Protein AF-A0A950CH15-F1 (afdb_monomer)

Nearest PDB structures (foldseek):
  8q56-assembly1_A-2  TM=6.623E-01  e=4.910E-14  Salmonella enterica subsp. enterica serovar Typhimurium str. D23580
  8c45-assembly2_B  TM=6.789E-01  e=4.054E-13  Salmonella enterica subsp. enterica serovar Typhimurium str. D23580
  8c45-assembly1_A  TM=6.332E-01  e=3.992E-14  Salmonella enterica subsp. enterica serovar Typhimurium str. D23580

Mean predicted aligned error: 5.44 Å

Solvent-accessible surface area (backbone atoms only — not comparable to full-atom values): 24277 Å² total; per-residue (Å²): 115,60,73,66,52,48,54,39,47,39,33,42,36,43,49,48,40,38,50,29,41,25,45,64,48,100,84,68,49,81,44,76,11,40,37,49,52,48,39,44,74,71,36,41,53,51,91,50,64,57,61,71,91,82,51,96,61,52,77,64,54,48,51,18,48,56,44,50,55,51,52,38,48,54,34,42,52,41,68,44,55,56,44,58,34,43,53,48,50,36,44,48,20,28,50,51,53,51,50,49,53,52,47,49,43,30,34,32,57,60,68,76,44,78,38,65,52,51,54,35,71,94,50,76,62,26,12,57,49,37,41,50,43,45,70,77,43,48,78,63,29,71,53,95,62,50,22,51,64,58,38,52,50,56,48,29,56,59,42,21,77,51,43,43,85,69,28,51,77,94,43,69,41,64,41,60,72,60,49,66,67,55,54,48,50,46,34,31,37,71,53,29,74,38,57,31,76,97,41,67,44,50,55,63,69,48,37,50,33,90,49,37,66,44,51,41,56,52,40,57,36,42,65,57,23,51,51,52,55,48,44,54,73,74,37,89,86,62,72,84,48,77,87,46,41,62,40,68,65,72,74,85,77,57,70,70,57,43,49,27,52,43,35,56,43,63,44,41,52,49,44,44,42,36,77,86,62,66,67,71,77,75,42,90,58,44,71,81,87,60,92,71,75,88,43,82,73,74,57,70,71,75,46,72,46,76,36,82,69,31,44,50,21,64,61,58,53,56,42,48,57,53,50,52,54,46,40,63,70,69,51,86,54,84,46,55,43,54,44,46,47,44,43,34,67,45,23,48,36,32,27,23,54,47,53,70,31,39,35,42,20,53,50,50,48,49,51,57,40,33,76,69,14,82,85,52,64,67,91,51,72,50,60,42,55,30,56,51,84,60,60,71,57,65,61,62,60,51,52,48,38,71,76,35,61,88,50,52,87,47,44,69,57,50,52,51,48,56,59,62,43,74,53,30,48,79,50,27,91,72,66,74,58,59,65,69,46,51,64,68,76,104

pLDDT: mean 92.49, std 6.35, range [68.62, 98.62]

Sequence (442 aa):
MDATLRSALKALVLDLRHELEGQHDAQGMWQPGDLESRLAAIGVRPDRSVPANELMLTPEDANARRVIDAFIASRIEAGEKREDAFHEFARNSAYSWANRLLALQCMEARGLIDEVIIQKDAYGGRSLQHNRLAHKDPARCSGEDSGLFAALFDEFERRAAELPMVFRTDVAEIGLRPSVASVRKCIELLSGKISPKGQPAAVEEIFIAPDALGWAYQYWNTEEKDRVFDTVRTEQGFKIAGSDIIPATCIYTEDYMVKFLVQNSLGAVWAAMRPTSRLPEKWRYFARDADRGPVARQRVSEITLIDPAVGSGHFLIEAFDLLWDMYKEEGDVSSDAGICTSIFENNLFGIDIDERAVQIAALVLFMKARERAPDFIPRRVNLVATNIRVPKGKEHLRAFLLKHPEETPLQPALETVFASLENVDEIGSLLEVAEPLDRWLA

Secondary structure (DSSP, 8-state):
--HHHHHHHHHHHHHHHHHHTEEE-TTS-EEE-HHHHHHHHTTB-SS-B--GGGS---HHHHHHHHHHHHHHHHHHHTT--HHHHHHHHHHHHHHHHHHHHHHHHHHHHTTSS--SS-EEGGGTTEEHHHHHHHHH-GGGGSSTTTTHHHHHHHHHHHHHTT-HHHH-SSSGGGSSPPPHHHHHHHHHHHTTSSPPTTSPPP-HHHHHSTTHHHHHHHHHTHHHHHHHHHHHHHSTT----GGGHHHHH-----HHHHHHHHIIIIIHHHHHH-TT-SHHHH-TT--SS----------GGG--EEETT-TT-HHHHHHHHHHHHHHHHH-S--SHHHHHHHIIIIIEEEEES-HHHHHHHHHHHHHHHHHH-TT---S---EEE------SSTHHHHHHHHH-GGGGGGHHHHHHHHHHTTTHHHHGGG---HHHHHHHH-

Structure (mmCIF, N/CA/C/O backbone):
data_AF-A0A950CH15-F1
#
_entry.id   AF-A0A950CH15-F1
#
loop_
_atom_site.group_PDB
_atom_site.id
_atom_site.type_symbol
_atom_site.label_atom_id
_atom_site.label_alt_id
_atom_site.label_comp_id
_atom_site.label_asym_id
_atom_site.label_entity_id
_atom_site.label_seq_id
_atom_site.pdbx_PDB_ins_code
_atom_site.Cartn_x
_atom_site.Cartn_y
_atom_site.Cartn_z
_atom_site.occupancy
_atom_site.B_iso_or_equiv
_atom_site.auth_seq_id
_atom_site.auth_comp_id
_atom_site.auth_asym_id
_atom_site.auth_atom_id
_atom_site.pdbx_PDB_model_num
ATOM 1 N N . MET A 1 1 ? 6.901 -2.680 15.682 1.00 83.31 1 MET A N 1
ATOM 2 C CA . MET A 1 1 ? 8.079 -3.590 15.749 1.00 83.31 1 MET A CA 1
ATOM 3 C C . MET A 1 1 ? 9.137 -3.099 16.734 1.00 83.31 1 MET A C 1
ATOM 5 O O . MET A 1 1 ? 9.171 -1.909 17.032 1.00 83.31 1 MET A O 1
ATOM 9 N N . ASP A 1 2 ? 10.028 -3.983 17.208 1.00 87.06 2 ASP A N 1
ATOM 10 C CA . ASP A 1 2 ? 11.242 -3.572 17.935 1.00 87.06 2 ASP A CA 1
ATOM 11 C C . ASP A 1 2 ? 12.329 -2.998 16.994 1.00 87.06 2 ASP A C 1
ATOM 13 O O . ASP A 1 2 ? 12.152 -2.912 15.778 1.00 87.06 2 ASP A O 1
ATOM 17 N N . ALA A 1 3 ? 13.451 -2.533 17.552 1.00 88.81 3 ALA A N 1
ATOM 18 C CA . ALA A 1 3 ? 14.530 -1.923 16.769 1.00 88.81 3 ALA A CA 1
ATOM 19 C C . ALA A 1 3 ? 15.258 -2.911 15.837 1.00 88.81 3 ALA A C 1
ATOM 21 O O . ALA A 1 3 ? 15.679 -2.517 14.749 1.00 88.81 3 ALA A O 1
ATOM 22 N N . THR A 1 4 ? 15.384 -4.177 16.237 1.00 91.56 4 THR A N 1
ATOM 23 C CA . THR A 1 4 ? 16.081 -5.213 15.465 1.00 91.56 4 THR A CA 1
ATOM 24 C C . THR A 1 4 ? 15.284 -5.564 14.215 1.00 91.56 4 THR A C 1
ATOM 26 O O . THR A 1 4 ? 15.819 -5.507 13.108 1.00 91.56 4 THR A O 1
ATOM 29 N N . LEU A 1 5 ? 13.985 -5.831 14.376 1.00 93.88 5 LEU A N 1
ATOM 30 C CA . LEU A 1 5 ? 13.074 -6.108 13.264 1.00 93.88 5 LEU A CA 1
ATOM 31 C C . LEU A 1 5 ? 12.982 -4.913 12.307 1.00 93.88 5 LEU A C 1
ATOM 33 O O . LEU A 1 5 ? 13.025 -5.094 11.093 1.00 93.88 5 LEU A O 1
ATOM 37 N N . ARG A 1 6 ? 12.950 -3.681 12.839 1.00 93.19 6 ARG A N 1
ATOM 38 C CA . ARG A 1 6 ? 12.993 -2.453 12.024 1.00 93.19 6 ARG A CA 1
ATOM 39 C C . ARG A 1 6 ? 14.264 -2.342 11.177 1.00 93.19 6 ARG A C 1
ATOM 41 O O . ARG A 1 6 ? 14.173 -2.010 9.999 1.00 93.19 6 ARG A O 1
ATOM 48 N N . SER A 1 7 ? 15.437 -2.642 11.739 1.00 94.56 7 SER A N 1
ATOM 49 C CA . SER A 1 7 ? 16.701 -2.615 10.986 1.00 94.56 7 SER A CA 1
ATOM 50 C C . SER A 1 7 ? 16.740 -3.674 9.882 1.00 94.56 7 SER A C 1
ATOM 52 O O . SER A 1 7 ? 17.189 -3.383 8.773 1.00 94.56 7 SER A O 1
ATOM 54 N N . ALA A 1 8 ? 16.245 -4.883 10.162 1.00 95.75 8 ALA A N 1
ATOM 55 C CA . ALA A 1 8 ? 16.178 -5.956 9.173 1.00 95.75 8 ALA A CA 1
ATOM 56 C C . ALA A 1 8 ? 15.207 -5.604 8.034 1.00 95.75 8 ALA A C 1
ATOM 58 O O . ALA A 1 8 ? 15.569 -5.713 6.863 1.00 95.75 8 ALA A O 1
ATOM 59 N N . LEU A 1 9 ? 14.017 -5.087 8.368 1.00 97.44 9 LEU A N 1
ATOM 60 C CA . LEU A 1 9 ? 13.045 -4.610 7.384 1.00 97.44 9 LEU A CA 1
ATOM 61 C C . LEU A 1 9 ? 13.604 -3.465 6.533 1.00 97.44 9 LEU A C 1
ATOM 63 O O . LEU A 1 9 ? 1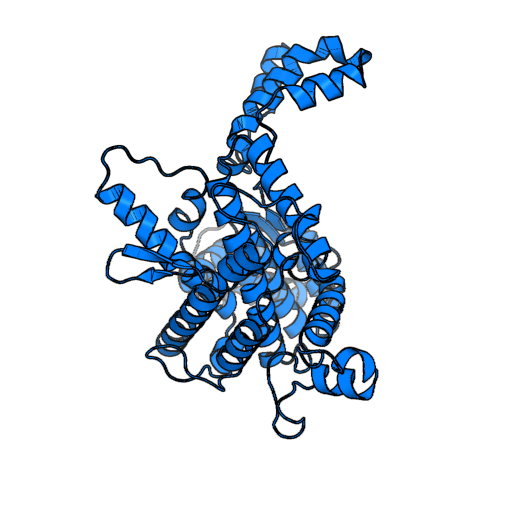3.398 -3.457 5.324 1.00 97.44 9 LEU A O 1
ATOM 67 N N . LYS A 1 10 ? 14.334 -2.515 7.132 1.00 97.25 10 LYS A N 1
ATOM 68 C CA . LYS A 1 10 ? 14.971 -1.427 6.378 1.00 97.25 10 LYS A CA 1
ATOM 69 C C . LYS A 1 10 ? 15.923 -1.966 5.312 1.00 97.25 10 LYS A C 1
ATOM 71 O O . LYS A 1 10 ? 15.821 -1.552 4.164 1.00 97.25 10 LYS A O 1
ATOM 76 N N . ALA A 1 11 ? 16.817 -2.888 5.671 1.00 97.75 11 ALA A N 1
ATOM 77 C CA . ALA A 1 11 ? 17.749 -3.473 4.706 1.00 97.75 11 ALA A CA 1
ATOM 78 C C . ALA A 1 11 ? 17.025 -4.278 3.620 1.00 97.75 11 ALA A C 1
ATOM 80 O O . ALA A 1 11 ? 17.342 -4.134 2.446 1.00 97.75 11 ALA A O 1
ATOM 81 N N . LEU A 1 12 ? 16.016 -5.066 4.002 1.00 98.38 12 LEU A N 1
ATOM 82 C CA . LEU A 1 12 ? 15.172 -5.807 3.066 1.00 98.38 12 LEU A CA 1
ATOM 83 C C . LEU A 1 12 ? 14.520 -4.883 2.030 1.00 98.38 12 LEU A C 1
ATOM 85 O O . LEU A 1 12 ? 14.590 -5.142 0.834 1.00 98.38 12 LEU A O 1
ATOM 89 N N . VAL A 1 13 ? 13.902 -3.797 2.485 1.00 98.25 13 VAL A N 1
ATOM 90 C CA . VAL A 1 13 ? 13.195 -2.847 1.619 1.00 98.25 13 VAL A CA 1
ATOM 91 C C . VAL A 1 13 ? 14.152 -2.101 0.696 1.00 98.25 13 VAL A C 1
ATOM 93 O O . VAL A 1 13 ? 13.830 -1.915 -0.476 1.00 98.25 13 VAL A O 1
ATOM 96 N N . LEU A 1 14 ? 15.323 -1.698 1.194 1.00 98.00 14 LEU A N 1
ATOM 97 C CA . LEU A 1 14 ? 16.340 -1.056 0.363 1.00 98.00 14 LEU A CA 1
ATOM 98 C C . LEU A 1 14 ? 16.883 -2.016 -0.698 1.00 98.00 14 LEU A C 1
ATOM 100 O O . LEU A 1 14 ? 16.970 -1.626 -1.853 1.00 98.00 14 LEU A O 1
ATOM 104 N N . ASP A 1 15 ? 17.133 -3.284 -0.366 1.00 98.25 15 ASP A N 1
ATOM 105 C CA . ASP A 1 15 ? 17.561 -4.276 -1.358 1.00 98.25 15 ASP A CA 1
ATOM 106 C C . ASP A 1 15 ? 16.489 -4.518 -2.437 1.00 98.25 15 ASP A C 1
ATOM 108 O O . ASP A 1 15 ? 16.827 -4.641 -3.614 1.00 98.25 15 ASP A O 1
ATOM 112 N N . LEU A 1 16 ? 15.198 -4.541 -2.070 1.00 98.56 16 LEU A N 1
ATOM 113 C CA . LEU A 1 16 ? 14.096 -4.604 -3.043 1.00 98.56 16 LEU A CA 1
ATOM 114 C C . LEU A 1 16 ? 14.073 -3.368 -3.952 1.00 98.56 16 LEU A C 1
ATOM 116 O O . LEU A 1 16 ? 13.892 -3.496 -5.163 1.00 98.56 16 LEU A O 1
ATOM 120 N N . ARG A 1 17 ? 14.266 -2.177 -3.375 1.00 98.19 17 ARG A N 1
ATOM 121 C CA . ARG A 1 17 ? 14.324 -0.917 -4.122 1.00 98.19 17 ARG A CA 1
ATOM 122 C C . ARG A 1 17 ? 15.498 -0.893 -5.090 1.00 98.19 17 ARG A C 1
ATOM 124 O O . ARG A 1 17 ? 15.311 -0.605 -6.266 1.00 98.19 17 ARG A O 1
ATOM 131 N N . HIS A 1 18 ? 16.686 -1.239 -4.614 1.00 97.94 18 HIS A N 1
ATOM 132 C CA . HIS A 1 18 ? 17.913 -1.260 -5.407 1.00 97.94 18 HIS A CA 1
ATOM 133 C C . HIS A 1 18 ? 17.848 -2.264 -6.552 1.00 97.94 18 HIS A C 1
ATOM 135 O O . HIS A 1 18 ? 18.388 -2.008 -7.622 1.00 97.94 18 HIS A O 1
ATOM 141 N N . GLU A 1 19 ? 17.189 -3.399 -6.327 1.00 98.44 19 GLU A N 1
ATOM 142 C CA . GLU A 1 19 ? 16.974 -4.420 -7.346 1.00 98.44 19 GLU A CA 1
ATOM 143 C C . GLU A 1 19 ? 16.016 -3.947 -8.452 1.00 98.44 19 GLU A C 1
ATOM 145 O O . GLU A 1 19 ? 16.288 -4.159 -9.632 1.00 98.44 19 GLU A O 1
ATOM 150 N N . LEU A 1 20 ? 14.906 -3.298 -8.089 1.00 98.62 20 LEU A N 1
ATOM 151 C CA . LEU A 1 20 ? 13.844 -2.942 -9.036 1.00 98.62 20 LEU A CA 1
ATOM 152 C C . LEU A 1 20 ? 14.022 -1.551 -9.662 1.00 98.62 20 LEU A C 1
AT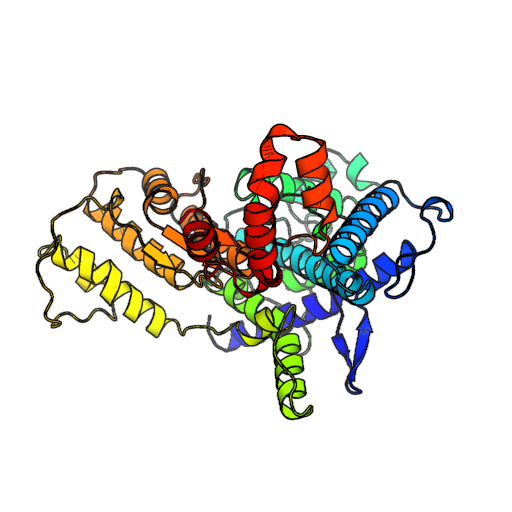OM 154 O O . LEU A 1 20 ? 13.915 -1.418 -10.880 1.00 98.62 20 LEU A O 1
ATOM 158 N N . GLU A 1 21 ? 14.263 -0.526 -8.842 1.00 97.62 21 GLU A N 1
ATOM 159 C CA . GLU A 1 21 ? 14.401 0.880 -9.252 1.00 97.62 21 GLU A CA 1
ATOM 160 C C . GLU A 1 21 ? 15.853 1.202 -9.618 1.00 97.62 21 GLU A C 1
ATOM 162 O O . GLU A 1 21 ? 16.130 1.679 -10.717 1.00 97.62 21 GLU A O 1
ATOM 167 N N . GLY A 1 22 ? 16.780 0.890 -8.713 1.00 96.69 22 GLY A N 1
ATOM 168 C CA . GLY A 1 22 ? 18.182 1.295 -8.801 1.00 96.69 22 GLY A CA 1
ATOM 169 C C . GLY A 1 22 ? 18.648 2.029 -7.547 1.00 96.69 22 GLY A C 1
ATOM 170 O O . GLY A 1 22 ? 17.927 2.105 -6.550 1.00 96.69 22 GLY A O 1
ATOM 171 N N . GLN A 1 23 ? 19.882 2.529 -7.579 1.00 95.12 23 GLN A N 1
ATOM 172 C CA . GLN A 1 23 ? 20.482 3.278 -6.470 1.00 95.12 23 GLN A CA 1
ATOM 173 C C . GLN A 1 23 ? 21.601 4.199 -6.953 1.00 95.12 23 GLN A C 1
ATOM 175 O O . GLN A 1 23 ? 22.200 3.958 -7.998 1.00 95.12 23 GLN A O 1
ATOM 180 N N . HIS A 1 24 ? 21.956 5.206 -6.159 1.00 91.56 24 HIS A N 1
ATOM 181 C CA . HIS A 1 24 ? 23.213 5.927 -6.359 1.00 91.56 24 HIS A CA 1
ATOM 182 C C . HIS A 1 24 ? 24.380 5.152 -5.732 1.00 91.56 24 HIS A C 1
ATOM 184 O O . HIS A 1 24 ? 24.280 4.658 -4.609 1.00 91.56 24 HIS A O 1
ATOM 190 N N . ASP A 1 25 ? 25.498 5.046 -6.448 1.00 90.88 25 ASP A N 1
ATOM 191 C CA . ASP A 1 25 ? 26.723 4.461 -5.903 1.00 90.88 25 ASP A CA 1
ATOM 192 C C . ASP A 1 25 ? 27.483 5.430 -4.976 1.00 90.88 25 ASP A C 1
ATOM 194 O O . ASP A 1 25 ? 27.084 6.570 -4.736 1.00 90.88 25 ASP A O 1
ATOM 198 N N . ALA A 1 26 ? 28.624 4.978 -4.444 1.00 87.31 26 ALA A N 1
ATOM 199 C CA . ALA A 1 26 ? 29.457 5.773 -3.540 1.00 87.31 26 ALA A CA 1
ATOM 200 C C . ALA A 1 26 ? 30.061 7.034 -4.193 1.00 87.31 26 ALA A C 1
ATOM 202 O O . ALA A 1 26 ? 30.587 7.892 -3.484 1.00 87.31 26 ALA A O 1
ATOM 203 N N . GLN A 1 27 ? 30.028 7.141 -5.524 1.00 87.88 27 GLN A N 1
ATOM 204 C CA . GLN A 1 27 ? 30.457 8.310 -6.289 1.00 87.88 27 GLN A CA 1
ATOM 205 C C . GLN A 1 27 ? 29.274 9.227 -6.649 1.00 87.88 27 GLN A C 1
ATOM 207 O O . GLN A 1 27 ? 29.481 10.250 -7.298 1.00 87.88 27 GLN A O 1
ATOM 212 N N . GLY A 1 28 ? 28.053 8.887 -6.222 1.00 84.50 28 GLY A N 1
ATOM 213 C CA . GLY A 1 28 ? 26.828 9.619 -6.535 1.00 84.50 28 GLY A CA 1
ATOM 214 C C . GLY A 1 28 ? 26.274 9.325 -7.931 1.00 84.50 28 GLY A C 1
ATOM 215 O O . GLY A 1 28 ? 25.315 9.972 -8.350 1.00 84.50 28 GLY A O 1
ATOM 216 N N . MET A 1 29 ? 26.836 8.359 -8.662 1.00 90.06 29 MET A N 1
ATOM 217 C CA . MET A 1 29 ? 26.361 7.997 -9.997 1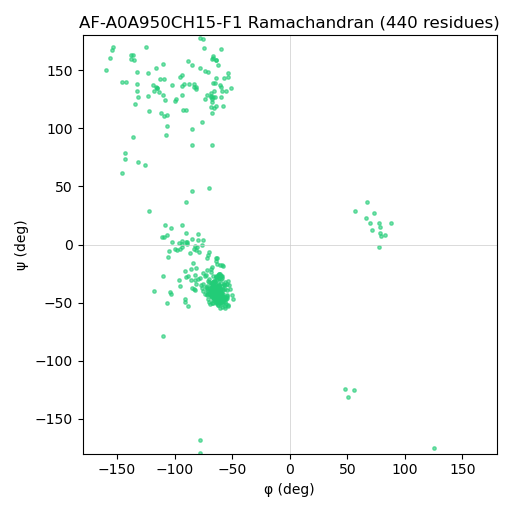.00 90.06 29 MET A CA 1
ATOM 218 C C . MET A 1 29 ? 25.154 7.063 -9.894 1.00 90.06 29 MET A C 1
ATOM 220 O O . MET A 1 29 ? 25.171 6.102 -9.125 1.00 90.06 29 MET A O 1
ATOM 224 N N . TRP A 1 30 ? 24.110 7.341 -10.678 1.00 93.12 30 TRP A N 1
ATOM 225 C CA . TRP A 1 30 ? 22.924 6.487 -10.750 1.00 93.12 30 TRP A CA 1
ATOM 226 C C . TRP A 1 30 ? 23.266 5.133 -11.378 1.00 93.12 30 TRP A C 1
ATOM 228 O O . TRP A 1 30 ? 23.821 5.068 -12.477 1.00 93.12 30 TRP A O 1
ATOM 238 N N . GLN A 1 31 ? 22.910 4.063 -10.676 1.00 95.88 31 GLN A N 1
ATOM 239 C CA . GLN A 1 31 ? 22.999 2.685 -11.132 1.00 95.88 31 GLN A CA 1
ATOM 240 C C . GLN A 1 31 ? 21.572 2.170 -11.371 1.00 95.88 31 GLN A C 1
ATOM 242 O O . GLN A 1 31 ? 20.827 2.002 -10.399 1.00 95.88 31 GLN A O 1
ATOM 247 N N . PRO A 1 32 ? 21.174 1.935 -12.635 1.00 96.06 32 PRO A N 1
ATOM 248 C CA . PRO A 1 32 ? 19.811 1.538 -12.964 1.00 96.06 32 PRO A CA 1
ATOM 249 C C . PRO A 1 32 ? 19.486 0.142 -12.424 1.00 96.06 32 PRO A C 1
ATOM 251 O O . PRO A 1 32 ? 20.304 -0.776 -12.524 1.00 96.06 32 PRO A O 1
ATOM 254 N N . GLY A 1 33 ? 18.274 -0.025 -11.892 1.00 97.69 33 GLY A N 1
ATOM 255 C CA . GLY A 1 33 ? 17.734 -1.325 -11.500 1.00 97.69 33 GLY A CA 1
ATOM 256 C C . GLY A 1 33 ? 17.217 -2.151 -12.682 1.00 97.69 33 GLY A C 1
ATOM 257 O O . GLY A 1 33 ? 17.421 -1.833 -13.865 1.00 97.69 33 GLY A O 1
ATOM 258 N N . ASP A 1 34 ? 16.503 -3.230 -12.361 1.00 98.62 34 ASP A N 1
ATOM 259 C CA . ASP A 1 34 ? 15.913 -4.127 -13.355 1.00 98.62 34 ASP A CA 1
ATOM 260 C C . ASP A 1 34 ? 14.930 -3.398 -14.277 1.00 98.62 34 ASP A C 1
ATOM 262 O O . ASP A 1 34 ? 14.997 -3.569 -15.494 1.00 98.62 34 ASP A O 1
ATOM 266 N N . LEU A 1 35 ? 14.053 -2.543 -13.741 1.00 98.31 35 LEU A N 1
ATOM 267 C CA . LEU A 1 35 ? 12.990 -1.943 -14.548 1.00 98.31 35 LEU A CA 1
ATOM 268 C C . LEU A 1 35 ? 13.518 -0.954 -15.585 1.00 98.31 35 LEU A C 1
ATOM 270 O O . LEU A 1 35 ? 13.039 -0.959 -16.718 1.00 98.31 35 LEU A O 1
ATOM 274 N N . GLU A 1 36 ? 14.546 -0.170 -15.262 1.00 97.88 36 GLU A N 1
ATOM 275 C CA . GLU A 1 36 ? 15.230 0.651 -16.268 1.00 97.88 36 GLU A CA 1
ATOM 276 C C . GLU A 1 36 ? 15.936 -0.215 -17.320 1.00 97.88 36 GLU A C 1
ATOM 278 O O . GLU A 1 36 ? 15.885 0.088 -18.515 1.00 97.88 36 GLU A O 1
ATOM 283 N N . SER A 1 37 ? 16.515 -1.348 -16.914 1.00 97.44 37 SER A N 1
ATOM 284 C CA . SER A 1 37 ? 17.098 -2.323 -17.845 1.00 97.44 37 SER A CA 1
ATOM 285 C C . SER A 1 37 ? 16.036 -2.961 -18.755 1.00 97.44 37 SER A C 1
ATOM 287 O O . SER A 1 37 ? 16.268 -3.151 -19.953 1.00 97.44 37 SER A O 1
ATOM 289 N N . ARG A 1 38 ? 14.835 -3.238 -18.233 1.00 97.56 38 ARG A N 1
ATOM 290 C CA . ARG A 1 38 ? 13.685 -3.742 -19.000 1.00 97.56 38 ARG A CA 1
ATOM 291 C C . ARG A 1 38 ? 13.131 -2.698 -19.957 1.00 97.56 38 ARG A C 1
ATOM 293 O O . ARG A 1 38 ? 12.920 -3.029 -21.123 1.00 97.56 38 ARG A O 1
ATOM 300 N N . LEU A 1 39 ? 12.967 -1.449 -19.516 1.00 97.88 39 LEU A N 1
ATOM 301 C CA . LEU A 1 39 ? 12.637 -0.315 -20.389 1.00 97.88 39 LEU A CA 1
ATOM 302 C C . LEU A 1 39 ? 13.652 -0.219 -21.528 1.00 97.88 39 LEU A C 1
ATOM 304 O O . LEU A 1 39 ? 13.286 -0.080 -22.701 1.00 97.88 39 LEU A O 1
ATOM 308 N N . ALA A 1 40 ? 14.933 -0.390 -21.194 1.00 96.88 40 ALA A N 1
ATOM 309 C CA . ALA A 1 40 ? 15.996 -0.352 -22.168 1.00 96.88 40 ALA A CA 1
ATOM 310 C C . ALA A 1 40 ? 15.891 -1.486 -23.211 1.00 96.88 40 ALA A C 1
ATOM 312 O O . ALA A 1 40 ? 16.081 -1.244 -24.412 1.00 96.88 40 ALA A O 1
ATOM 313 N N . ALA A 1 41 ? 15.549 -2.701 -22.783 1.00 95.75 41 ALA A N 1
ATOM 314 C CA . ALA A 1 41 ? 15.373 -3.861 -23.658 1.00 95.75 41 ALA A CA 1
ATOM 315 C C . ALA A 1 41 ? 14.234 -3.679 -24.678 1.00 95.75 41 ALA A C 1
ATOM 317 O O . ALA A 1 41 ? 14.361 -4.116 -25.819 1.00 95.75 41 ALA A O 1
ATOM 318 N N . ILE A 1 42 ? 13.169 -2.960 -24.312 1.00 96.75 42 ILE A N 1
ATOM 319 C CA . ILE A 1 42 ? 12.027 -2.665 -25.200 1.00 96.75 42 ILE A CA 1
ATOM 320 C C . ILE A 1 42 ? 12.155 -1.316 -25.932 1.00 96.75 42 ILE A C 1
ATOM 322 O O . ILE A 1 42 ? 11.179 -0.776 -26.461 1.00 96.75 42 ILE A O 1
ATOM 326 N N . GLY A 1 43 ? 13.370 -0.760 -25.971 1.00 96.62 43 GLY A N 1
ATOM 327 C CA . GLY A 1 43 ? 13.717 0.425 -26.757 1.00 96.62 43 GLY A CA 1
ATOM 328 C C . GLY A 1 43 ? 13.282 1.766 -26.165 1.00 96.62 43 GLY A C 1
ATOM 329 O O . GLY A 1 43 ? 13.317 2.766 -26.881 1.00 96.62 43 GLY A O 1
ATOM 330 N N . VAL A 1 44 ? 12.909 1.819 -24.886 1.00 97.00 44 VAL A N 1
ATOM 331 C CA . VAL A 1 44 ? 12.604 3.066 -24.170 1.00 97.00 44 VAL A CA 1
ATOM 332 C C . VAL A 1 44 ? 13.871 3.558 -23.459 1.00 97.00 44 VAL A C 1
ATOM 334 O O . VAL A 1 44 ? 14.631 2.761 -22.912 1.00 97.00 44 VAL A O 1
ATOM 337 N N . ARG A 1 45 ? 14.166 4.857 -23.532 1.00 95.56 45 ARG A N 1
ATOM 338 C CA . ARG A 1 45 ? 15.281 5.540 -22.851 1.00 95.56 45 ARG A CA 1
ATOM 339 C C . ARG A 1 45 ? 14.782 6.884 -22.292 1.00 95.56 45 ARG A C 1
ATOM 341 O O . ARG A 1 45 ? 13.736 7.351 -22.758 1.00 95.56 45 ARG A O 1
ATOM 348 N N . PRO A 1 46 ? 15.517 7.513 -21.356 1.00 93.81 46 PRO A N 1
ATOM 349 C CA . PRO A 1 46 ? 15.133 8.811 -20.795 1.00 93.81 46 PRO A CA 1
ATOM 350 C C . PRO A 1 46 ? 14.961 9.900 -21.865 1.00 93.81 46 PRO A C 1
ATOM 352 O O . PRO A 1 46 ? 13.960 10.611 -21.895 1.00 93.81 46 PRO A O 1
ATOM 355 N N . ASP A 1 47 ? 15.903 9.975 -22.803 1.00 92.75 47 ASP A N 1
ATOM 356 C CA . ASP A 1 47 ? 16.003 11.030 -23.816 1.00 92.75 47 ASP A CA 1
ATOM 357 C C . ASP A 1 47 ? 15.232 10.709 -25.106 1.00 92.75 47 ASP A C 1
ATOM 359 O O . ASP A 1 47 ? 14.788 11.603 -25.830 1.00 92.75 47 ASP A O 1
ATOM 363 N N . ARG A 1 48 ? 15.065 9.421 -25.425 1.00 90.75 48 ARG A N 1
ATOM 364 C CA . ARG A 1 48 ? 14.508 8.969 -26.708 1.00 90.75 48 ARG A CA 1
ATOM 365 C C . ARG A 1 48 ? 13.835 7.611 -26.615 1.00 90.75 48 ARG A C 1
ATOM 367 O O . ARG A 1 48 ? 13.955 6.882 -25.637 1.00 90.75 48 ARG A O 1
ATOM 374 N N . SER A 1 49 ? 13.129 7.210 -27.662 1.00 91.12 49 SER A N 1
ATOM 375 C CA . SER A 1 49 ? 12.660 5.828 -27.783 1.00 91.12 49 SER A CA 1
ATOM 376 C C . SER A 1 49 ? 12.733 5.358 -29.223 1.00 91.12 49 SER A C 1
ATOM 378 O O . SER A 1 49 ? 12.437 6.115 -30.142 1.00 91.12 49 SER A O 1
ATOM 380 N N . VAL A 1 50 ? 13.149 4.107 -29.408 1.00 92.19 50 VAL A N 1
ATOM 381 C CA . VAL A 1 50 ? 13.130 3.442 -30.714 1.00 92.19 50 VAL A CA 1
ATOM 382 C C . VAL A 1 50 ? 11.672 3.137 -31.053 1.00 92.19 50 VAL A C 1
ATOM 384 O O . VAL A 1 50 ? 10.994 2.565 -30.194 1.00 92.19 50 VAL A O 1
ATOM 387 N N . PRO A 1 51 ? 11.148 3.510 -32.231 1.00 90.06 51 PRO A N 1
ATOM 388 C CA . PRO A 1 51 ? 9.769 3.211 -32.608 1.00 90.06 51 PRO A CA 1
ATOM 389 C C . PRO A 1 51 ? 9.423 1.727 -32.415 1.00 90.06 51 PRO A C 1
ATOM 391 O O . PRO A 1 51 ? 10.201 0.844 -32.768 1.00 90.06 51 PRO A O 1
ATOM 394 N N . ALA A 1 52 ? 8.265 1.430 -31.817 1.00 89.19 52 ALA A N 1
ATOM 395 C CA . ALA A 1 52 ? 7.908 0.057 -31.441 1.00 89.19 52 ALA A CA 1
ATOM 396 C C . ALA A 1 52 ? 7.824 -0.899 -32.650 1.00 89.19 52 ALA A C 1
ATOM 398 O O . ALA A 1 52 ? 8.102 -2.086 -32.522 1.00 89.19 52 ALA A O 1
ATOM 399 N N . ASN A 1 53 ? 7.485 -0.373 -33.830 1.00 89.69 53 ASN A N 1
ATOM 400 C CA . ASN A 1 53 ? 7.447 -1.101 -35.101 1.00 89.69 53 ASN A CA 1
ATOM 401 C C . ASN A 1 53 ? 8.836 -1.458 -35.665 1.00 89.69 53 ASN A C 1
ATOM 403 O O . ASN A 1 53 ? 8.911 -2.242 -36.607 1.00 89.69 53 ASN A O 1
ATOM 407 N N . GLU A 1 54 ? 9.915 -0.900 -35.114 1.00 92.44 54 GLU A N 1
ATOM 408 C CA . GLU A 1 54 ? 11.302 -1.224 -35.479 1.00 92.44 54 GLU A CA 1
ATOM 409 C C . GLU A 1 54 ? 11.910 -2.314 -34.576 1.00 92.44 54 GLU A C 1
ATOM 411 O O . GLU A 1 54 ? 13.051 -2.728 -34.778 1.00 92.44 54 GLU A O 1
ATOM 416 N N . LEU A 1 55 ? 11.158 -2.796 -33.580 1.00 93.25 55 LEU A N 1
ATOM 417 C CA . LEU A 1 55 ? 11.608 -3.773 -32.593 1.00 93.25 55 LEU A CA 1
ATOM 418 C C . LEU A 1 55 ? 10.872 -5.106 -32.755 1.00 93.25 55 LEU A C 1
ATOM 420 O O . LEU A 1 55 ? 9.664 -5.157 -32.977 1.00 93.25 55 LEU A O 1
ATOM 424 N N . MET A 1 56 ? 11.599 -6.204 -32.559 1.00 93.38 56 MET A N 1
ATOM 425 C CA . MET A 1 56 ? 11.012 -7.539 -32.435 1.00 93.38 56 MET A CA 1
ATOM 426 C C . MET A 1 56 ? 10.593 -7.763 -30.981 1.00 93.38 56 MET A C 1
ATOM 428 O O . MET A 1 56 ? 11.366 -8.282 -30.179 1.00 93.38 56 MET A O 1
ATOM 432 N N . LEU A 1 57 ? 9.384 -7.320 -30.636 1.00 95.00 57 LEU A N 1
ATOM 433 C CA . LEU A 1 57 ? 8.832 -7.440 -29.286 1.00 95.00 57 LEU A CA 1
ATOM 434 C C . LEU A 1 57 ? 7.982 -8.705 -29.143 1.00 95.00 57 LEU A C 1
ATOM 436 O O . LEU A 1 57 ? 7.266 -9.105 -30.065 1.00 95.00 57 LEU A O 1
ATOM 440 N N . THR A 1 58 ? 8.012 -9.307 -27.955 1.00 93.50 58 THR A N 1
ATOM 441 C CA . THR A 1 58 ? 7.004 -10.301 -27.572 1.00 93.50 58 THR A CA 1
ATOM 442 C C . THR A 1 58 ? 5.622 -9.631 -27.495 1.00 93.50 58 THR A C 1
ATOM 444 O O . THR A 1 58 ? 5.545 -8.412 -27.320 1.00 93.50 58 THR A O 1
ATOM 447 N N . PRO A 1 59 ? 4.501 -10.373 -27.589 1.00 93.06 59 PRO A N 1
ATOM 448 C CA . PRO A 1 59 ? 3.170 -9.784 -27.400 1.00 93.06 59 PRO A CA 1
ATOM 449 C C . PRO A 1 59 ? 3.023 -9.045 -26.061 1.00 93.06 59 PRO A C 1
ATOM 451 O O . PRO A 1 59 ? 2.351 -8.018 -25.980 1.00 93.06 59 PRO A O 1
ATOM 454 N N . GLU A 1 60 ? 3.686 -9.550 -25.022 1.00 92.12 60 GLU A N 1
ATOM 455 C CA . GLU A 1 60 ? 3.742 -8.936 -23.700 1.00 92.12 60 GLU A CA 1
ATOM 456 C C . GLU A 1 60 ? 4.519 -7.616 -23.709 1.00 92.12 60 GLU A C 1
ATOM 458 O O . GLU A 1 60 ? 3.988 -6.599 -23.267 1.00 92.12 60 GLU A O 1
ATOM 463 N N . ASP A 1 61 ? 5.731 -7.598 -24.265 1.00 95.81 61 ASP A N 1
ATOM 464 C CA . ASP A 1 61 ? 6.542 -6.380 -24.341 1.00 95.81 61 ASP A CA 1
ATOM 465 C C . ASP A 1 61 ? 5.918 -5.334 -25.276 1.00 95.81 61 ASP A C 1
ATOM 467 O O . ASP A 1 61 ? 6.011 -4.138 -25.016 1.00 95.81 61 ASP A O 1
ATOM 471 N N . ALA A 1 62 ? 5.228 -5.757 -26.339 1.00 96.12 62 ALA A N 1
ATOM 472 C CA . ALA A 1 62 ? 4.467 -4.859 -27.204 1.00 96.12 62 ALA A CA 1
ATOM 473 C C . ALA A 1 62 ? 3.304 -4.198 -26.445 1.00 96.12 62 ALA A C 1
ATOM 475 O O . ALA A 1 62 ? 3.045 -3.001 -26.602 1.00 96.12 62 ALA A O 1
ATOM 476 N N . ASN A 1 63 ? 2.621 -4.960 -25.585 1.00 95.00 63 ASN A N 1
ATOM 477 C CA . ASN A 1 63 ? 1.588 -4.430 -24.704 1.00 95.00 63 ASN A CA 1
ATOM 478 C C . ASN A 1 63 ? 2.170 -3.454 -23.671 1.00 95.00 63 ASN A C 1
ATOM 480 O O . ASN A 1 63 ? 1.638 -2.354 -23.520 1.00 95.00 63 ASN A O 1
ATOM 484 N N . ALA A 1 64 ? 3.270 -3.832 -23.012 1.00 96.00 64 ALA A N 1
ATOM 485 C CA . ALA A 1 64 ? 3.990 -2.973 -22.076 1.00 96.00 64 ALA A CA 1
ATOM 486 C C . ALA A 1 64 ? 4.388 -1.657 -22.751 1.00 96.00 64 ALA A C 1
ATOM 488 O O . ALA A 1 64 ? 4.107 -0.574 -22.240 1.00 96.00 64 ALA A O 1
ATOM 489 N N . ARG A 1 65 ? 4.955 -1.742 -23.959 1.00 96.38 65 ARG A N 1
ATOM 490 C CA . ARG A 1 65 ? 5.407 -0.586 -24.728 1.00 96.38 65 ARG A CA 1
ATOM 491 C C . ARG A 1 65 ? 4.285 0.407 -25.016 1.00 96.38 65 ARG A C 1
ATOM 493 O O . ARG A 1 65 ? 4.471 1.602 -24.820 1.00 96.38 65 ARG A O 1
ATOM 500 N N . ARG A 1 66 ? 3.108 -0.082 -25.411 1.00 95.69 66 ARG A N 1
ATOM 501 C CA . ARG A 1 66 ? 1.919 0.755 -25.635 1.00 95.69 66 ARG A CA 1
ATOM 502 C C . ARG A 1 66 ? 1.494 1.506 -24.369 1.00 95.69 66 ARG A C 1
ATOM 504 O O . ARG A 1 66 ? 1.120 2.671 -24.455 1.00 95.69 66 ARG A O 1
ATOM 511 N N . VAL A 1 67 ? 1.527 0.841 -23.214 1.00 96.25 67 VAL A N 1
ATOM 512 C CA . VAL A 1 67 ? 1.171 1.441 -21.918 1.00 96.25 67 VAL A CA 1
ATOM 513 C C . VAL A 1 67 ? 2.193 2.503 -21.508 1.00 96.25 67 VAL A C 1
ATOM 515 O O . VAL A 1 67 ? 1.805 3.602 -21.126 1.00 96.25 67 VAL A O 1
ATOM 518 N N . ILE A 1 68 ? 3.485 2.207 -21.651 1.00 96.56 68 ILE A N 1
ATOM 519 C CA . ILE A 1 68 ? 4.583 3.120 -21.305 1.00 96.56 68 ILE A CA 1
ATOM 520 C C . ILE A 1 68 ? 4.577 4.361 -22.196 1.00 96.56 68 ILE A C 1
ATOM 522 O O . ILE A 1 68 ? 4.679 5.477 -21.694 1.00 96.56 68 ILE A O 1
ATOM 526 N N . ASP A 1 69 ? 4.435 4.183 -23.511 1.00 95.25 69 ASP A N 1
ATOM 527 C CA . ASP A 1 69 ? 4.399 5.306 -24.448 1.00 95.25 69 ASP A CA 1
ATOM 528 C C . ASP A 1 69 ? 3.207 6.228 -24.138 1.00 95.25 69 ASP A C 1
ATOM 530 O O . ASP A 1 69 ? 3.366 7.448 -24.141 1.00 95.25 69 ASP A O 1
ATOM 534 N N . ALA A 1 70 ? 2.043 5.660 -23.794 1.00 94.31 70 ALA A N 1
ATOM 535 C CA . ALA A 1 70 ? 0.874 6.427 -23.367 1.00 94.31 70 ALA A CA 1
ATOM 536 C C . ALA A 1 70 ? 1.101 7.151 -22.027 1.00 94.31 70 ALA A C 1
ATOM 538 O O . ALA A 1 70 ? 0.748 8.323 -21.905 1.00 94.31 70 ALA A O 1
ATOM 539 N N . PHE A 1 71 ? 1.723 6.490 -21.044 1.00 94.38 71 PHE A N 1
ATOM 540 C CA . PHE A 1 71 ? 2.076 7.106 -19.764 1.00 94.38 71 PHE A CA 1
ATOM 541 C C . PHE A 1 71 ? 3.000 8.310 -19.976 1.00 94.38 71 PHE A C 1
ATOM 543 O O . PHE A 1 71 ? 2.666 9.422 -19.571 1.00 94.38 71 PHE A O 1
ATOM 550 N N . ILE A 1 72 ? 4.119 8.121 -20.682 1.00 94.31 72 ILE A N 1
ATOM 551 C CA . ILE A 1 72 ? 5.094 9.190 -20.925 1.00 94.31 72 ILE A CA 1
ATOM 552 C C . ILE A 1 72 ? 4.463 10.328 -21.738 1.00 94.31 72 ILE A C 1
ATOM 554 O O . ILE A 1 72 ? 4.691 11.494 -21.424 1.00 94.31 72 ILE A O 1
ATOM 558 N N . ALA A 1 73 ? 3.647 10.018 -22.752 1.00 91.94 73 ALA A N 1
ATOM 559 C CA . ALA A 1 73 ? 2.930 11.037 -23.516 1.00 91.94 73 ALA A CA 1
ATOM 560 C C . ALA A 1 73 ? 2.008 11.875 -22.618 1.00 91.94 73 ALA A C 1
ATOM 562 O O . ALA A 1 73 ? 2.063 13.100 -22.681 1.00 91.94 73 ALA A O 1
ATOM 563 N N . SER A 1 74 ? 1.244 11.239 -21.722 1.00 89.12 74 SER A N 1
ATOM 564 C CA . SER A 1 74 ? 0.343 11.950 -20.804 1.00 89.12 74 SER A CA 1
ATOM 565 C C . SER A 1 74 ? 1.080 12.904 -19.854 1.00 89.12 74 SER A C 1
ATOM 567 O O . SER A 1 74 ? 0.595 13.997 -19.570 1.00 89.12 74 SER A O 1
ATOM 569 N N . ARG A 1 75 ? 2.285 12.534 -19.402 1.00 88.81 75 ARG A N 1
ATOM 570 C CA . ARG A 1 75 ? 3.135 13.384 -18.552 1.00 88.81 75 ARG A CA 1
ATOM 571 C C . ARG A 1 75 ? 3.718 14.565 -19.326 1.00 88.81 75 ARG A C 1
ATOM 573 O O . ARG A 1 75 ? 3.711 15.693 -18.842 1.00 88.81 75 ARG A O 1
ATOM 580 N N . ILE A 1 76 ? 4.132 14.339 -20.572 1.00 89.44 76 ILE A N 1
ATOM 581 C CA . ILE A 1 76 ? 4.572 15.419 -21.469 1.00 89.44 76 ILE A CA 1
ATOM 582 C C . ILE A 1 76 ? 3.419 16.394 -21.760 1.00 89.44 76 ILE A C 1
ATOM 584 O O . ILE A 1 76 ? 3.633 17.604 -21.776 1.00 89.44 76 ILE A O 1
ATOM 588 N N . GLU A 1 77 ? 2.190 15.902 -21.940 1.00 85.06 77 GLU A N 1
ATOM 589 C CA . GLU A 1 77 ? 0.986 16.738 -22.096 1.00 85.06 77 GLU A CA 1
ATOM 590 C C . GLU A 1 77 ? 0.646 17.530 -20.817 1.00 85.06 77 GLU A C 1
ATOM 592 O O . GLU A 1 77 ? 0.176 18.669 -20.890 1.00 85.06 77 GLU A O 1
ATOM 597 N N . ALA A 1 78 ? 0.965 16.980 -19.641 1.00 81.19 78 ALA A N 1
ATOM 598 C CA . ALA A 1 78 ? 0.967 17.695 -18.361 1.00 81.19 78 ALA A CA 1
ATOM 599 C C . ALA A 1 78 ? 2.173 18.648 -18.190 1.00 81.19 78 ALA A C 1
ATOM 601 O O . ALA A 1 78 ? 2.322 19.303 -17.161 1.00 81.19 78 ALA A O 1
ATOM 602 N N . GLY A 1 79 ? 3.019 18.787 -19.214 1.00 82.75 79 GLY A N 1
ATOM 603 C CA . GLY A 1 79 ? 4.158 19.701 -19.253 1.00 82.75 79 GLY A CA 1
ATOM 604 C C . GLY A 1 79 ? 5.336 19.280 -18.380 1.00 82.75 79 GLY A C 1
ATOM 605 O O . GLY A 1 79 ? 6.093 20.142 -17.928 1.00 82.75 79 GLY A O 1
ATOM 606 N N . GLU A 1 80 ? 5.486 17.983 -18.128 1.00 85.88 80 GLU A N 1
ATOM 607 C CA . GLU A 1 80 ? 6.690 17.394 -17.543 1.00 85.88 80 GLU A CA 1
ATOM 608 C C . GLU A 1 80 ? 7.733 17.105 -18.626 1.00 85.88 80 GLU A C 1
ATOM 610 O O . GLU A 1 80 ? 7.411 16.895 -19.803 1.00 85.88 80 GLU A O 1
ATOM 615 N N . LYS A 1 81 ? 9.015 17.074 -18.246 1.00 91.19 81 LYS A N 1
ATOM 616 C CA . LYS A 1 81 ? 10.056 16.630 -19.175 1.00 91.19 81 LYS A CA 1
ATOM 617 C C . LYS A 1 81 ? 9.929 15.126 -19.380 1.00 91.19 81 LYS A C 1
ATOM 619 O O . LYS A 1 81 ? 9.585 14.379 -18.469 1.00 91.19 81 LYS A O 1
ATOM 624 N N . ARG A 1 82 ? 10.287 14.667 -20.579 1.00 93.94 82 ARG A N 1
ATOM 625 C CA . ARG A 1 82 ? 10.304 13.236 -20.903 1.00 93.94 82 ARG A CA 1
ATOM 626 C C . ARG A 1 82 ? 11.152 12.425 -19.920 1.00 93.94 82 ARG A C 1
ATOM 628 O O . ARG A 1 82 ? 10.728 11.348 -19.518 1.00 93.94 82 ARG A O 1
ATOM 635 N N . GLU A 1 83 ? 12.335 12.930 -19.583 1.00 94.62 83 GLU A N 1
ATOM 636 C CA . GLU A 1 83 ? 13.267 12.265 -18.668 1.00 94.62 83 GLU A CA 1
ATOM 637 C C . GLU A 1 83 ? 12.627 12.077 -17.286 1.00 94.62 83 GLU A C 1
ATOM 639 O O . GLU A 1 83 ? 12.620 10.965 -16.764 1.00 94.62 83 GLU A O 1
ATOM 644 N N . ASP A 1 84 ? 11.983 13.120 -16.754 1.00 91.19 84 ASP A N 1
ATOM 645 C CA . ASP A 1 84 ? 11.264 13.063 -15.476 1.00 91.19 84 ASP A CA 1
ATOM 646 C C . ASP A 1 84 ? 10.123 12.031 -15.532 1.00 91.19 84 ASP A C 1
ATOM 648 O O . ASP A 1 84 ? 10.012 11.178 -14.654 1.00 91.19 84 ASP A O 1
ATOM 652 N N . ALA A 1 85 ? 9.341 12.023 -16.618 1.00 93.19 85 ALA A N 1
ATOM 653 C CA . ALA A 1 85 ? 8.271 11.048 -16.834 1.00 93.19 85 ALA A CA 1
ATOM 654 C C . ALA A 1 85 ? 8.785 9.600 -16.951 1.00 93.19 85 ALA A C 1
ATOM 656 O O . ALA A 1 85 ? 8.128 8.662 -16.495 1.00 93.19 85 ALA A O 1
ATOM 657 N N . PHE A 1 86 ? 9.954 9.400 -17.565 1.00 96.19 86 PHE A N 1
ATOM 658 C CA . PHE A 1 86 ? 10.613 8.096 -17.648 1.00 96.19 86 PHE A CA 1
ATOM 659 C C . PHE A 1 86 ? 11.010 7.593 -16.255 1.00 96.19 86 PHE A C 1
ATOM 661 O O . PHE A 1 86 ? 10.678 6.460 -15.896 1.00 96.19 86 PHE A O 1
ATOM 668 N N . HIS A 1 87 ? 11.683 8.433 -15.464 1.00 93.56 87 HIS A N 1
ATOM 669 C CA . HIS A 1 87 ? 12.112 8.069 -14.114 1.00 93.56 87 HIS A CA 1
ATOM 670 C C . HIS A 1 87 ? 10.918 7.884 -13.171 1.00 93.56 87 HIS A C 1
ATOM 672 O O . HIS A 1 87 ? 10.915 6.951 -12.368 1.00 93.56 87 HIS A O 1
ATOM 678 N N . GLU A 1 88 ? 9.862 8.692 -13.314 1.00 92.44 88 GLU A N 1
ATOM 679 C CA . GLU A 1 88 ? 8.603 8.498 -12.593 1.00 92.44 88 GLU A CA 1
ATOM 680 C C . GLU A 1 88 ? 7.987 7.131 -12.912 1.00 92.44 88 GLU A C 1
ATOM 682 O O . GLU A 1 88 ? 7.636 6.392 -11.992 1.00 92.44 88 GLU A O 1
ATOM 687 N N . PHE A 1 89 ? 7.892 6.753 -14.193 1.00 96.00 89 PHE A N 1
ATOM 688 C CA . PHE A 1 89 ? 7.350 5.448 -14.575 1.00 96.00 89 PHE A CA 1
ATOM 689 C C . PHE A 1 89 ? 8.152 4.300 -13.950 1.00 96.00 89 PHE A C 1
ATOM 691 O O . PHE A 1 89 ? 7.563 3.375 -13.385 1.00 96.00 89 PHE A O 1
ATOM 698 N N . ALA A 1 90 ? 9.485 4.353 -14.041 1.00 96.88 90 ALA A N 1
ATOM 699 C CA . ALA A 1 90 ? 10.365 3.324 -13.493 1.00 96.88 90 ALA A CA 1
ATOM 700 C C . ALA A 1 90 ? 10.201 3.198 -11.969 1.00 96.88 90 ALA A C 1
ATOM 702 O O . ALA A 1 90 ? 9.987 2.095 -11.462 1.00 96.88 90 ALA A O 1
ATOM 703 N N . ARG A 1 91 ? 10.204 4.326 -11.250 1.00 94.94 91 ARG A N 1
ATOM 704 C CA . ARG A 1 91 ? 10.013 4.393 -9.795 1.00 94.94 91 ARG A CA 1
ATOM 705 C C . ARG A 1 91 ? 8.643 3.889 -9.358 1.00 94.94 91 ARG A C 1
ATOM 707 O O . ARG A 1 91 ? 8.553 3.076 -8.435 1.00 94.94 91 ARG A O 1
ATOM 714 N N . ASN A 1 92 ? 7.579 4.348 -10.013 1.00 94.81 92 ASN A N 1
ATOM 715 C CA . ASN A 1 92 ? 6.218 3.932 -9.689 1.00 94.81 92 ASN A CA 1
ATOM 716 C C . ASN A 1 92 ? 6.043 2.438 -9.955 1.00 94.81 92 ASN A C 1
ATOM 718 O O . ASN A 1 92 ? 5.472 1.737 -9.124 1.00 94.81 92 ASN A O 1
ATOM 722 N N . SER A 1 93 ? 6.612 1.931 -11.051 1.00 97.75 93 SER A N 1
ATOM 723 C CA . SER A 1 93 ? 6.600 0.502 -11.361 1.00 97.75 93 SER A CA 1
ATOM 724 C C . SER A 1 93 ? 7.365 -0.316 -10.319 1.00 97.75 93 SER A C 1
ATOM 726 O O . SER A 1 93 ? 6.847 -1.316 -9.821 1.00 97.75 93 SER A O 1
ATOM 728 N N . ALA A 1 94 ? 8.556 0.135 -9.917 1.00 98.25 94 ALA A N 1
ATOM 729 C CA . ALA A 1 94 ? 9.368 -0.536 -8.905 1.00 98.25 94 ALA A CA 1
ATOM 730 C C . ALA A 1 94 ? 8.624 -0.644 -7.574 1.00 98.25 94 ALA A C 1
ATOM 732 O O . ALA A 1 94 ? 8.501 -1.734 -7.011 1.00 98.25 94 ALA A O 1
ATOM 733 N N . TYR A 1 95 ? 8.059 0.474 -7.112 1.00 97.25 95 TYR A N 1
ATOM 734 C CA . TYR A 1 95 ? 7.267 0.503 -5.892 1.00 97.25 95 TYR A CA 1
ATOM 735 C C . TYR A 1 95 ? 6.016 -0.373 -6.007 1.00 97.25 95 TYR A C 1
ATOM 737 O O . TYR A 1 95 ? 5.715 -1.138 -5.100 1.00 97.25 95 TYR A O 1
ATOM 745 N N . SER A 1 96 ? 5.300 -0.305 -7.128 1.00 97.44 96 SER A N 1
ATOM 746 C CA . SER A 1 96 ? 4.062 -1.052 -7.376 1.00 97.44 96 SER A CA 1
ATOM 747 C C . SER A 1 96 ? 4.273 -2.571 -7.312 1.00 97.44 96 SER A C 1
ATOM 749 O O . SER A 1 96 ? 3.465 -3.287 -6.708 1.00 97.44 96 SER A O 1
ATOM 751 N N . TRP A 1 97 ? 5.392 -3.061 -7.860 1.00 98.50 97 TRP A N 1
ATOM 752 C CA . TRP A 1 97 ? 5.819 -4.457 -7.743 1.00 98.50 97 TRP A CA 1
ATOM 753 C C . TRP A 1 97 ? 6.247 -4.817 -6.319 1.00 98.50 97 TRP A C 1
ATOM 755 O O . TRP A 1 97 ? 5.736 -5.789 -5.758 1.00 98.50 97 TRP A O 1
ATOM 765 N N . ALA A 1 98 ? 7.133 -4.028 -5.704 1.00 98.44 98 ALA A N 1
ATOM 766 C CA . ALA A 1 98 ? 7.605 -4.287 -4.346 1.00 98.44 98 ALA A CA 1
ATOM 767 C C . ALA A 1 98 ? 6.461 -4.282 -3.321 1.00 98.44 98 ALA A C 1
ATOM 769 O O . ALA A 1 98 ? 6.374 -5.187 -2.494 1.00 98.44 98 ALA A O 1
ATOM 770 N N . ASN A 1 99 ? 5.555 -3.305 -3.410 1.00 98.12 99 ASN A N 1
ATOM 771 C CA . ASN A 1 99 ? 4.409 -3.149 -2.523 1.00 98.12 99 ASN A CA 1
ATOM 772 C C . ASN A 1 99 ? 3.465 -4.353 -2.616 1.00 98.12 99 ASN A C 1
ATOM 774 O O . ASN A 1 99 ? 3.084 -4.901 -1.589 1.00 98.12 99 ASN A O 1
ATOM 778 N N . ARG A 1 100 ? 3.147 -4.835 -3.827 1.00 98.50 100 ARG A N 1
ATOM 779 C CA . ARG A 1 100 ? 2.313 -6.038 -4.002 1.00 98.50 100 ARG A CA 1
ATOM 780 C C . ARG A 1 100 ? 2.974 -7.290 -3.429 1.00 98.50 100 ARG A C 1
ATOM 782 O O . ARG A 1 100 ? 2.301 -8.069 -2.764 1.00 98.50 100 ARG A O 1
ATOM 789 N N . LEU A 1 101 ? 4.274 -7.489 -3.650 1.00 98.62 101 LEU A N 1
ATOM 790 C CA . LEU A 1 101 ? 4.984 -8.653 -3.106 1.00 98.62 101 LEU A CA 1
ATOM 791 C C . LEU A 1 101 ? 5.081 -8.595 -1.570 1.00 98.62 101 LEU A C 1
ATOM 793 O O . LEU A 1 101 ? 4.815 -9.593 -0.902 1.00 98.62 101 LEU A O 1
ATOM 797 N N . LEU A 1 102 ? 5.389 -7.423 -1.003 1.00 98.31 102 LEU A N 1
ATOM 798 C CA . LEU A 1 102 ? 5.375 -7.184 0.446 1.00 98.31 102 LEU A CA 1
ATOM 799 C C . LEU A 1 102 ? 3.979 -7.380 1.043 1.00 98.31 102 LEU A C 1
ATOM 801 O O . LEU A 1 102 ? 3.859 -7.966 2.117 1.00 98.31 102 LEU A O 1
ATOM 805 N N . ALA A 1 103 ? 2.936 -6.917 0.351 1.00 98.38 103 ALA A N 1
ATOM 806 C CA . ALA A 1 103 ? 1.544 -7.089 0.743 1.00 98.38 103 ALA A CA 1
ATOM 807 C C . ALA A 1 103 ? 1.170 -8.569 0.824 1.00 98.38 103 ALA A C 1
ATOM 809 O O . ALA A 1 103 ? 0.672 -9.006 1.857 1.00 98.38 103 ALA A O 1
ATOM 810 N N . LEU A 1 104 ? 1.467 -9.347 -0.221 1.00 98.62 104 LEU A N 1
ATOM 811 C CA . LEU A 1 104 ? 1.214 -10.788 -0.230 1.00 98.62 104 LEU A CA 1
ATOM 812 C C . LEU A 1 104 ? 1.966 -11.492 0.902 1.00 98.62 104 LEU A C 1
ATOM 814 O O . LEU A 1 104 ? 1.348 -12.219 1.669 1.00 98.62 104 LEU A O 1
ATOM 818 N N . GLN A 1 105 ? 3.252 -11.189 1.094 1.00 98.38 105 GLN A N 1
ATOM 819 C CA . GLN A 1 105 ? 4.040 -11.770 2.184 1.00 98.38 105 GLN A CA 1
ATOM 820 C C . GLN A 1 105 ? 3.464 -11.430 3.571 1.00 98.38 105 GLN A C 1
ATOM 822 O O . GLN A 1 105 ? 3.386 -12.279 4.457 1.00 98.38 105 GLN A O 1
ATOM 827 N N . CYS A 1 106 ? 3.022 -10.187 3.758 1.00 98.38 106 CYS A N 1
ATOM 828 C CA . CYS A 1 106 ? 2.330 -9.719 4.956 1.00 98.38 106 CYS A CA 1
ATOM 829 C C . CYS A 1 106 ? 0.992 -10.432 5.194 1.00 98.38 106 CYS A C 1
ATOM 831 O O . CYS A 1 106 ? 0.639 -10.719 6.337 1.00 98.38 106 CYS A O 1
ATOM 833 N N . MET A 1 107 ? 0.227 -10.691 4.136 1.00 98.25 107 MET A N 1
ATOM 834 C CA . MET A 1 107 ? -1.047 -11.405 4.217 1.00 98.25 107 MET A CA 1
ATOM 835 C C . MET A 1 107 ? -0.830 -12.897 4.505 1.00 98.25 107 MET A C 1
ATOM 837 O O . MET A 1 107 ? -1.563 -13.467 5.311 1.00 98.25 107 MET A O 1
ATOM 841 N N . GLU A 1 108 ? 0.192 -13.510 3.906 1.00 97.56 108 GLU A N 1
ATOM 842 C CA . GLU A 1 108 ? 0.602 -14.901 4.149 1.00 97.56 108 GLU A CA 1
ATOM 843 C C . GLU A 1 108 ? 1.040 -15.125 5.593 1.00 97.56 108 GLU A C 1
ATOM 845 O O . GLU A 1 108 ? 0.499 -15.999 6.263 1.00 97.56 108 GLU A O 1
ATOM 850 N N . ALA A 1 109 ? 1.962 -14.300 6.101 1.00 97.69 109 ALA A N 1
ATOM 851 C CA . ALA A 1 109 ? 2.479 -14.419 7.467 1.00 97.69 109 ALA A CA 1
ATOM 852 C C . ALA A 1 109 ? 1.387 -14.237 8.537 1.00 97.69 109 ALA A C 1
ATOM 854 O O . ALA A 1 109 ? 1.486 -14.754 9.645 1.00 97.69 109 ALA A O 1
ATOM 855 N N . ARG A 1 110 ? 0.312 -13.512 8.207 1.00 97.38 110 ARG A N 1
ATOM 856 C CA . ARG A 1 110 ? -0.865 -13.333 9.074 1.00 97.38 110 ARG A CA 1
ATOM 857 C C . ARG A 1 110 ? -1.940 -14.406 8.871 1.00 97.38 110 ARG A C 1
ATOM 859 O O . ARG A 1 110 ? -3.002 -14.323 9.483 1.00 97.38 110 ARG A O 1
ATOM 866 N N . GLY A 1 111 ? -1.701 -15.391 8.004 1.00 96.69 111 GLY A N 1
ATOM 867 C CA . GLY A 1 111 ? -2.648 -16.465 7.699 1.00 96.69 111 GLY A CA 1
ATOM 868 C C . GLY A 1 111 ? -3.921 -15.992 6.991 1.00 96.69 111 GLY A C 1
ATOM 869 O O . GLY A 1 111 ? -4.953 -16.656 7.074 1.00 96.69 111 GLY A O 1
ATOM 870 N N . LEU A 1 112 ? -3.881 -14.835 6.323 1.00 96.88 112 LEU A N 1
ATOM 871 C CA . LEU A 1 112 ? -5.036 -14.269 5.620 1.00 96.88 112 LEU A CA 1
ATOM 872 C C . LEU A 1 112 ? -5.226 -14.883 4.230 1.00 96.88 112 LEU A C 1
ATOM 874 O O . LEU A 1 112 ? -6.351 -14.907 3.723 1.00 96.88 112 LEU A O 1
ATOM 878 N N . ILE A 1 113 ? -4.139 -15.369 3.629 1.00 97.19 113 ILE A N 1
ATOM 879 C CA . ILE A 1 113 ? -4.115 -16.063 2.340 1.00 97.19 113 ILE A CA 1
ATOM 880 C C . ILE A 1 113 ? -3.181 -17.274 2.398 1.00 97.19 113 ILE A C 1
ATOM 882 O O . ILE A 1 113 ? -2.294 -17.357 3.243 1.00 97.19 113 ILE A O 1
ATOM 886 N N . ASP A 1 114 ? -3.391 -18.199 1.466 1.00 97.12 114 ASP A N 1
ATOM 887 C CA . ASP A 1 114 ? -2.475 -19.308 1.190 1.00 97.12 114 ASP A CA 1
ATOM 888 C C . ASP A 1 114 ? -1.151 -18.803 0.586 1.00 97.12 114 ASP A C 1
ATOM 890 O O . ASP A 1 114 ? -1.116 -17.741 -0.030 1.00 97.12 114 ASP A O 1
ATOM 894 N N . GLU A 1 115 ? -0.086 -19.606 0.656 1.00 97.50 115 GLU A N 1
ATOM 895 C CA . GLU A 1 115 ? 1.258 -19.157 0.274 1.00 97.50 115 GLU A CA 1
ATOM 896 C C . GLU A 1 115 ? 1.424 -18.880 -1.233 1.00 97.50 115 GLU A C 1
ATOM 898 O O . GLU A 1 115 ? 1.224 -19.763 -2.084 1.00 97.50 115 GLU A O 1
ATOM 903 N N . VAL A 1 116 ? 1.877 -17.667 -1.556 1.00 97.56 116 VAL A N 1
ATOM 904 C CA . VAL A 1 116 ? 2.195 -17.141 -2.891 1.00 97.56 116 VAL A CA 1
ATOM 905 C C . VAL A 1 116 ? 3.680 -16.770 -2.978 1.00 97.56 116 VAL A C 1
ATOM 907 O O . VAL A 1 116 ? 4.311 -17.083 -3.990 1.00 97.56 116 VAL A O 1
ATOM 910 N N . ILE A 1 117 ? 4.244 -16.176 -1.924 1.00 97.81 117 ILE A N 1
ATOM 911 C CA . ILE A 1 117 ? 5.642 -15.762 -1.779 1.00 97.81 117 ILE A CA 1
ATOM 912 C C . ILE A 1 117 ? 6.466 -16.882 -1.147 1.00 97.81 117 ILE A C 1
ATOM 914 O O . ILE A 1 117 ? 7.525 -17.233 -1.672 1.00 97.81 117 ILE A O 1
ATOM 918 N N . ILE A 1 118 ? 5.985 -17.503 -0.063 1.00 96.19 118 ILE A N 1
ATOM 919 C CA . ILE A 1 118 ? 6.738 -18.564 0.616 1.00 96.19 118 ILE A CA 1
ATOM 920 C C . ILE A 1 118 ? 6.840 -19.808 -0.276 1.00 96.19 118 ILE A C 1
ATOM 922 O O . ILE A 1 118 ? 5.865 -20.506 -0.567 1.00 96.19 118 ILE A O 1
ATOM 926 N N . GLN A 1 119 ? 8.066 -20.106 -0.701 1.00 93.00 119 GLN A N 1
ATOM 927 C CA . GLN A 1 119 ? 8.400 -21.245 -1.551 1.00 93.00 119 GLN A CA 1
ATOM 928 C C . GLN A 1 119 ? 8.783 -22.473 -0.719 1.00 93.00 119 GLN A C 1
ATOM 930 O O . GLN A 1 119 ? 9.567 -22.366 0.222 1.00 93.00 119 GLN A O 1
ATOM 935 N N . LYS A 1 120 ? 8.306 -23.661 -1.112 1.00 92.19 120 LYS A N 1
ATOM 936 C CA . LYS A 1 120 ? 8.559 -24.921 -0.391 1.00 92.19 120 LYS A CA 1
ATOM 937 C C . LYS A 1 120 ? 9.308 -25.928 -1.264 1.00 92.19 120 LYS A C 1
ATOM 939 O O . LYS A 1 120 ? 8.943 -26.157 -2.418 1.00 92.19 120 LYS A O 1
ATOM 944 N N . ASP A 1 121 ? 10.303 -26.604 -0.692 1.00 91.81 121 ASP A N 1
ATOM 945 C CA . ASP A 1 121 ? 11.073 -27.647 -1.394 1.00 91.81 121 ASP A CA 1
ATOM 946 C C . ASP A 1 121 ? 10.188 -28.815 -1.839 1.00 91.81 121 ASP A C 1
ATOM 948 O O . ASP A 1 121 ? 10.352 -29.341 -2.938 1.00 91.81 121 ASP A O 1
ATOM 952 N N . ALA A 1 122 ? 9.166 -29.146 -1.041 1.00 92.88 122 ALA A N 1
ATOM 953 C CA . ALA A 1 122 ? 8.154 -30.147 -1.380 1.00 92.88 122 ALA A CA 1
ATOM 954 C C . ALA A 1 122 ? 7.389 -29.837 -2.684 1.00 92.88 122 ALA A C 1
ATOM 956 O O . ALA A 1 122 ? 6.783 -30.734 -3.266 1.00 92.88 122 ALA A O 1
ATOM 957 N N . TYR A 1 123 ? 7.418 -28.586 -3.155 1.00 92.50 123 TYR A N 1
ATOM 958 C CA . TYR A 1 123 ? 6.793 -28.139 -4.402 1.00 92.50 123 TYR A CA 1
ATOM 959 C C . TYR A 1 123 ? 7.821 -27.816 -5.498 1.00 92.50 123 TYR A C 1
ATOM 961 O O . TYR A 1 123 ? 7.505 -27.121 -6.466 1.00 92.50 123 TYR A O 1
ATOM 969 N N . GLY A 1 124 ? 9.064 -28.289 -5.350 1.00 88.81 124 GLY A N 1
ATOM 970 C CA . GLY A 1 124 ? 10.151 -28.001 -6.286 1.00 88.81 124 GLY A CA 1
ATOM 971 C C . GLY A 1 124 ? 10.562 -26.529 -6.273 1.00 88.81 124 GLY A C 1
ATOM 972 O O . GLY A 1 124 ? 10.825 -25.959 -7.327 1.00 88.81 124 GLY A O 1
ATOM 973 N N . GLY A 1 125 ? 10.543 -25.894 -5.096 1.00 89.12 125 GLY A N 1
ATOM 974 C CA . GLY A 1 125 ? 10.875 -24.477 -4.938 1.00 89.12 125 GLY A CA 1
ATOM 975 C C . GLY A 1 125 ? 9.755 -23.517 -5.350 1.00 89.12 125 GLY A C 1
ATOM 976 O O . GLY A 1 125 ? 9.991 -22.316 -5.414 1.00 89.12 125 GLY A O 1
ATOM 977 N N . ARG A 1 126 ? 8.540 -24.016 -5.610 1.00 94.69 126 ARG A N 1
ATOM 978 C CA . ARG A 1 126 ? 7.345 -23.195 -5.865 1.00 94.69 126 ARG A CA 1
ATOM 979 C C . ARG A 1 126 ? 6.616 -22.849 -4.566 1.00 94.69 126 ARG A C 1
ATOM 981 O O . ARG A 1 126 ? 6.731 -23.565 -3.570 1.00 94.69 126 ARG A O 1
ATOM 988 N N . SER A 1 127 ? 5.825 -21.781 -4.588 1.00 97.06 127 SER A N 1
ATOM 989 C CA . SER A 1 127 ? 4.813 -21.532 -3.555 1.00 97.06 127 SER A CA 1
ATOM 990 C C . SER A 1 127 ? 3.611 -22.462 -3.720 1.00 97.06 127 SER A C 1
ATOM 992 O O . SER A 1 127 ? 3.485 -23.162 -4.733 1.00 97.06 127 SER A O 1
ATOM 994 N N . LEU A 1 128 ? 2.715 -22.499 -2.730 1.00 97.62 128 LEU A N 1
ATOM 995 C CA . LEU A 1 128 ? 1.523 -23.347 -2.790 1.00 97.62 128 LEU A CA 1
ATOM 996 C C . LEU A 1 128 ? 0.636 -22.974 -3.987 1.00 97.62 128 LEU A C 1
ATOM 998 O O . LEU A 1 128 ? 0.216 -23.857 -4.740 1.00 97.62 128 LEU A O 1
ATOM 1002 N N . GLN A 1 129 ? 0.387 -21.680 -4.201 1.00 97.50 129 GLN A N 1
ATOM 1003 C CA . GLN A 1 129 ? -0.428 -21.204 -5.323 1.00 97.50 129 GLN A CA 1
ATOM 1004 C C . GLN A 1 129 ? 0.222 -21.484 -6.679 1.00 97.50 129 GLN A C 1
ATOM 1006 O O . GLN A 1 129 ? -0.447 -21.968 -7.595 1.00 97.50 129 GLN A O 1
ATOM 1011 N N . HIS A 1 130 ? 1.537 -21.280 -6.802 1.00 97.50 130 HIS A N 1
ATOM 1012 C CA . HIS A 1 130 ? 2.263 -21.607 -8.031 1.00 97.50 130 HIS A CA 1
ATOM 1013 C C . HIS A 1 130 ? 2.253 -23.116 -8.313 1.00 97.50 130 HIS A C 1
ATOM 1015 O O . HIS A 1 130 ? 2.035 -23.540 -9.448 1.00 97.50 130 HIS A O 1
ATOM 1021 N N . ASN A 1 131 ? 2.397 -23.951 -7.283 1.00 97.62 131 ASN A N 1
ATOM 1022 C CA . ASN A 1 131 ? 2.292 -25.399 -7.425 1.00 97.62 131 ASN A CA 1
ATOM 1023 C C . ASN A 1 131 ? 0.891 -25.842 -7.874 1.00 97.62 131 ASN A C 1
ATOM 1025 O O . ASN A 1 131 ? 0.764 -26.696 -8.750 1.00 97.62 131 ASN A O 1
ATOM 1029 N N . ARG A 1 132 ? -0.168 -25.250 -7.309 1.00 97.38 132 ARG A N 1
ATOM 1030 C CA . ARG A 1 132 ? -1.554 -25.522 -7.721 1.00 97.38 132 ARG A CA 1
ATOM 1031 C C . ARG A 1 132 ? -1.794 -25.143 -9.179 1.00 97.38 132 ARG A C 1
ATOM 1033 O O . ARG A 1 132 ? -2.403 -25.932 -9.901 1.00 97.38 132 ARG A O 1
ATOM 1040 N N . LEU A 1 133 ? -1.284 -23.991 -9.622 1.00 97.62 133 LEU A N 1
ATOM 1041 C CA . LEU A 1 133 ? -1.348 -23.588 -11.027 1.00 97.62 133 LEU A CA 1
ATOM 1042 C C . LEU A 1 133 ? -0.668 -24.627 -11.925 1.00 97.62 133 LEU A C 1
ATOM 1044 O O . LEU A 1 133 ? -1.290 -25.095 -12.871 1.00 97.62 133 LEU A O 1
ATOM 1048 N N . ALA A 1 134 ? 0.549 -25.051 -11.583 1.00 96.81 134 ALA A N 1
ATOM 1049 C CA . ALA A 1 134 ? 1.302 -26.019 -12.379 1.00 96.81 134 ALA A CA 1
ATOM 1050 C C . ALA A 1 134 ? 0.590 -27.376 -12.540 1.00 96.81 134 ALA A C 1
ATOM 1052 O O . ALA A 1 134 ? 0.775 -28.038 -13.557 1.00 96.81 134 ALA A O 1
ATOM 1053 N N . HIS A 1 135 ? -0.232 -27.788 -11.567 1.00 96.44 135 HIS A N 1
ATOM 1054 C CA . HIS A 1 135 ? -1.050 -29.004 -11.668 1.00 96.44 135 HIS A CA 1
ATOM 1055 C C . HIS A 1 135 ? -2.352 -28.781 -12.446 1.00 96.44 135 HIS A C 1
ATOM 1057 O O . HIS A 1 135 ? -2.785 -29.662 -13.185 1.00 96.44 135 HIS A O 1
ATOM 1063 N N . LYS A 1 136 ? -2.998 -27.626 -12.252 1.00 97.31 136 LYS A N 1
ATOM 1064 C CA . LYS A 1 136 ? -4.294 -27.304 -12.862 1.00 97.31 136 LYS A CA 1
ATOM 1065 C C . LYS A 1 136 ? -4.163 -26.945 -14.342 1.00 97.31 136 LYS A C 1
ATOM 1067 O O . LYS A 1 136 ? -5.018 -27.331 -15.132 1.00 97.31 136 LYS A O 1
ATOM 1072 N N . ASP A 1 137 ? -3.123 -26.197 -14.695 1.00 96.88 137 ASP A N 1
ATOM 1073 C CA . ASP A 1 137 ? -2.862 -25.709 -16.046 1.00 96.88 137 ASP A CA 1
ATOM 1074 C C . ASP A 1 137 ? -1.349 -25.714 -16.351 1.00 96.88 137 ASP A C 1
ATOM 1076 O O . ASP A 1 137 ? -0.684 -24.673 -16.304 1.00 96.88 137 ASP A O 1
ATOM 1080 N N . PRO A 1 138 ? -0.775 -26.892 -16.667 1.00 95.81 138 PRO A N 1
ATOM 1081 C CA . PRO A 1 138 ? 0.655 -27.024 -16.944 1.00 95.81 138 PRO A CA 1
ATOM 1082 C C . PRO A 1 138 ? 1.134 -26.191 -18.143 1.00 95.81 138 PRO A C 1
ATOM 1084 O O . PRO A 1 138 ? 2.310 -25.834 -18.206 1.00 95.81 138 PRO A O 1
ATOM 1087 N N . ALA A 1 139 ? 0.244 -25.868 -19.090 1.00 96.38 139 ALA A N 1
ATOM 1088 C CA . ALA A 1 139 ? 0.590 -25.101 -20.287 1.00 96.38 139 ALA A CA 1
ATOM 1089 C C . ALA A 1 139 ? 1.001 -23.662 -19.941 1.00 96.38 139 ALA A C 1
ATOM 1091 O O . ALA A 1 139 ? 1.908 -23.111 -20.559 1.00 96.38 139 ALA A O 1
ATOM 1092 N N . ARG A 1 140 ? 0.414 -23.073 -18.892 1.00 95.31 140 ARG A N 1
ATOM 1093 C CA . ARG A 1 140 ? 0.819 -21.751 -18.377 1.00 95.31 140 ARG A CA 1
ATOM 1094 C C . ARG A 1 140 ? 2.175 -21.760 -17.667 1.00 95.31 140 ARG A C 1
ATOM 1096 O O . ARG A 1 140 ? 2.704 -20.696 -17.364 1.00 95.31 140 ARG A O 1
ATOM 1103 N N . CYS A 1 141 ? 2.749 -22.937 -17.419 1.00 95.06 141 CYS A N 1
ATOM 1104 C CA . CYS A 1 141 ? 4.040 -23.115 -16.758 1.00 95.06 141 CYS A CA 1
ATOM 1105 C C . CYS A 1 141 ? 5.156 -23.596 -17.699 1.00 95.06 141 CYS A C 1
ATOM 1107 O O . CYS A 1 141 ? 6.245 -23.902 -17.218 1.00 95.06 141 CYS A O 1
ATOM 1109 N N . SER A 1 142 ? 4.918 -23.676 -19.014 1.00 91.62 142 SER A N 1
ATOM 1110 C CA . SER A 1 142 ? 5.918 -24.156 -19.982 1.00 91.62 142 SER A CA 1
ATOM 1111 C C . SER A 1 142 ? 6.875 -23.073 -20.497 1.00 91.62 142 SER A C 1
ATOM 1113 O O . SER A 1 142 ? 7.797 -23.392 -21.244 1.00 91.62 142 SER A O 1
ATOM 1115 N N . GLY A 1 143 ? 6.629 -21.803 -20.160 1.00 88.69 143 GLY A N 1
ATOM 1116 C CA . GLY A 1 143 ? 7.468 -20.668 -20.550 1.00 88.69 143 GLY A CA 1
ATOM 1117 C C . GLY A 1 143 ? 8.741 -20.524 -19.710 1.00 88.69 143 GLY A C 1
ATOM 1118 O O . GLY A 1 143 ? 8.963 -21.256 -18.744 1.00 88.69 143 GLY A O 1
ATOM 1119 N N . GLU A 1 144 ? 9.569 -19.538 -20.060 1.00 88.12 144 GLU A N 1
ATOM 1120 C CA . GLU A 1 144 ? 10.861 -19.268 -19.404 1.00 88.12 144 GLU A CA 1
ATOM 1121 C C . GLU A 1 144 ? 10.728 -18.958 -17.904 1.00 88.12 144 GLU A C 1
ATOM 1123 O O . GLU A 1 144 ? 11.572 -19.347 -17.093 1.00 88.12 144 GLU A O 1
ATOM 1128 N N . ASP A 1 145 ? 9.633 -18.312 -17.505 1.00 93.31 145 ASP A N 1
ATOM 1129 C CA . ASP A 1 145 ? 9.341 -17.986 -16.110 1.00 93.31 145 ASP A CA 1
ATOM 1130 C C . ASP A 1 145 ? 8.783 -19.179 -15.312 1.00 93.31 145 ASP A C 1
ATOM 1132 O O . ASP A 1 145 ? 8.633 -19.097 -14.091 1.00 93.31 145 ASP A O 1
ATOM 1136 N N . SER A 1 146 ? 8.502 -20.303 -15.984 1.00 94.44 146 SER A N 1
ATOM 1137 C CA . SER A 1 146 ? 7.849 -21.489 -15.422 1.00 94.44 146 SER A CA 1
ATOM 1138 C C . SER A 1 146 ? 6.476 -21.198 -14.795 1.00 94.44 146 SER A C 1
ATOM 1140 O O . SER A 1 146 ? 6.061 -21.881 -13.853 1.00 94.44 146 SER A O 1
ATOM 1142 N N . GLY A 1 147 ? 5.763 -20.182 -15.296 1.00 96.19 147 GLY A N 1
ATOM 1143 C CA . GLY A 1 147 ? 4.444 -19.758 -14.816 1.00 96.19 147 GLY A CA 1
ATOM 1144 C C . GLY A 1 147 ? 4.465 -18.936 -13.526 1.00 96.19 147 GLY A C 1
ATOM 1145 O O . GLY A 1 147 ? 3.440 -18.843 -12.853 1.00 96.19 147 GLY A O 1
ATOM 1146 N N . LEU A 1 148 ? 5.616 -18.362 -13.165 1.00 96.88 148 LEU A N 1
ATOM 1147 C CA . LEU A 1 148 ? 5.747 -17.457 -12.024 1.00 96.88 148 LEU A CA 1
ATOM 1148 C C . LEU A 1 148 ? 4.826 -16.238 -12.167 1.00 96.88 148 LEU A C 1
ATOM 1150 O O . LEU A 1 148 ? 4.043 -15.951 -11.264 1.00 96.88 148 LEU A O 1
ATOM 1154 N N . PHE A 1 149 ? 4.873 -15.548 -13.309 1.00 97.31 149 PHE A N 1
ATOM 1155 C CA . PHE A 1 149 ? 4.013 -14.392 -13.551 1.00 97.31 149 PHE A CA 1
ATOM 1156 C C . PHE A 1 149 ? 2.552 -14.800 -13.649 1.00 97.31 149 PHE A C 1
ATOM 1158 O O . PHE A 1 149 ? 1.694 -14.107 -13.119 1.00 97.31 149 PHE A O 1
ATOM 1165 N N . ALA A 1 150 ? 2.259 -15.949 -14.256 1.00 97.38 150 ALA A N 1
ATOM 1166 C CA . ALA A 1 150 ? 0.902 -16.478 -14.294 1.00 97.38 150 ALA A CA 1
ATOM 1167 C C . ALA A 1 150 ? 0.329 -16.688 -12.878 1.00 97.38 150 ALA A C 1
ATOM 1169 O O . ALA A 1 150 ? -0.809 -16.302 -12.626 1.00 97.38 150 ALA A O 1
ATOM 1170 N N . ALA A 1 151 ? 1.122 -17.227 -11.946 1.00 98.00 151 ALA A N 1
ATOM 1171 C CA . ALA A 1 151 ? 0.708 -17.403 -10.555 1.00 98.00 151 ALA A CA 1
ATOM 1172 C C . ALA A 1 151 ? 0.526 -16.066 -9.815 1.00 98.00 151 ALA A C 1
ATOM 1174 O O . ALA A 1 151 ? -0.460 -15.905 -9.098 1.00 98.00 151 ALA A O 1
ATOM 1175 N N . LEU A 1 152 ? 1.443 -15.109 -10.007 1.00 98.25 152 LEU A N 1
ATOM 1176 C CA . LEU A 1 152 ? 1.357 -13.782 -9.388 1.00 98.25 152 LEU A CA 1
ATOM 1177 C C . LEU A 1 152 ? 0.160 -12.981 -9.908 1.00 98.25 152 LEU A C 1
ATOM 1179 O O . LEU A 1 152 ? -0.583 -12.427 -9.110 1.00 98.25 152 LEU A O 1
ATOM 1183 N N . PHE A 1 153 ? -0.070 -12.951 -11.222 1.00 97.75 153 PHE A N 1
ATOM 1184 C CA . PHE A 1 153 ? -1.206 -12.231 -11.799 1.00 97.75 153 PHE A CA 1
ATOM 1185 C C . PHE A 1 153 ? -2.543 -12.893 -11.452 1.00 97.75 153 PHE A C 1
ATOM 1187 O O . PHE A 1 153 ? -3.484 -12.174 -11.140 1.00 97.75 153 PHE A O 1
ATOM 1194 N N . ASP A 1 154 ? -2.633 -14.229 -11.405 1.00 98.00 154 ASP A N 1
ATOM 1195 C CA . ASP A 1 154 ? -3.839 -14.902 -10.891 1.00 98.00 154 ASP A CA 1
ATOM 1196 C C . ASP A 1 154 ? -4.143 -14.481 -9.448 1.00 98.00 154 ASP A C 1
ATOM 1198 O O . ASP A 1 154 ? -5.304 -14.326 -9.070 1.00 98.00 154 ASP A O 1
ATOM 1202 N N . GLU A 1 155 ? -3.105 -14.309 -8.629 1.00 98.31 155 GLU A N 1
ATOM 1203 C CA . GLU A 1 155 ? -3.261 -13.831 -7.264 1.00 98.31 155 GLU A CA 1
ATOM 1204 C C . GLU A 1 155 ? -3.641 -12.348 -7.206 1.00 98.31 155 GLU A C 1
ATOM 1206 O O . GLU A 1 155 ? -4.560 -11.995 -6.471 1.00 98.31 155 GLU A O 1
ATOM 1211 N N . PHE A 1 156 ? -3.006 -11.490 -8.006 1.00 98.31 156 PHE A N 1
ATOM 1212 C CA . PHE A 1 156 ? -3.365 -10.074 -8.095 1.00 98.31 156 PHE A CA 1
ATOM 1213 C C . PHE A 1 156 ? -4.830 -9.899 -8.500 1.00 98.31 156 PHE A C 1
ATOM 1215 O O . PHE A 1 156 ? -5.546 -9.164 -7.833 1.00 98.31 156 PHE A O 1
ATOM 1222 N N . GLU A 1 157 ? -5.319 -10.639 -9.496 1.00 97.81 157 GLU A N 1
ATOM 1223 C CA . GLU A 1 157 ? -6.733 -10.611 -9.898 1.00 97.81 157 GLU A CA 1
ATOM 1224 C C . GLU A 1 157 ? -7.673 -11.048 -8.765 1.00 97.81 157 GLU A C 1
ATOM 1226 O O . GLU A 1 157 ? -8.697 -10.410 -8.512 1.00 97.81 157 GLU A O 1
ATOM 1231 N N . ARG A 1 158 ? -7.319 -12.110 -8.026 1.00 97.06 158 ARG A N 1
ATOM 1232 C CA . ARG A 1 158 ? -8.106 -12.550 -6.860 1.00 97.06 158 ARG A CA 1
ATOM 1233 C C . ARG A 1 158 ? -8.179 -11.469 -5.789 1.00 97.06 158 ARG A C 1
ATOM 1235 O O . ARG A 1 158 ? -9.257 -11.202 -5.265 1.00 97.06 158 ARG A O 1
ATOM 1242 N N . ARG A 1 159 ? -7.045 -10.850 -5.468 1.00 97.38 159 ARG A N 1
ATOM 1243 C CA . ARG A 1 159 ? -6.957 -9.806 -4.443 1.00 97.38 159 ARG A CA 1
ATOM 1244 C C . ARG A 1 159 ? -7.559 -8.483 -4.916 1.00 97.38 159 ARG A C 1
ATOM 1246 O O . ARG A 1 159 ? -8.085 -7.740 -4.095 1.00 97.38 159 ARG A O 1
ATOM 1253 N N . ALA A 1 160 ? -7.579 -8.208 -6.219 1.00 96.75 160 ALA A N 1
ATOM 1254 C CA . ALA A 1 160 ? -8.227 -7.031 -6.794 1.00 96.75 160 ALA A CA 1
ATOM 1255 C C . ALA A 1 160 ? -9.747 -7.029 -6.574 1.00 96.75 160 ALA A C 1
ATOM 1257 O O . ALA A 1 160 ? -10.337 -5.960 -6.453 1.00 96.75 160 ALA A O 1
ATOM 1258 N N . ALA A 1 161 ? -10.378 -8.204 -6.457 1.00 95.00 161 ALA A N 1
ATOM 1259 C CA . ALA A 1 161 ? -11.792 -8.311 -6.094 1.00 95.00 161 ALA A CA 1
ATOM 1260 C C . ALA A 1 161 ? -12.083 -7.886 -4.639 1.00 95.00 161 ALA A C 1
ATOM 1262 O O . ALA A 1 161 ? -13.223 -7.562 -4.314 1.00 95.00 161 ALA A O 1
ATOM 1263 N N . GLU A 1 162 ? -11.068 -7.889 -3.769 1.00 94.94 162 GLU A N 1
ATOM 1264 C CA . GLU A 1 162 ? -11.187 -7.554 -2.345 1.00 94.94 162 GLU A CA 1
ATOM 1265 C C . GLU A 1 162 ? -10.647 -6.151 -2.038 1.00 94.94 162 GLU A C 1
ATOM 1267 O O . GLU A 1 162 ? -11.241 -5.407 -1.262 1.00 94.94 162 GLU A O 1
ATOM 1272 N N . LEU A 1 163 ? -9.522 -5.782 -2.656 1.00 95.69 163 LEU A N 1
ATOM 1273 C CA . LEU A 1 163 ? -8.829 -4.516 -2.448 1.00 95.69 163 LEU A CA 1
ATOM 1274 C C . LEU A 1 163 ? -8.243 -3.994 -3.779 1.00 95.69 163 LEU A C 1
ATOM 1276 O O . LEU A 1 163 ? -7.023 -4.026 -3.993 1.00 95.69 163 LEU A O 1
ATOM 1280 N N . PRO A 1 164 ? -9.094 -3.491 -4.694 1.00 93.94 164 PRO A N 1
ATOM 1281 C CA . PRO A 1 164 ? -8.679 -3.084 -6.040 1.00 93.94 164 PRO A CA 1
ATOM 1282 C C . PRO A 1 164 ? -7.655 -1.948 -6.034 1.00 93.94 164 PRO A C 1
ATOM 1284 O O . PRO A 1 164 ? -6.809 -1.892 -6.918 1.00 93.94 164 PRO A O 1
ATOM 1287 N N . MET A 1 165 ? -7.690 -1.080 -5.020 1.00 91.75 165 MET A N 1
ATOM 1288 C CA . MET A 1 165 ? -6.756 0.038 -4.856 1.00 91.75 165 MET A CA 1
ATOM 1289 C C . MET A 1 165 ? -5.283 -0.401 -4.891 1.00 91.75 165 MET A C 1
ATOM 1291 O O . MET A 1 165 ? -4.441 0.352 -5.362 1.00 91.75 165 MET A O 1
ATOM 1295 N N . VAL A 1 166 ? -4.977 -1.617 -4.427 1.00 94.81 166 VAL A N 1
ATOM 1296 C CA . VAL A 1 166 ? -3.607 -2.151 -4.386 1.00 94.81 166 VAL A CA 1
ATOM 1297 C C . VAL A 1 166 ? -3.360 -3.156 -5.502 1.00 94.81 166 VAL A C 1
ATOM 1299 O O . VAL A 1 166 ? -2.297 -3.144 -6.109 1.00 94.81 166 VAL A O 1
ATOM 1302 N N . PHE A 1 167 ? -4.313 -4.052 -5.762 1.00 97.12 167 PHE A N 1
ATOM 1303 C CA . PHE A 1 167 ? -4.046 -5.261 -6.547 1.00 97.12 167 PHE A CA 1
ATOM 1304 C C . PHE A 1 167 ? -4.579 -5.241 -7.974 1.00 97.12 167 PHE A C 1
ATOM 1306 O O . PHE A 1 167 ? -4.271 -6.165 -8.725 1.00 97.12 167 PHE A O 1
ATOM 1313 N N . ARG A 1 168 ? -5.330 -4.208 -8.381 1.00 95.06 168 ARG A N 1
ATOM 1314 C CA . ARG A 1 168 ? -5.799 -4.104 -9.768 1.00 95.06 168 ARG A CA 1
ATOM 1315 C C . ARG A 1 168 ? -4.632 -4.208 -10.751 1.00 95.06 168 ARG A C 1
ATOM 1317 O O . ARG A 1 168 ? -3.516 -3.745 -10.476 1.00 95.06 168 ARG A O 1
ATOM 1324 N N . THR A 1 169 ? -4.906 -4.844 -11.880 1.00 95.12 169 THR A N 1
ATOM 1325 C CA . THR A 1 169 ? -3.898 -5.237 -12.869 1.00 95.12 169 THR A CA 1
ATOM 1326 C C . THR A 1 169 ? -3.911 -4.378 -14.128 1.00 95.12 169 THR A C 1
ATOM 1328 O O . THR A 1 169 ? -2.978 -4.419 -14.926 1.00 95.12 169 THR A O 1
ATOM 1331 N N . ASP A 1 170 ? -4.941 -3.554 -14.286 1.00 92.94 170 ASP A N 1
ATOM 1332 C CA . ASP A 1 170 ? -5.165 -2.626 -15.389 1.00 92.94 170 ASP A CA 1
ATOM 1333 C C . ASP A 1 170 ? -4.558 -1.237 -15.116 1.00 92.94 170 ASP A C 1
ATOM 1335 O O . ASP A 1 170 ? -5.117 -0.210 -15.497 1.00 92.94 170 ASP A O 1
ATOM 1339 N N . VAL A 1 171 ? -3.400 -1.210 -14.450 1.00 93.06 171 VAL A N 1
ATOM 1340 C CA . VAL A 1 171 ? -2.647 0.009 -14.117 1.00 93.06 171 VAL A CA 1
ATOM 1341 C C . VAL A 1 171 ? -1.294 0.028 -14.819 1.00 93.06 171 VAL A C 1
ATOM 1343 O O . VAL A 1 171 ? -0.724 -1.021 -15.136 1.00 93.06 171 VAL A O 1
ATOM 1346 N N . ALA A 1 172 ? -0.779 1.226 -15.093 1.00 93.62 172 ALA A N 1
ATOM 1347 C CA . ALA A 1 172 ? 0.414 1.395 -15.916 1.00 93.62 172 ALA A CA 1
ATOM 1348 C C . ALA A 1 172 ? 1.675 0.824 -15.248 1.00 93.62 172 ALA A C 1
ATOM 1350 O O . ALA A 1 172 ? 2.529 0.246 -15.918 1.00 93.62 172 ALA A O 1
ATOM 1351 N N . GLU A 1 173 ? 1.744 0.920 -13.924 1.00 92.69 173 GLU A N 1
ATOM 1352 C CA . GLU A 1 173 ? 2.892 0.606 -13.075 1.00 92.69 173 GLU A CA 1
ATOM 1353 C C . GLU A 1 173 ? 3.237 -0.889 -13.042 1.00 92.69 173 GLU A C 1
ATOM 1355 O O . GLU A 1 173 ? 4.346 -1.265 -12.679 1.00 92.69 173 GLU A O 1
ATOM 1360 N N . ILE A 1 174 ? 2.306 -1.771 -13.416 1.00 95.06 174 ILE A N 1
ATOM 1361 C CA . ILE A 1 174 ? 2.610 -3.200 -13.599 1.00 95.06 174 ILE A CA 1
ATOM 1362 C C . ILE A 1 174 ? 2.553 -3.631 -15.067 1.00 95.06 174 ILE A C 1
ATOM 1364 O O . ILE A 1 174 ? 2.679 -4.818 -15.374 1.00 95.06 174 ILE A O 1
ATOM 1368 N N . GLY A 1 175 ? 2.378 -2.670 -15.981 1.00 93.56 175 GLY A N 1
ATOM 1369 C CA . GLY A 1 175 ? 2.366 -2.909 -17.420 1.00 93.56 175 GLY A CA 1
ATOM 1370 C C . GLY A 1 175 ? 3.706 -3.434 -17.933 1.00 93.56 175 GLY A C 1
ATOM 1371 O O . GLY A 1 175 ? 3.724 -4.214 -18.882 1.00 93.56 175 GLY A O 1
ATOM 1372 N N . LEU A 1 176 ? 4.809 -3.060 -17.275 1.00 97.06 176 LEU A N 1
ATOM 1373 C CA . LEU A 1 176 ? 6.127 -3.652 -17.474 1.00 97.06 176 LEU A CA 1
ATOM 1374 C C . LEU A 1 176 ? 6.417 -4.672 -16.371 1.00 97.06 176 LEU A C 1
ATOM 1376 O O . LEU A 1 176 ? 6.414 -4.340 -15.183 1.00 97.06 176 LEU A O 1
ATOM 1380 N N . ARG A 1 177 ? 6.706 -5.913 -16.764 1.00 97.06 177 ARG A N 1
ATOM 1381 C CA . ARG A 1 177 ? 7.177 -6.936 -15.827 1.00 97.06 177 ARG A CA 1
ATOM 1382 C C . ARG A 1 177 ? 8.690 -6.790 -15.614 1.00 97.06 177 ARG A C 1
ATOM 1384 O O . ARG A 1 177 ? 9.408 -6.679 -16.615 1.00 97.06 177 ARG A O 1
ATOM 1391 N N . PRO A 1 178 ? 9.196 -6.857 -14.367 1.00 98.31 178 PRO A N 1
ATOM 1392 C CA . PRO A 1 178 ? 10.623 -7.017 -14.122 1.00 98.31 178 PRO A CA 1
ATOM 1393 C C . PRO A 1 178 ? 11.124 -8.320 -14.758 1.00 98.31 178 PRO A C 1
ATOM 1395 O O . PRO A 1 178 ? 10.336 -9.162 -15.207 1.00 98.31 178 PRO A O 1
ATOM 1398 N N . SER A 1 179 ? 12.433 -8.527 -14.846 1.00 98.00 179 SER A N 1
ATOM 1399 C CA . SER A 1 179 ? 12.946 -9.827 -15.282 1.00 98.00 179 SER A CA 1
ATOM 1400 C C . SER A 1 179 ? 12.539 -10.945 -14.313 1.00 98.00 179 SER A C 1
ATOM 1402 O O . SER A 1 179 ? 12.333 -10.738 -13.115 1.00 98.00 179 SER A O 1
ATOM 1404 N N . VAL A 1 180 ? 12.467 -12.176 -14.828 1.00 97.19 180 VAL A N 1
ATOM 1405 C CA . VAL A 1 180 ? 12.216 -13.371 -14.004 1.00 97.19 180 VAL A CA 1
ATOM 1406 C C . VAL A 1 180 ? 13.253 -13.489 -12.884 1.00 97.19 180 VAL A C 1
ATOM 1408 O O . VAL A 1 180 ? 12.908 -13.883 -11.772 1.00 97.19 180 VAL A O 1
ATOM 1411 N N . ALA A 1 181 ? 14.514 -13.150 -13.167 1.00 97.81 181 ALA A N 1
ATOM 1412 C CA . ALA A 1 181 ? 15.595 -13.203 -12.189 1.00 97.81 181 ALA A CA 1
ATOM 1413 C C . ALA A 1 181 ? 15.361 -12.214 -11.039 1.00 97.81 181 ALA A C 1
ATOM 1415 O O . ALA A 1 181 ? 15.467 -12.601 -9.877 1.00 97.81 181 ALA A O 1
ATOM 1416 N N . SER A 1 182 ? 14.968 -10.984 -11.366 1.00 98.44 182 SER A N 1
ATOM 1417 C CA . SER A 1 182 ? 14.709 -9.937 -10.382 1.00 98.44 182 SER A CA 1
ATOM 1418 C C . SER A 1 182 ? 13.505 -10.255 -9.497 1.00 98.44 182 SER A C 1
ATOM 1420 O O . SER A 1 182 ? 13.625 -10.266 -8.273 1.00 98.44 182 SER A O 1
ATOM 1422 N N . VAL A 1 183 ? 12.372 -10.672 -10.081 1.00 98.06 183 VAL A N 1
ATOM 1423 C CA . VAL A 1 183 ? 11.198 -11.082 -9.285 1.00 98.06 183 VAL A CA 1
ATOM 1424 C C . VAL A 1 183 ? 11.512 -12.285 -8.392 1.00 98.06 183 VAL A C 1
ATOM 1426 O O . VAL A 1 183 ? 11.093 -12.311 -7.235 1.00 98.06 183 VAL A O 1
ATOM 1429 N N . ARG A 1 184 ? 12.275 -13.273 -8.885 1.00 97.44 184 ARG A N 1
ATOM 1430 C CA . ARG A 1 184 ? 12.722 -14.408 -8.058 1.00 97.44 184 ARG A CA 1
ATOM 1431 C C . ARG A 1 184 ? 13.582 -13.943 -6.889 1.00 97.44 184 ARG A C 1
ATOM 1433 O O . ARG A 1 184 ? 13.321 -14.368 -5.770 1.00 97.44 184 ARG A O 1
ATOM 1440 N N . LYS A 1 185 ? 14.532 -13.037 -7.122 1.00 98.19 185 LYS A N 1
ATOM 1441 C CA . LYS A 1 185 ? 15.368 -12.465 -6.062 1.00 98.19 185 LYS A CA 1
ATOM 1442 C C . LYS A 1 185 ? 14.533 -11.711 -5.023 1.00 98.19 185 LYS A C 1
ATOM 1444 O O . LYS A 1 185 ? 14.745 -11.905 -3.829 1.00 98.19 185 LYS A O 1
ATOM 1449 N N . CYS A 1 186 ? 13.548 -10.915 -5.447 1.00 98.62 186 CYS A N 1
ATOM 1450 C CA . CYS A 1 186 ? 12.615 -10.255 -4.530 1.00 98.62 186 CYS A CA 1
ATOM 1451 C C . CYS A 1 186 ? 11.835 -11.267 -3.677 1.00 98.62 186 CYS A C 1
ATOM 1453 O O . CYS A 1 186 ? 11.722 -11.088 -2.466 1.00 98.62 186 CYS A O 1
ATOM 1455 N N . ILE A 1 187 ? 11.331 -12.346 -4.283 1.00 98.38 187 ILE A N 1
ATOM 1456 C CA . ILE A 1 187 ? 10.627 -13.417 -3.563 1.00 98.38 187 ILE A CA 1
ATOM 1457 C C . ILE A 1 187 ? 11.560 -14.116 -2.571 1.00 98.38 187 ILE A C 1
ATOM 1459 O O . ILE A 1 187 ? 11.164 -14.334 -1.434 1.00 98.38 187 ILE A O 1
ATOM 1463 N N . GLU A 1 188 ? 12.795 -14.433 -2.960 1.00 97.56 188 GLU A N 1
ATOM 1464 C CA . GLU A 1 188 ? 13.771 -15.091 -2.085 1.00 97.56 188 GLU A CA 1
ATOM 1465 C C . GLU A 1 188 ? 14.181 -14.213 -0.892 1.00 97.56 188 GLU A C 1
ATOM 1467 O O . GLU A 1 188 ? 14.365 -14.731 0.212 1.00 97.56 188 GLU A O 1
ATOM 1472 N N . LEU A 1 189 ? 14.299 -12.896 -1.095 1.00 98.31 189 LEU A N 1
ATOM 1473 C CA . LEU A 1 189 ? 14.515 -11.919 -0.023 1.00 98.31 189 LEU A CA 1
ATOM 1474 C C . LEU A 1 189 ? 13.331 -11.906 0.954 1.00 98.31 189 LEU A C 1
ATOM 1476 O O . LEU A 1 189 ? 13.518 -12.028 2.165 1.00 98.31 189 LEU A O 1
ATOM 1480 N N . LEU A 1 190 ? 12.107 -11.794 0.427 1.00 98.12 190 LEU A N 1
ATOM 1481 C CA . LEU A 1 190 ? 10.877 -11.748 1.225 1.00 98.12 190 LEU A CA 1
ATOM 1482 C C . LEU A 1 190 ? 10.598 -13.063 1.958 1.00 98.12 190 LEU A C 1
ATOM 1484 O O . LEU A 1 190 ? 10.112 -13.042 3.085 1.00 98.12 190 LEU A O 1
ATOM 1488 N N . SER A 1 191 ? 10.937 -14.199 1.350 1.00 95.56 191 SER A N 1
ATOM 1489 C CA . SER A 1 191 ? 10.755 -15.521 1.945 1.00 95.56 191 SER A CA 1
ATOM 1490 C C . SER A 1 191 ? 11.856 -15.900 2.942 1.00 95.56 191 SER A C 1
ATOM 1492 O O . SER A 1 191 ? 11.837 -17.016 3.455 1.00 95.56 191 SER A O 1
ATOM 1494 N N . GLY A 1 192 ? 12.867 -15.046 3.140 1.00 95.25 192 GLY A N 1
ATOM 1495 C CA . GLY A 1 192 ? 14.015 -15.331 4.005 1.00 95.25 192 GLY A CA 1
ATOM 1496 C C . GLY A 1 192 ? 14.968 -16.409 3.468 1.00 95.25 192 GLY A C 1
ATOM 1497 O O . GLY A 1 192 ? 15.752 -16.972 4.230 1.00 95.25 192 GLY A O 1
ATOM 1498 N N . LYS A 1 193 ? 14.921 -16.722 2.165 1.00 95.00 193 LYS A N 1
ATOM 1499 C CA . LYS A 1 193 ? 15.845 -17.682 1.530 1.00 95.00 193 LYS A CA 1
ATOM 1500 C C . LYS A 1 193 ? 17.233 -17.095 1.321 1.00 95.00 193 LYS A C 1
ATOM 1502 O O . LYS A 1 193 ? 18.225 -17.816 1.415 1.00 95.00 193 LYS A O 1
ATOM 1507 N N . ILE A 1 194 ? 17.294 -15.799 1.035 1.00 96.56 194 ILE A N 1
ATOM 1508 C CA . ILE A 1 194 ? 18.540 -15.044 0.954 1.00 96.56 194 ILE A CA 1
ATOM 1509 C C . ILE A 1 194 ? 18.492 -13.868 1.922 1.00 96.56 194 ILE A C 1
ATOM 1511 O O . ILE A 1 194 ? 17.432 -13.309 2.206 1.00 96.56 194 ILE A O 1
ATOM 1515 N N . SER A 1 195 ? 19.657 -13.512 2.453 1.00 97.19 195 SER A N 1
ATOM 1516 C CA . SER A 1 195 ? 19.783 -12.402 3.389 1.00 97.19 195 SER A CA 1
ATOM 1517 C C . SER A 1 195 ? 19.889 -11.068 2.653 1.00 97.19 195 SER A C 1
ATOM 1519 O O . SER A 1 195 ? 20.649 -10.990 1.682 1.00 97.19 195 SER A O 1
ATOM 1521 N N . PRO A 1 196 ? 19.215 -10.012 3.136 1.00 95.88 196 PRO A N 1
ATOM 1522 C CA . PRO A 1 196 ? 19.483 -8.662 2.677 1.00 95.88 196 PRO A CA 1
ATOM 1523 C C . PRO A 1 196 ? 20.880 -8.188 3.099 1.00 95.88 196 PRO A C 1
ATOM 1525 O O . PRO A 1 196 ? 21.507 -8.717 4.027 1.00 95.88 196 PRO A O 1
ATOM 1528 N N . LYS A 1 197 ? 21.393 -7.164 2.422 1.00 91.81 197 LYS A N 1
ATOM 1529 C CA . LYS A 1 197 ? 22.749 -6.650 2.619 1.00 91.81 197 LYS A CA 1
ATOM 1530 C C . LYS A 1 197 ? 22.989 -6.213 4.069 1.00 91.81 197 LYS A C 1
ATOM 1532 O O . LYS A 1 197 ? 22.372 -5.286 4.586 1.00 91.81 197 LYS A O 1
ATOM 1537 N N . GLY A 1 198 ? 23.954 -6.865 4.720 1.00 93.38 198 GLY A N 1
ATOM 1538 C CA . GLY A 1 198 ? 24.407 -6.507 6.069 1.00 93.38 198 GLY A CA 1
ATOM 1539 C C . GLY A 1 198 ? 23.424 -6.836 7.199 1.00 93.38 198 GLY A C 1
ATOM 1540 O O . GLY A 1 198 ? 23.626 -6.366 8.317 1.00 93.38 198 GLY A O 1
ATOM 1541 N N . GLN A 1 199 ? 22.382 -7.628 6.935 1.00 95.44 199 GLN A N 1
ATOM 1542 C CA . GLN A 1 199 ? 21.378 -8.051 7.915 1.00 95.44 199 GLN A CA 1
ATOM 1543 C C . GLN A 1 199 ? 21.091 -9.558 7.766 1.00 95.44 199 GLN A C 1
ATOM 1545 O O . GLN A 1 199 ? 21.397 -10.140 6.725 1.00 95.44 199 GLN A O 1
ATOM 1550 N N . PRO A 1 200 ? 20.557 -10.237 8.798 1.00 94.00 200 PRO A N 1
ATOM 1551 C CA . PRO A 1 200 ? 20.102 -11.618 8.659 1.00 94.00 200 PRO A CA 1
ATOM 1552 C C . PRO A 1 200 ? 18.884 -11.709 7.730 1.00 94.00 200 PRO A C 1
ATOM 1554 O O . PRO A 1 200 ? 18.206 -10.712 7.477 1.00 94.00 200 PRO A O 1
ATOM 1557 N N . ALA A 1 201 ? 18.606 -12.920 7.242 1.00 95.56 201 ALA A N 1
ATOM 1558 C CA . ALA A 1 201 ? 17.421 -13.210 6.443 1.00 95.56 201 ALA A CA 1
ATOM 1559 C C . ALA A 1 201 ? 16.129 -12.762 7.141 1.00 95.56 201 ALA A C 1
ATOM 1561 O O . ALA A 1 201 ? 16.033 -12.784 8.372 1.00 95.56 201 ALA A O 1
ATOM 1562 N N . ALA A 1 202 ? 15.147 -12.351 6.336 1.00 93.94 202 ALA A N 1
ATOM 1563 C CA . ALA A 1 202 ? 13.854 -11.915 6.839 1.00 93.94 202 ALA A CA 1
ATOM 1564 C C . ALA A 1 202 ? 13.169 -13.045 7.621 1.00 93.94 202 ALA A C 1
ATOM 1566 O O . ALA A 1 202 ? 13.149 -14.195 7.184 1.00 93.94 202 ALA A O 1
ATOM 1567 N N . VAL A 1 203 ? 12.607 -12.695 8.776 1.00 95.56 203 VAL A N 1
ATOM 1568 C CA . VAL A 1 203 ? 11.863 -13.612 9.646 1.00 95.56 203 VAL A CA 1
ATOM 1569 C C . VAL A 1 203 ? 10.379 -13.259 9.632 1.00 95.56 203 VAL A C 1
ATOM 1571 O O . VAL A 1 203 ? 10.006 -12.119 9.348 1.00 95.56 203 VAL A O 1
ATOM 1574 N N . GLU A 1 204 ? 9.528 -14.236 9.932 1.00 95.88 204 GLU A N 1
ATOM 1575 C CA . GLU A 1 204 ? 8.068 -14.113 9.856 1.00 95.88 204 GLU A CA 1
ATOM 1576 C C . GLU A 1 204 ? 7.523 -12.968 10.728 1.00 95.88 204 GLU A C 1
ATOM 1578 O O . GLU A 1 204 ? 6.611 -12.247 10.321 1.00 95.88 204 GLU A O 1
ATOM 1583 N N . GLU A 1 205 ? 8.141 -12.718 11.885 1.00 96.81 205 GLU A N 1
ATOM 1584 C CA . GLU A 1 205 ? 7.750 -11.674 12.836 1.00 96.81 205 GLU A CA 1
ATOM 1585 C C . GLU A 1 205 ? 7.790 -10.263 12.235 1.00 96.81 205 GLU A C 1
ATOM 1587 O O . GLU A 1 205 ? 7.029 -9.393 12.670 1.00 96.81 205 GLU A O 1
ATOM 1592 N N . ILE A 1 206 ? 8.634 -10.030 11.221 1.00 96.81 206 ILE A N 1
ATOM 1593 C CA . ILE A 1 206 ? 8.651 -8.768 10.468 1.00 96.81 206 ILE A CA 1
ATOM 1594 C C . ILE A 1 206 ? 7.294 -8.550 9.800 1.00 96.81 206 ILE A C 1
ATOM 1596 O O . ILE A 1 206 ? 6.740 -7.457 9.863 1.00 96.81 206 ILE A O 1
ATOM 1600 N N . PHE A 1 207 ? 6.756 -9.589 9.168 1.00 97.50 207 PHE A N 1
ATOM 1601 C CA . PHE A 1 207 ? 5.572 -9.506 8.318 1.00 97.50 207 PHE A CA 1
ATOM 1602 C C . PHE A 1 207 ? 4.263 -9.624 9.104 1.00 97.50 207 PHE A C 1
ATOM 1604 O O . PHE A 1 207 ? 3.238 -9.124 8.644 1.00 97.50 207 PHE A O 1
ATOM 1611 N N . ILE A 1 208 ? 4.296 -10.204 10.309 1.00 96.31 208 ILE A N 1
ATOM 1612 C CA . ILE A 1 208 ? 3.156 -10.215 11.240 1.00 96.31 208 ILE A CA 1
ATOM 1613 C C . ILE A 1 208 ? 2.928 -8.823 11.846 1.00 96.31 208 ILE A C 1
ATOM 1615 O O . ILE A 1 208 ? 1.785 -8.412 12.060 1.00 96.31 208 ILE A O 1
ATOM 1619 N N . ALA A 1 209 ? 3.995 -8.065 12.113 1.00 92.62 209 ALA A N 1
ATOM 1620 C CA . ALA A 1 209 ? 3.899 -6.837 12.892 1.00 92.62 209 ALA A CA 1
ATOM 1621 C C . ALA A 1 209 ? 2.945 -5.787 12.276 1.00 92.62 209 ALA A C 1
ATOM 1623 O O . ALA A 1 209 ? 3.068 -5.491 11.087 1.00 92.62 209 ALA A O 1
ATOM 1624 N N . PRO A 1 210 ? 2.019 -5.175 13.045 1.00 87.56 210 PRO A N 1
ATOM 1625 C CA . PRO A 1 210 ? 0.976 -4.297 12.491 1.00 87.56 210 PRO A CA 1
ATOM 1626 C C . PRO A 1 210 ? 1.492 -3.082 11.706 1.00 87.56 210 PRO A C 1
ATOM 1628 O O . PRO A 1 210 ? 0.828 -2.608 10.791 1.00 87.56 210 PRO A O 1
ATOM 1631 N N . ASP A 1 211 ? 2.681 -2.587 12.051 1.00 88.31 211 ASP A N 1
ATOM 1632 C CA . ASP A 1 211 ? 3.321 -1.409 11.462 1.00 88.31 211 ASP A CA 1
ATOM 1633 C C . ASP A 1 211 ? 4.282 -1.744 10.302 1.00 88.31 211 ASP A C 1
ATOM 1635 O O . ASP A 1 211 ? 4.905 -0.841 9.744 1.00 88.31 211 ASP A O 1
ATOM 1639 N N . ALA A 1 212 ? 4.403 -3.020 9.908 1.00 93.62 212 ALA A N 1
ATOM 1640 C CA . ALA A 1 212 ? 5.373 -3.493 8.912 1.00 93.62 212 ALA A CA 1
ATOM 1641 C C . ALA A 1 212 ? 5.316 -2.732 7.584 1.00 93.62 212 ALA A C 1
ATOM 1643 O O . ALA A 1 212 ? 6.323 -2.192 7.132 1.00 93.62 212 ALA A O 1
ATOM 1644 N N . LEU A 1 213 ? 4.133 -2.634 6.976 1.00 94.94 213 LEU A N 1
ATOM 1645 C CA . LEU A 1 213 ? 3.965 -1.953 5.690 1.00 94.94 213 LEU A CA 1
ATOM 1646 C C . LEU A 1 213 ? 4.172 -0.438 5.795 1.00 94.94 213 LEU A C 1
ATOM 1648 O O . LEU A 1 213 ? 4.711 0.172 4.873 1.00 94.94 213 LEU A O 1
ATOM 1652 N N . GLY A 1 214 ? 3.806 0.164 6.930 1.00 91.75 214 GLY A N 1
ATOM 1653 C CA . GLY A 1 214 ? 4.056 1.581 7.185 1.00 91.75 214 GLY A CA 1
ATOM 1654 C C . GLY A 1 214 ? 5.548 1.899 7.246 1.00 91.75 214 GLY A C 1
ATOM 1655 O O . GLY A 1 214 ? 6.007 2.830 6.583 1.00 91.75 214 GLY A O 1
ATOM 1656 N N . TRP A 1 215 ? 6.319 1.082 7.970 1.00 92.50 215 TRP A N 1
ATOM 1657 C CA . TRP A 1 215 ? 7.778 1.188 7.992 1.00 92.50 215 TRP A CA 1
ATOM 1658 C C . TRP A 1 215 ? 8.402 0.878 6.635 1.00 92.50 215 TRP A C 1
ATOM 1660 O O . TRP A 1 215 ? 9.318 1.584 6.222 1.00 92.50 215 TRP A O 1
ATOM 1670 N N . ALA A 1 216 ? 7.900 -0.129 5.916 1.00 95.94 216 ALA A N 1
ATOM 1671 C CA . ALA A 1 216 ? 8.407 -0.464 4.591 1.00 95.94 216 ALA A CA 1
ATOM 1672 C C . ALA A 1 216 ? 8.256 0.709 3.614 1.00 95.94 216 ALA A C 1
ATOM 1674 O O . ALA A 1 216 ? 9.214 1.081 2.941 1.00 95.94 216 ALA A O 1
ATOM 1675 N N . TYR A 1 217 ? 7.096 1.364 3.601 1.00 94.06 217 TYR A N 1
ATOM 1676 C CA . TYR A 1 217 ? 6.880 2.568 2.803 1.00 94.06 217 TYR A CA 1
ATOM 1677 C C . TYR A 1 217 ? 7.841 3.710 3.180 1.00 94.06 217 TYR A C 1
ATOM 1679 O O . TYR A 1 217 ? 8.418 4.363 2.308 1.00 94.06 217 TYR A O 1
ATOM 1687 N N . GLN A 1 218 ? 8.085 3.924 4.474 1.00 90.81 218 GLN A N 1
ATOM 1688 C CA . GLN A 1 218 ? 9.039 4.938 4.925 1.00 90.81 218 GLN A CA 1
ATOM 1689 C C . GLN A 1 218 ? 10.479 4.616 4.497 1.00 90.81 218 GLN A C 1
ATOM 1691 O O . GLN A 1 218 ? 11.211 5.495 4.035 1.00 90.81 218 GLN A O 1
ATOM 1696 N N . TYR A 1 219 ? 10.902 3.362 4.650 1.00 94.75 219 TYR A N 1
ATOM 1697 C CA . TYR A 1 219 ? 12.248 2.933 4.278 1.00 94.75 219 TYR A CA 1
ATOM 1698 C C . TYR A 1 219 ? 12.476 3.009 2.774 1.00 94.75 219 TYR A C 1
ATOM 1700 O O . TYR A 1 219 ? 13.544 3.456 2.362 1.00 94.75 219 TYR A O 1
ATOM 1708 N N . TRP A 1 220 ? 11.456 2.698 1.970 1.00 95.31 220 TRP A N 1
ATOM 1709 C CA . TRP A 1 220 ? 11.511 2.858 0.520 1.00 95.31 220 TRP A CA 1
ATOM 1710 C C . TRP A 1 220 ? 11.885 4.291 0.123 1.00 95.31 220 TRP A C 1
ATOM 1712 O O . TRP A 1 220 ? 12.790 4.505 -0.678 1.00 95.31 220 TRP A O 1
ATOM 1722 N N . ASN A 1 221 ? 11.251 5.289 0.745 1.00 92.88 221 ASN A N 1
ATOM 1723 C CA . ASN A 1 221 ? 11.472 6.701 0.424 1.00 92.88 221 ASN A CA 1
ATOM 1724 C C . ASN A 1 221 ? 12.709 7.319 1.109 1.00 92.88 221 ASN A C 1
ATOM 1726 O O . ASN A 1 221 ? 12.993 8.492 0.881 1.00 92.88 221 ASN A O 1
ATOM 1730 N N . THR A 1 222 ? 13.454 6.578 1.943 1.00 92.81 222 THR A N 1
ATOM 1731 C CA . THR A 1 222 ? 14.534 7.167 2.761 1.00 92.81 222 THR A CA 1
ATOM 1732 C C . THR A 1 222 ? 15.662 7.760 1.912 1.00 92.81 222 THR A C 1
ATOM 1734 O O . THR A 1 222 ? 16.054 8.891 2.168 1.00 92.81 222 THR A O 1
ATOM 1737 N N . GLU A 1 223 ? 16.143 7.071 0.872 1.00 92.75 223 GLU A N 1
ATOM 1738 C CA . GLU A 1 223 ? 17.250 7.617 0.061 1.00 92.75 223 GLU A CA 1
ATOM 1739 C C . GLU A 1 223 ? 16.811 8.815 -0.798 1.00 92.75 223 GLU A C 1
ATOM 1741 O O . GLU A 1 223 ? 17.595 9.738 -0.994 1.00 92.75 223 GLU A O 1
ATOM 1746 N N . GLU A 1 224 ? 15.548 8.859 -1.255 1.00 90.38 224 GLU A N 1
ATOM 1747 C CA . GLU A 1 224 ? 15.030 10.054 -1.947 1.00 90.38 224 GLU A CA 1
ATOM 1748 C C . GLU A 1 224 ? 14.896 11.234 -0.994 1.00 90.38 224 GLU A C 1
ATOM 1750 O O . GLU A 1 224 ? 15.192 12.368 -1.358 1.00 90.38 224 GLU A O 1
ATOM 1755 N N . LYS A 1 225 ? 14.457 10.971 0.238 1.00 92.31 225 LYS A N 1
ATOM 1756 C CA . LYS A 1 225 ? 14.384 11.989 1.278 1.00 92.31 225 LYS A CA 1
ATOM 1757 C C . LYS A 1 225 ? 15.767 12.570 1.556 1.00 92.31 225 LYS A C 1
ATOM 1759 O O . LYS A 1 225 ? 15.914 13.789 1.546 1.00 92.31 225 LYS A O 1
ATOM 1764 N N . ASP A 1 226 ? 16.765 11.713 1.748 1.00 92.06 226 ASP A N 1
ATOM 1765 C CA . ASP A 1 226 ? 18.146 12.136 1.986 1.00 92.06 226 ASP A CA 1
ATOM 1766 C C . ASP A 1 226 ? 18.679 12.960 0.798 1.00 92.06 226 ASP A C 1
ATOM 1768 O O . ASP A 1 226 ? 19.185 14.060 1.014 1.00 92.06 226 ASP A O 1
ATOM 1772 N N . ARG A 1 227 ? 18.440 12.520 -0.452 1.00 90.69 227 ARG A N 1
ATOM 1773 C CA . ARG A 1 227 ? 18.772 13.280 -1.676 1.00 90.69 227 ARG A CA 1
ATOM 1774 C C . ARG A 1 227 ? 18.184 14.693 -1.651 1.00 90.69 227 ARG A C 1
ATOM 1776 O O . ARG A 1 227 ? 18.916 15.658 -1.847 1.00 90.69 227 ARG A O 1
ATOM 1783 N N . VAL A 1 228 ? 16.879 14.826 -1.397 1.00 90.12 228 VAL A N 1
ATOM 1784 C CA . VAL A 1 228 ? 16.191 16.130 -1.384 1.00 90.12 228 VAL A CA 1
ATOM 1785 C C . VAL A 1 228 ? 16.766 17.048 -0.305 1.00 90.12 228 VAL A C 1
ATOM 1787 O O . VAL A 1 228 ? 17.046 18.217 -0.574 1.00 90.12 228 VAL A O 1
ATOM 1790 N N . PHE A 1 229 ? 16.976 16.541 0.912 1.00 91.31 229 PHE A N 1
ATOM 1791 C CA . PHE A 1 229 ? 17.519 17.353 2.005 1.00 91.31 229 PHE A CA 1
ATOM 1792 C C . PHE A 1 229 ? 18.993 17.724 1.805 1.00 91.31 229 PHE A C 1
ATOM 1794 O O . PHE A 1 229 ? 19.395 18.823 2.201 1.00 91.31 229 PHE A O 1
ATOM 1801 N N . ASP A 1 230 ? 19.785 16.866 1.164 1.00 91.06 230 ASP A N 1
ATOM 1802 C CA . ASP A 1 230 ? 21.152 17.196 0.773 1.00 91.06 230 ASP A CA 1
ATOM 1803 C C . ASP A 1 230 ? 21.173 18.304 -0.284 1.00 91.06 230 ASP A C 1
ATOM 1805 O O . ASP A 1 230 ? 21.918 19.271 -0.114 1.00 91.06 230 ASP A O 1
ATOM 1809 N N . THR A 1 231 ? 20.306 18.247 -1.303 1.00 88.19 231 THR A N 1
ATOM 1810 C CA . THR A 1 231 ? 20.155 19.319 -2.304 1.00 88.19 231 THR A CA 1
ATOM 1811 C C . THR 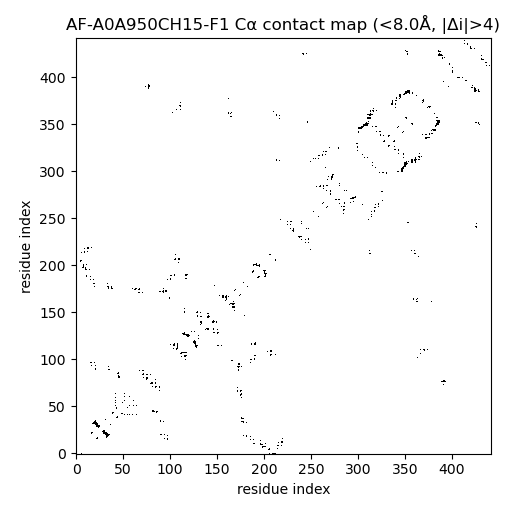A 1 231 ? 19.744 20.644 -1.661 1.00 88.19 231 THR A C 1
ATOM 1813 O O . THR A 1 231 ? 20.367 21.669 -1.923 1.00 88.19 231 THR A O 1
ATOM 1816 N N . VAL A 1 232 ? 18.770 20.639 -0.742 1.00 91.12 232 VAL A N 1
ATOM 1817 C CA . VAL A 1 232 ? 18.379 21.841 0.027 1.00 91.12 232 VAL A CA 1
ATOM 1818 C C . VAL A 1 232 ? 19.575 22.449 0.775 1.00 91.12 232 VAL A C 1
ATOM 1820 O O . VAL A 1 232 ? 19.669 23.667 0.929 1.00 91.12 232 VAL A O 1
ATOM 1823 N N . ARG A 1 233 ? 20.497 21.611 1.262 1.00 91.81 233 ARG A N 1
ATOM 1824 C CA . ARG A 1 233 ? 21.701 22.050 1.977 1.00 91.81 233 ARG A CA 1
ATOM 1825 C C . ARG A 1 233 ? 22.796 22.588 1.059 1.00 91.81 233 ARG A C 1
ATOM 1827 O O . ARG A 1 233 ? 23.551 23.458 1.495 1.00 91.81 233 ARG A O 1
ATOM 1834 N N . THR A 1 234 ? 22.950 22.031 -0.138 1.00 91.50 234 THR A N 1
ATOM 1835 C CA . THR A 1 234 ? 24.074 22.325 -1.041 1.00 91.50 234 THR A CA 1
ATOM 1836 C C . THR A 1 234 ? 23.742 23.388 -2.084 1.00 91.50 234 THR A C 1
ATOM 1838 O O . THR A 1 234 ? 24.629 24.154 -2.465 1.00 91.50 234 THR A O 1
ATOM 1841 N N . GLU A 1 235 ? 22.484 23.492 -2.505 1.00 91.31 235 GLU A N 1
ATOM 1842 C CA . GLU A 1 235 ? 22.026 24.409 -3.546 1.00 91.31 235 GLU A CA 1
ATOM 1843 C C . GLU A 1 235 ? 21.238 25.581 -2.948 1.00 91.31 235 GLU A C 1
ATOM 1845 O O . GLU A 1 235 ? 20.123 25.442 -2.439 1.00 91.31 235 GLU A O 1
ATOM 1850 N N . GLN A 1 236 ? 21.814 26.786 -3.016 1.00 89.06 236 GLN A N 1
ATOM 1851 C CA . GLN A 1 236 ? 21.137 27.981 -2.516 1.00 89.06 236 GLN A CA 1
ATOM 1852 C C . GLN A 1 236 ? 19.875 28.292 -3.325 1.00 89.06 236 GLN A C 1
ATOM 1854 O O . GLN A 1 236 ? 19.928 28.473 -4.538 1.00 89.06 236 GLN A O 1
ATOM 1859 N N . GLY A 1 237 ? 18.751 28.438 -2.621 1.00 86.56 237 GLY A N 1
ATOM 1860 C CA . GLY A 1 237 ? 17.467 28.792 -3.225 1.00 86.56 237 GLY A CA 1
ATOM 1861 C C . GLY A 1 237 ? 16.704 27.611 -3.828 1.00 86.56 237 GLY A C 1
ATOM 1862 O O . GLY A 1 237 ? 15.677 27.843 -4.463 1.00 86.56 237 GLY A O 1
ATOM 1863 N N . PHE A 1 238 ? 17.163 26.371 -3.618 1.00 88.81 238 PHE A N 1
ATOM 1864 C CA . PHE A 1 238 ? 16.409 25.185 -4.010 1.00 88.81 238 PHE A CA 1
ATOM 1865 C C . PHE A 1 238 ? 15.046 25.151 -3.302 1.00 88.81 238 PHE A C 1
ATOM 1867 O O . PHE A 1 238 ? 14.957 25.270 -2.077 1.00 88.81 238 PHE A O 1
ATOM 1874 N N . LYS A 1 239 ? 13.973 25.003 -4.085 1.00 88.19 239 LYS A N 1
ATOM 1875 C CA . LYS A 1 239 ? 12.595 24.928 -3.595 1.00 88.19 239 LYS A CA 1
ATOM 1876 C C . LYS A 1 239 ? 12.098 23.495 -3.751 1.00 88.19 239 LYS A C 1
ATOM 1878 O O . LYS A 1 239 ? 12.081 22.981 -4.861 1.00 88.19 239 LYS A O 1
ATOM 1883 N N . ILE A 1 240 ? 11.638 22.900 -2.652 1.00 87.06 240 ILE A N 1
ATOM 1884 C CA . ILE A 1 240 ? 10.939 21.610 -2.677 1.00 87.06 240 ILE A CA 1
ATOM 1885 C C . ILE A 1 240 ? 9.610 21.807 -3.419 1.00 87.06 240 ILE A C 1
ATOM 1887 O O . ILE A 1 240 ? 8.781 22.612 -2.988 1.00 87.06 240 ILE A O 1
ATOM 1891 N N . ALA A 1 241 ? 9.444 21.114 -4.543 1.00 84.81 241 ALA A N 1
ATOM 1892 C CA . ALA A 1 241 ? 8.273 21.171 -5.417 1.00 84.81 241 ALA A CA 1
ATOM 1893 C C . ALA A 1 241 ? 8.131 19.852 -6.199 1.00 84.81 241 ALA A C 1
ATOM 1895 O O . ALA A 1 241 ? 9.056 19.034 -6.210 1.00 84.81 241 ALA A O 1
ATOM 1896 N N . GLY A 1 242 ? 6.982 19.637 -6.840 1.00 81.81 242 GLY A N 1
ATOM 1897 C CA . GLY A 1 242 ? 6.694 18.454 -7.647 1.00 81.81 242 GLY A CA 1
ATOM 1898 C C . GLY A 1 242 ? 7.045 17.140 -6.945 1.00 81.81 242 GLY A C 1
ATOM 1899 O O . GLY A 1 242 ? 6.617 16.869 -5.820 1.00 81.81 242 GLY A O 1
ATOM 1900 N N . SER A 1 243 ? 7.883 16.326 -7.592 1.00 81.06 243 SER A N 1
ATOM 1901 C CA . SER A 1 243 ? 8.278 14.998 -7.104 1.00 81.06 243 SER A CA 1
ATOM 1902 C C . SER A 1 243 ? 9.050 14.996 -5.781 1.00 81.06 243 SER A C 1
ATOM 1904 O O . SER A 1 243 ? 9.151 13.944 -5.150 1.00 81.06 243 SER A O 1
ATOM 1906 N N . ASP A 1 244 ? 9.598 16.137 -5.350 1.00 86.56 244 ASP A N 1
ATOM 1907 C CA . ASP A 1 244 ? 10.372 16.234 -4.109 1.00 86.56 244 ASP A CA 1
ATOM 1908 C C . ASP A 1 244 ? 9.486 16.436 -2.868 1.00 86.56 244 ASP A C 1
ATOM 1910 O O . ASP A 1 244 ? 9.943 16.207 -1.746 1.00 86.56 244 ASP A O 1
ATOM 1914 N N . ILE A 1 245 ? 8.213 16.820 -3.046 1.00 86.38 245 ILE A N 1
ATOM 1915 C 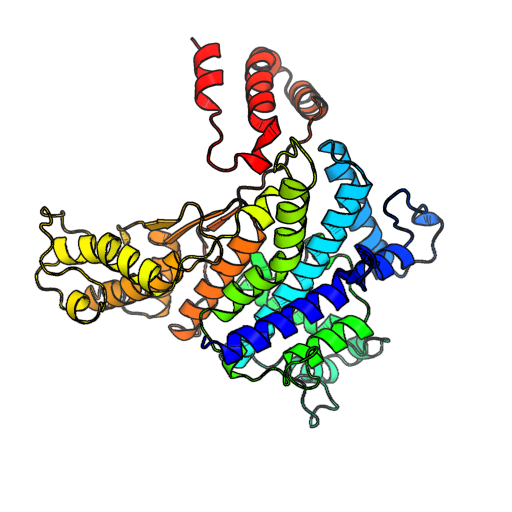CA . ILE A 1 245 ? 7.271 17.053 -1.939 1.00 86.38 245 ILE A CA 1
ATOM 1916 C C . ILE A 1 245 ? 7.089 15.772 -1.126 1.00 86.38 245 ILE A C 1
ATOM 1918 O O . ILE A 1 245 ? 7.327 15.765 0.079 1.00 86.38 245 ILE A O 1
ATOM 1922 N N . ILE A 1 246 ? 6.726 14.678 -1.791 1.00 86.81 246 ILE A N 1
ATOM 1923 C CA . ILE A 1 246 ? 6.399 13.397 -1.160 1.00 86.81 246 ILE A CA 1
ATOM 1924 C C . ILE A 1 246 ? 7.533 12.855 -0.262 1.00 86.81 246 ILE A C 1
ATOM 1926 O O . ILE A 1 246 ? 7.283 12.574 0.916 1.00 86.81 246 ILE A O 1
ATOM 1930 N N . PRO A 1 247 ? 8.786 12.697 -0.741 1.00 87.38 247 PRO A N 1
ATOM 1931 C CA . PRO A 1 247 ? 9.866 12.210 0.114 1.00 87.38 247 PRO A CA 1
ATOM 1932 C C . PRO A 1 247 ? 10.206 13.186 1.253 1.00 87.38 247 PRO A C 1
ATOM 1934 O O . PRO A 1 247 ? 10.549 12.741 2.352 1.00 87.38 247 PRO A O 1
ATOM 1937 N N . ALA A 1 248 ? 10.070 14.501 1.041 1.00 87.75 248 ALA A N 1
ATOM 1938 C CA . ALA A 1 248 ? 10.354 15.503 2.067 1.00 87.75 248 ALA A CA 1
ATOM 1939 C C . ALA A 1 248 ? 9.307 15.531 3.195 1.00 87.75 248 ALA A C 1
ATOM 1941 O O . ALA A 1 248 ? 9.666 15.718 4.362 1.00 87.75 248 ALA A O 1
ATOM 1942 N N . THR A 1 249 ? 8.029 15.326 2.866 1.00 84.56 249 THR A N 1
ATOM 1943 C CA . THR A 1 249 ? 6.897 15.447 3.802 1.00 84.56 249 THR A CA 1
ATOM 1944 C C . THR A 1 249 ? 6.462 14.123 4.425 1.00 84.56 249 THR A C 1
ATOM 1946 O O . THR A 1 249 ? 5.635 14.127 5.335 1.00 84.56 249 THR A O 1
ATOM 1949 N N . CYS A 1 250 ? 7.066 12.996 4.036 1.00 83.19 250 CYS A N 1
ATOM 1950 C CA . CYS A 1 250 ? 6.867 11.705 4.693 1.00 83.19 250 CYS A CA 1
ATOM 1951 C C . CYS A 1 250 ? 7.466 11.717 6.119 1.00 83.19 250 CYS A C 1
ATOM 1953 O O . CYS A 1 250 ? 8.627 11.344 6.356 1.00 83.19 250 CYS A O 1
ATOM 1955 N N . ILE A 1 251 ? 6.667 12.190 7.079 1.00 81.19 251 ILE A N 1
ATOM 1956 C CA . ILE A 1 251 ? 6.985 12.300 8.506 1.00 81.19 251 ILE A CA 1
ATOM 1957 C C . ILE A 1 251 ? 6.059 11.371 9.280 1.00 81.19 251 ILE A C 1
ATOM 1959 O O . ILE A 1 251 ? 4.855 11.322 9.047 1.00 81.19 251 ILE A O 1
ATOM 1963 N N . TYR A 1 252 ? 6.637 10.629 10.216 1.00 75.56 252 TYR A N 1
ATOM 1964 C CA . TYR A 1 252 ? 5.927 9.592 10.938 1.00 75.56 252 TYR A CA 1
ATOM 1965 C C . TYR A 1 252 ? 5.674 9.981 12.394 1.00 75.56 252 TYR A C 1
ATOM 1967 O O . TYR A 1 252 ? 6.525 10.593 13.042 1.00 75.56 252 TYR A O 1
ATOM 1975 N N . THR A 1 253 ? 4.503 9.600 12.906 1.00 83.06 253 THR A N 1
ATOM 1976 C CA . THR A 1 253 ? 4.084 9.879 14.281 1.00 83.06 253 THR A CA 1
ATOM 1977 C C . THR A 1 253 ? 4.331 8.647 15.142 1.00 83.06 253 THR A C 1
ATOM 1979 O O . THR A 1 253 ? 3.840 7.566 14.834 1.00 83.06 253 THR A O 1
ATOM 1982 N N . GLU A 1 254 ? 5.073 8.806 16.238 1.00 86.88 254 GLU A N 1
ATOM 1983 C CA . GLU A 1 254 ? 5.337 7.716 17.185 1.00 86.88 254 GLU A CA 1
ATOM 1984 C C . GLU A 1 254 ? 4.041 7.100 17.741 1.00 86.88 254 GLU A C 1
ATOM 1986 O O . GLU A 1 254 ? 3.090 7.813 18.067 1.00 86.88 254 GLU A O 1
ATOM 1991 N N . ASP A 1 255 ? 4.044 5.777 17.940 1.00 88.75 255 ASP A N 1
ATOM 1992 C CA . ASP A 1 255 ? 2.876 4.979 18.362 1.00 88.75 255 ASP A CA 1
ATOM 1993 C C . ASP A 1 255 ? 2.162 5.553 19.598 1.00 88.75 255 ASP A C 1
ATOM 1995 O O . ASP A 1 255 ? 0.935 5.658 19.633 1.00 88.75 255 ASP A O 1
ATOM 1999 N N . TYR A 1 256 ? 2.920 5.988 20.609 1.00 93.00 256 TYR A N 1
ATOM 2000 C CA . TYR A 1 256 ? 2.328 6.545 21.825 1.00 93.00 256 TYR A CA 1
ATOM 2001 C C . TYR A 1 256 ? 1.594 7.873 21.572 1.00 93.00 256 TYR A C 1
ATOM 2003 O O . TYR A 1 256 ? 0.598 8.144 22.242 1.00 93.00 256 TYR A O 1
ATOM 2011 N N . MET A 1 257 ? 2.069 8.695 20.626 1.00 95.38 257 MET A N 1
ATOM 2012 C CA . MET A 1 257 ? 1.431 9.966 20.272 1.00 95.38 257 MET A CA 1
ATOM 2013 C C . MET A 1 257 ? 0.135 9.713 19.510 1.00 95.38 257 MET A C 1
ATOM 2015 O O . MET A 1 257 ? -0.878 10.329 19.834 1.00 95.38 257 MET A O 1
ATOM 2019 N N . VAL A 1 258 ? 0.144 8.764 18.568 1.00 94.94 258 VAL A N 1
ATOM 2020 C CA . VAL A 1 258 ? -1.066 8.330 17.853 1.00 94.94 258 VAL A CA 1
ATOM 2021 C C . VAL A 1 258 ? -2.125 7.866 18.853 1.00 94.94 258 VAL A C 1
ATOM 2023 O O . VAL A 1 258 ? -3.230 8.408 18.884 1.00 94.94 258 VAL A O 1
ATOM 2026 N N . LYS A 1 259 ? -1.763 6.938 19.748 1.00 96.56 259 LYS A N 1
ATOM 2027 C CA . LYS A 1 259 ? -2.651 6.427 20.803 1.00 96.56 259 LYS A CA 1
ATOM 2028 C C . LYS A 1 259 ? -3.190 7.529 21.696 1.00 96.56 259 LYS A C 1
ATOM 2030 O O . LYS A 1 259 ? -4.388 7.582 21.954 1.00 96.56 259 LYS A O 1
ATOM 2035 N N . PHE A 1 260 ? -2.321 8.424 22.158 1.00 97.31 260 PHE A N 1
ATOM 2036 C CA . PHE A 1 260 ? -2.732 9.547 22.991 1.00 97.31 260 PHE A CA 1
ATOM 2037 C C . PHE A 1 260 ? -3.756 10.435 22.276 1.00 97.31 260 PHE A C 1
ATOM 2039 O O . PHE A 1 260 ? -4.801 10.736 22.853 1.00 97.31 260 PHE A O 1
ATOM 2046 N N . LEU A 1 261 ? -3.493 10.824 21.027 1.00 97.31 261 LEU A N 1
ATOM 2047 C CA . LEU A 1 261 ? -4.367 11.712 20.262 1.00 97.31 261 LEU A CA 1
ATOM 2048 C C . LEU A 1 261 ? -5.717 11.059 19.954 1.00 97.31 261 LEU A C 1
ATOM 2050 O O . LEU A 1 261 ? -6.752 11.681 20.189 1.00 97.31 261 LEU A O 1
ATOM 2054 N N . VAL A 1 262 ? -5.739 9.805 19.499 1.00 98.06 262 VAL A N 1
ATOM 2055 C CA . VAL A 1 262 ? -6.986 9.098 19.157 1.00 98.06 262 VAL A CA 1
ATOM 2056 C C . VAL A 1 262 ? -7.820 8.803 20.408 1.00 98.06 262 VAL A C 1
ATOM 2058 O O . VAL A 1 262 ? -9.024 9.066 20.433 1.00 98.06 262 VAL A O 1
ATOM 2061 N N . GLN A 1 263 ? -7.193 8.345 21.497 1.00 97.94 263 GLN A N 1
ATOM 2062 C CA . GLN A 1 263 ? -7.903 8.071 22.753 1.00 97.94 263 GLN A CA 1
ATOM 2063 C C . GLN A 1 263 ? -8.490 9.353 23.357 1.00 97.94 263 GLN A C 1
ATOM 2065 O O . GLN A 1 263 ? -9.612 9.336 23.856 1.00 97.94 263 GLN A O 1
ATOM 2070 N N . ASN A 1 264 ? -7.784 10.485 23.275 1.00 97.31 264 ASN A N 1
ATOM 2071 C CA . ASN A 1 264 ? -8.254 11.759 23.830 1.00 97.31 264 ASN A CA 1
ATOM 2072 C C . ASN A 1 264 ? -9.086 12.617 22.865 1.00 97.31 264 ASN A C 1
ATOM 2074 O O . ASN A 1 264 ? -9.524 13.693 23.266 1.00 97.31 264 ASN A O 1
ATOM 2078 N N . SER A 1 265 ? -9.351 12.142 21.647 1.00 96.00 265 SER A N 1
ATOM 2079 C CA . SER A 1 265 ? -10.299 12.748 20.703 1.00 96.00 265 SER A CA 1
ATOM 2080 C C . SER A 1 265 ? -11.530 11.852 20.539 1.00 96.00 265 SER A C 1
ATOM 2082 O O . SER A 1 265 ? -12.540 12.069 21.206 1.00 96.00 265 SER A O 1
ATOM 2084 N N . LEU A 1 266 ? -11.431 10.788 19.743 1.00 97.50 266 LEU A N 1
ATOM 2085 C CA . LEU A 1 266 ? -12.501 9.815 19.520 1.00 97.50 266 LEU A CA 1
ATOM 2086 C C . LEU A 1 266 ? -12.941 9.137 20.826 1.00 97.50 266 LEU A C 1
ATOM 2088 O O . LEU A 1 266 ? -14.133 9.079 21.136 1.00 97.50 266 LEU A O 1
ATOM 2092 N N . GLY A 1 267 ? -11.985 8.659 21.627 1.00 97.00 267 GLY A N 1
ATOM 2093 C CA . GLY A 1 267 ? -12.300 8.029 22.911 1.00 97.00 267 GLY A CA 1
ATOM 2094 C C . GLY A 1 267 ? -12.946 9.004 23.903 1.00 97.00 267 GLY A C 1
ATOM 2095 O O . GLY A 1 267 ? -13.880 8.641 24.619 1.00 97.00 267 GLY A O 1
ATOM 2096 N N . ALA A 1 268 ? -12.516 10.269 23.901 1.00 95.69 268 ALA A N 1
ATOM 2097 C CA . ALA A 1 268 ? -13.096 11.320 24.735 1.00 95.69 268 ALA A CA 1
ATOM 2098 C C . ALA A 1 268 ? -14.556 11.611 24.369 1.00 95.69 268 ALA A C 1
ATOM 2100 O O . ALA A 1 268 ? -15.390 11.736 25.268 1.00 95.69 268 ALA A O 1
ATOM 2101 N N . VAL A 1 269 ? -14.871 11.657 23.071 1.00 95.12 269 VAL A N 1
ATOM 2102 C CA . VAL A 1 269 ? -16.246 11.790 22.568 1.00 95.12 269 VAL A CA 1
ATOM 2103 C C . VAL A 1 269 ? -17.107 10.621 23.052 1.00 95.12 269 VAL A C 1
ATOM 2105 O O . VAL A 1 269 ? -18.178 10.845 23.619 1.00 95.12 269 VAL A O 1
ATOM 2108 N N . TRP A 1 270 ? -16.625 9.379 22.927 1.00 95.88 270 TRP A N 1
ATOM 2109 C CA . TRP A 1 270 ? -17.350 8.202 23.420 1.00 95.88 270 TRP A CA 1
ATOM 2110 C C . TRP A 1 270 ? -17.606 8.245 24.929 1.00 95.88 270 TRP A C 1
ATOM 2112 O O . TRP A 1 270 ? -18.744 8.069 25.365 1.00 95.88 270 TRP A O 1
ATOM 2122 N N . ALA A 1 271 ? -16.573 8.529 25.727 1.00 94.75 271 ALA A N 1
ATOM 2123 C CA . ALA A 1 271 ? -16.684 8.600 27.182 1.00 94.75 271 ALA A CA 1
ATOM 2124 C C . ALA A 1 271 ? -17.694 9.669 27.635 1.00 94.75 271 ALA A C 1
ATOM 2126 O O . ALA A 1 271 ? -18.464 9.432 28.566 1.00 94.75 271 ALA A O 1
ATOM 2127 N N . ALA A 1 272 ? -17.742 10.815 26.948 1.00 93.94 272 ALA A N 1
ATOM 2128 C CA . ALA A 1 272 ? -18.718 11.867 27.225 1.00 93.94 272 ALA A CA 1
ATOM 2129 C C . ALA A 1 272 ? -20.158 11.449 26.862 1.00 93.94 272 ALA A C 1
ATOM 2131 O O . ALA A 1 272 ? -21.087 11.733 27.617 1.00 93.94 272 ALA A O 1
ATOM 2132 N N . MET A 1 273 ? -20.358 10.732 25.748 1.00 94.25 273 MET A N 1
ATOM 2133 C CA . MET A 1 273 ? -21.675 10.206 25.342 1.00 94.25 273 MET A CA 1
ATOM 2134 C C . MET A 1 273 ? -22.161 9.026 26.196 1.00 94.25 273 MET A C 1
ATOM 2136 O O . MET A 1 273 ? -23.366 8.751 26.273 1.00 94.25 273 MET A O 1
ATOM 2140 N N . ARG A 1 274 ? -21.228 8.269 26.784 1.00 93.69 274 ARG A N 1
ATOM 2141 C CA . ARG A 1 274 ? -21.472 7.038 27.547 1.00 93.69 274 ARG A CA 1
ATOM 2142 C C . ARG A 1 274 ? -20.705 7.089 28.886 1.00 93.69 274 ARG A C 1
ATOM 2144 O O . ARG A 1 274 ? -19.774 6.309 29.068 1.00 93.69 274 ARG A O 1
ATOM 2151 N N . PRO A 1 275 ? -21.110 7.921 29.870 1.00 91.25 275 PRO A N 1
ATOM 2152 C CA . PRO A 1 275 ? -20.357 8.092 31.125 1.00 91.25 275 PRO A CA 1
ATOM 2153 C C . PRO A 1 275 ? -20.192 6.820 31.972 1.00 91.25 275 PRO A C 1
ATOM 2155 O O . PRO A 1 275 ? -19.346 6.766 32.856 1.00 91.25 275 PRO A O 1
ATOM 2158 N N . THR A 1 276 ? -21.013 5.795 31.725 1.00 92.75 276 THR A N 1
ATOM 2159 C CA . THR A 1 276 ? -20.946 4.489 32.398 1.00 92.75 276 THR A CA 1
ATOM 2160 C C . THR A 1 276 ? -20.116 3.448 31.635 1.00 92.75 276 THR A C 1
ATOM 2162 O O . THR A 1 276 ? -20.052 2.300 32.073 1.00 92.75 276 THR A O 1
ATOM 2165 N N . SER A 1 277 ? -19.542 3.806 30.480 1.00 95.25 277 SER A N 1
ATOM 2166 C CA . SER A 1 277 ? -18.681 2.928 29.679 1.00 95.25 277 SER A CA 1
ATOM 2167 C C . SER A 1 277 ? -17.415 2.563 30.445 1.00 95.25 277 SER A C 1
ATOM 2169 O O . SER A 1 277 ? -16.835 3.399 31.138 1.00 95.25 277 SER A O 1
ATOM 2171 N N . ARG A 1 278 ? -16.949 1.323 30.274 1.00 96.12 278 ARG A N 1
ATOM 2172 C CA . ARG A 1 278 ? -15.667 0.869 30.838 1.00 96.12 278 ARG A CA 1
ATOM 2173 C C . ARG A 1 278 ? -14.530 0.878 29.822 1.00 96.12 278 ARG A C 1
ATOM 2175 O O . ARG A 1 278 ? -13.391 0.617 30.196 1.00 96.12 278 ARG A O 1
ATOM 2182 N N . LEU A 1 279 ? -14.789 1.203 28.552 1.00 96.69 279 LEU A N 1
ATOM 2183 C CA . LEU A 1 279 ? -13.734 1.276 27.533 1.00 96.69 279 LEU A CA 1
ATOM 2184 C C . LEU A 1 279 ? -12.560 2.202 27.918 1.00 96.69 279 LEU A C 1
ATOM 2186 O O . LEU A 1 279 ? -11.417 1.781 27.720 1.00 96.69 279 LEU A O 1
ATOM 2190 N N . PRO A 1 280 ? -12.773 3.371 28.566 1.00 96.12 280 PRO A N 1
ATOM 2191 C CA . PRO A 1 280 ? -11.675 4.223 29.038 1.00 96.12 280 PRO A CA 1
ATOM 2192 C C . PRO A 1 280 ? -10.697 3.564 30.023 1.00 96.12 280 PRO A C 1
ATOM 2194 O O . PRO A 1 280 ? -9.583 4.054 30.230 1.00 96.12 280 PRO A O 1
ATOM 2197 N N . GLU A 1 281 ? -11.078 2.451 30.653 1.00 95.00 281 GLU A N 1
ATOM 2198 C CA . GLU A 1 281 ? -10.190 1.683 31.530 1.00 95.00 281 GLU A CA 1
ATOM 2199 C C . GLU A 1 281 ? -9.088 0.965 30.733 1.00 95.00 281 GLU A C 1
ATOM 2201 O O . GLU A 1 281 ? -7.977 0.812 31.242 1.00 95.00 281 GLU A O 1
ATOM 2206 N N . LYS A 1 282 ? -9.362 0.589 29.473 1.00 95.06 282 LYS A N 1
ATOM 2207 C CA . LYS A 1 282 ? -8.416 -0.099 28.576 1.00 95.06 282 LYS A CA 1
ATOM 2208 C C . LYS A 1 282 ? -7.429 0.852 27.888 1.00 95.06 282 LYS A C 1
ATOM 2210 O O . LYS A 1 282 ? -6.385 0.419 27.401 1.00 95.06 282 LYS A O 1
ATOM 2215 N N . TRP A 1 283 ? -7.753 2.140 27.816 1.00 96.38 283 TRP A N 1
ATOM 2216 C CA . TRP A 1 283 ? -6.988 3.131 27.061 1.00 96.38 283 TRP A CA 1
ATOM 2217 C C . TRP A 1 283 ? -5.827 3.691 27.886 1.00 96.38 283 TRP A C 1
ATOM 2219 O O . TRP A 1 283 ? -5.995 4.581 28.720 1.00 96.38 283 TRP A O 1
ATOM 2229 N N . ARG A 1 284 ? -4.624 3.156 27.647 1.00 95.50 284 ARG A N 1
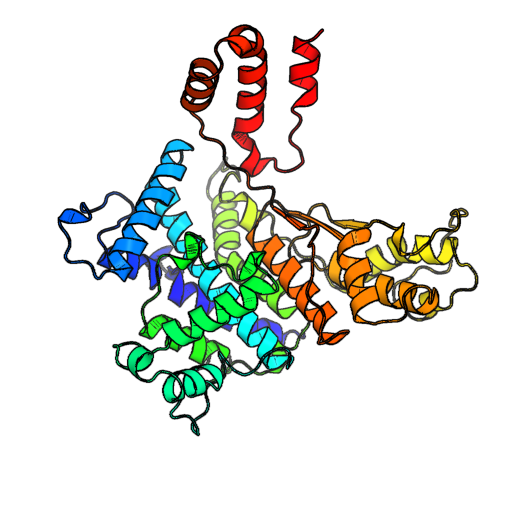ATOM 2230 C CA . ARG A 1 284 ? -3.398 3.485 28.396 1.00 95.50 284 ARG A CA 1
ATOM 2231 C C . ARG A 1 284 ? -3.085 4.985 28.467 1.00 95.50 284 ARG A C 1
ATOM 2233 O O . ARG A 1 284 ? -2.530 5.425 29.469 1.00 95.50 284 ARG A O 1
ATOM 2240 N N . TYR A 1 285 ? -3.387 5.739 27.414 1.00 96.62 285 TYR A N 1
ATOM 2241 C CA . TYR A 1 285 ? -3.012 7.148 27.267 1.00 96.62 285 TYR A CA 1
ATOM 2242 C C . TYR A 1 285 ? -4.201 8.102 27.438 1.00 96.62 285 TYR A C 1
ATOM 2244 O O . TYR A 1 285 ? -4.070 9.303 27.204 1.00 96.62 285 TYR A O 1
ATOM 2252 N N . PHE A 1 286 ? -5.361 7.598 27.857 1.00 96.94 286 PHE A N 1
ATOM 2253 C CA . PHE A 1 286 ? -6.548 8.414 28.062 1.00 96.94 286 PHE A CA 1
ATOM 2254 C C . PHE A 1 286 ? -6.444 9.285 29.319 1.00 96.94 286 PHE A C 1
ATOM 2256 O O . PHE A 1 286 ? -6.262 8.786 30.430 1.00 96.94 286 PHE A O 1
ATOM 2263 N N . ALA A 1 287 ? -6.622 10.595 29.160 1.00 94.56 287 ALA A N 1
ATOM 2264 C CA . ALA A 1 287 ? -6.704 11.539 30.265 1.00 94.56 287 ALA A CA 1
ATOM 2265 C C . ALA A 1 287 ? -8.081 11.427 30.937 1.00 94.56 287 ALA A C 1
ATOM 2267 O O . ALA A 1 287 ? -9.096 11.861 30.386 1.00 94.56 287 ALA A O 1
ATOM 2268 N N . ARG A 1 288 ? -8.133 10.811 32.121 1.00 88.44 288 ARG A N 1
ATOM 2269 C CA . ARG A 1 288 ? -9.388 10.570 32.857 1.00 88.44 288 ARG A CA 1
ATOM 2270 C C . ARG A 1 288 ? -9.925 11.822 33.542 1.00 88.44 288 ARG A C 1
ATOM 2272 O O . ARG A 1 288 ? -11.127 12.043 33.515 1.00 88.44 288 ARG A O 1
ATOM 2279 N N . ASP A 1 289 ? -9.027 12.651 34.064 1.00 86.38 289 ASP A N 1
ATOM 2280 C CA . ASP A 1 289 ? -9.368 13.846 34.847 1.00 86.38 289 ASP A CA 1
ATOM 2281 C C . ASP A 1 289 ? -9.527 15.112 33.985 1.00 86.38 289 ASP A C 1
ATOM 2283 O O . ASP A 1 289 ? -9.595 16.223 34.507 1.00 86.38 289 ASP A O 1
ATOM 2287 N N . ALA A 1 290 ? -9.542 14.968 32.656 1.00 86.38 290 ALA A N 1
ATOM 2288 C CA . ALA A 1 290 ? -9.753 16.092 31.754 1.00 86.38 290 ALA A CA 1
ATOM 2289 C C . ALA A 1 290 ? -11.194 16.606 31.877 1.00 86.38 290 ALA A C 1
ATOM 2291 O O . ALA A 1 290 ? -12.141 15.824 31.776 1.00 86.38 290 ALA A O 1
ATOM 2292 N N . ASP A 1 291 ? -11.350 17.919 32.043 1.00 83.88 291 ASP A N 1
ATOM 2293 C CA . ASP A 1 291 ? -12.658 18.567 32.010 1.00 83.88 291 ASP A CA 1
ATOM 2294 C C . ASP A 1 291 ? -13.224 18.502 30.585 1.00 83.88 291 ASP A C 1
ATOM 2296 O O . ASP A 1 291 ? -12.604 18.977 29.628 1.00 83.88 291 ASP A O 1
ATOM 2300 N N . ARG A 1 292 ? -14.373 17.842 30.429 1.00 82.88 292 ARG A N 1
ATOM 2301 C CA . ARG A 1 292 ? -15.029 17.619 29.138 1.00 82.88 292 ARG A CA 1
ATOM 2302 C C . ARG A 1 292 ? -16.500 17.978 29.262 1.00 82.88 292 ARG A C 1
ATOM 2304 O O . ARG A 1 292 ? -17.204 17.465 30.129 1.00 82.88 292 ARG A O 1
ATOM 2311 N N . GLY A 1 293 ? -16.965 18.835 28.357 1.00 81.00 293 GLY A N 1
ATOM 2312 C CA . GLY A 1 293 ? -18.378 19.182 28.260 1.00 81.00 293 GLY A CA 1
ATOM 2313 C C . GLY A 1 293 ? -19.248 17.975 27.878 1.00 81.00 293 GLY A C 1
ATOM 2314 O O . GLY A 1 293 ? -18.748 16.997 27.314 1.00 81.00 293 GLY A O 1
ATOM 2315 N N . PRO A 1 294 ? -20.560 18.027 28.162 1.00 81.94 294 PRO A N 1
ATOM 2316 C CA . PRO A 1 294 ? -21.478 16.968 27.773 1.00 81.94 294 PRO A CA 1
ATOM 2317 C C . PRO A 1 294 ? -21.579 16.870 26.246 1.00 81.94 294 PRO A C 1
ATOM 2319 O O . PRO A 1 294 ? -21.676 17.883 25.553 1.00 81.94 294 PRO A O 1
ATOM 2322 N N . VAL A 1 295 ? -21.615 15.641 25.731 1.00 90.81 295 VAL A N 1
ATOM 2323 C CA . VAL A 1 295 ? -21.832 15.350 24.307 1.00 90.81 295 VAL A CA 1
ATOM 2324 C C . VAL A 1 295 ? -23.154 14.604 24.159 1.00 90.81 295 VAL A C 1
ATOM 2326 O O . VAL A 1 295 ? -23.451 13.689 24.931 1.00 90.81 295 VAL A O 1
ATOM 2329 N N . ALA A 1 296 ? -23.971 15.008 23.185 1.00 92.06 296 ALA A N 1
ATOM 2330 C CA . ALA A 1 296 ? -25.244 14.352 22.909 1.00 92.06 296 ALA A CA 1
ATOM 2331 C C . ALA A 1 296 ? -25.023 12.882 22.531 1.00 92.06 296 ALA A C 1
ATOM 2333 O O . ALA A 1 296 ? -24.124 12.552 21.764 1.00 92.06 296 ALA A O 1
ATOM 2334 N N . ARG A 1 297 ? -25.859 11.993 23.069 1.00 93.44 297 ARG A N 1
ATOM 2335 C CA . ARG A 1 297 ? -25.747 10.556 22.827 1.00 93.44 297 ARG A CA 1
ATOM 2336 C C . ARG A 1 297 ? -26.077 10.234 21.364 1.00 93.44 297 ARG A C 1
ATOM 2338 O O . ARG A 1 297 ? -27.190 10.506 20.929 1.00 93.44 297 ARG A O 1
ATOM 2345 N N . GLN A 1 298 ? -25.143 9.602 20.660 1.00 94.38 298 GLN A N 1
ATOM 2346 C CA . GLN A 1 298 ? -25.309 9.126 19.281 1.00 94.38 298 GLN A CA 1
ATOM 2347 C C . GLN A 1 298 ? -25.003 7.624 19.175 1.00 94.38 298 GLN A C 1
ATOM 2349 O O . GLN A 1 298 ? -24.532 7.009 20.151 1.00 94.38 298 GLN A O 1
ATOM 2354 N N . ARG A 1 299 ? -25.327 7.033 18.017 1.00 96.56 299 ARG A N 1
ATOM 2355 C CA . ARG A 1 299 ? -24.883 5.676 17.646 1.00 96.56 299 AR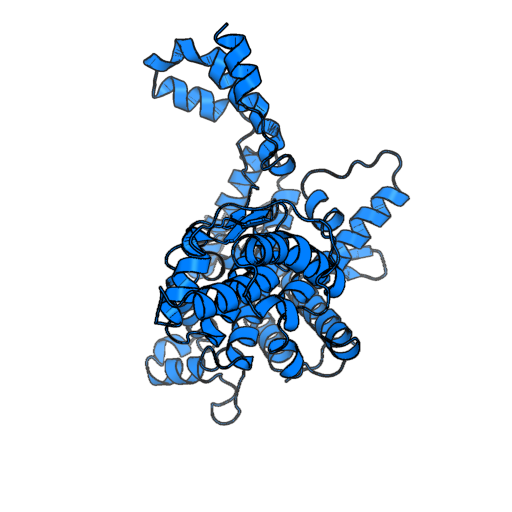G A CA 1
ATOM 2356 C C . ARG A 1 299 ? -23.433 5.706 17.185 1.00 96.56 299 ARG A C 1
ATOM 2358 O O . ARG A 1 299 ? -23.002 6.711 16.625 1.00 96.56 299 ARG A O 1
ATOM 2365 N N . VAL A 1 300 ? -22.690 4.611 17.345 1.00 97.06 300 VAL A N 1
ATOM 2366 C CA . VAL A 1 300 ? -21.301 4.546 16.856 1.00 97.06 300 VAL A CA 1
ATOM 2367 C C . VAL A 1 300 ? -21.251 4.785 15.347 1.00 97.06 300 VAL A C 1
ATOM 2369 O O . VAL A 1 300 ? -20.367 5.490 14.874 1.00 97.06 300 VAL A O 1
ATOM 2372 N N . SER A 1 301 ? -22.247 4.314 14.593 1.00 96.50 301 SER A N 1
ATOM 2373 C CA . SER A 1 301 ? -22.363 4.533 13.142 1.00 96.50 301 SER A CA 1
ATOM 2374 C C . SER A 1 301 ? -22.544 5.990 12.712 1.00 96.50 301 SER A C 1
ATOM 2376 O O . SER A 1 301 ? -22.479 6.276 11.523 1.00 96.50 301 SER A O 1
ATOM 2378 N N . GLU A 1 302 ? -22.813 6.906 13.642 1.00 96.88 302 GLU A N 1
ATOM 2379 C CA . GLU A 1 302 ? -22.981 8.340 13.366 1.00 96.88 302 GLU A CA 1
ATOM 2380 C C . GLU A 1 302 ? -21.703 9.143 13.659 1.00 96.88 302 GLU A C 1
ATOM 2382 O O . GLU A 1 302 ? -21.650 10.339 13.382 1.00 96.88 302 GLU A O 1
ATOM 2387 N N . ILE A 1 303 ? -20.665 8.499 14.203 1.00 96.88 303 ILE A N 1
ATOM 2388 C CA . ILE A 1 303 ? -19.389 9.138 14.532 1.00 96.88 303 ILE A CA 1
ATOM 2389 C C . ILE A 1 303 ? -18.453 9.051 13.326 1.00 96.88 303 ILE A C 1
ATOM 2391 O O . ILE A 1 303 ? -18.007 7.968 12.964 1.00 96.88 303 ILE A O 1
ATOM 2395 N N . THR A 1 304 ? -18.072 10.180 12.743 1.00 97.38 304 THR A N 1
ATOM 2396 C CA . THR A 1 304 ? -17.085 10.220 11.652 1.00 97.38 304 THR A CA 1
ATOM 2397 C C . THR A 1 304 ? -15.716 10.666 12.163 1.00 97.38 304 THR A C 1
ATOM 2399 O O . THR A 1 304 ? -15.627 11.642 12.909 1.00 97.38 304 THR A O 1
ATOM 2402 N N . LEU A 1 305 ? -14.649 10.006 11.718 1.00 98.00 305 LEU A N 1
ATOM 2403 C CA . LEU A 1 305 ? -13.257 10.382 11.948 1.00 98.00 305 LEU A CA 1
ATOM 2404 C C . LEU A 1 305 ? -12.550 10.544 10.604 1.00 98.00 305 LEU A C 1
ATOM 2406 O O . LEU A 1 305 ? -12.577 9.635 9.778 1.00 98.00 305 LEU A O 1
ATOM 2410 N N . ILE A 1 306 ? -11.897 11.688 10.411 1.00 97.25 306 ILE A N 1
ATOM 2411 C CA . ILE A 1 306 ? -11.090 11.970 9.226 1.00 97.25 306 ILE A CA 1
ATOM 2412 C C . ILE A 1 306 ? -9.630 12.202 9.609 1.00 97.25 306 ILE A C 1
ATOM 2414 O O . ILE A 1 306 ? -9.345 12.986 10.514 1.00 97.25 306 ILE A O 1
ATOM 2418 N N . ASP A 1 307 ? -8.726 11.541 8.890 1.00 96.56 307 ASP A N 1
ATOM 2419 C CA . ASP A 1 307 ? -7.299 11.859 8.872 1.00 96.56 307 ASP A CA 1
ATOM 2420 C C . ASP A 1 307 ? -6.933 12.527 7.527 1.00 96.56 307 ASP A C 1
ATOM 2422 O O . ASP A 1 307 ? -6.853 11.841 6.504 1.00 96.56 307 ASP A O 1
ATOM 2426 N N . PRO A 1 308 ? -6.775 13.865 7.474 1.00 93.81 308 PRO A N 1
ATOM 2427 C CA . PRO A 1 308 ? -6.571 14.605 6.226 1.00 93.81 308 PRO A CA 1
ATOM 2428 C C . PRO A 1 308 ? -5.126 14.556 5.692 1.00 93.81 308 PRO A C 1
ATOM 2430 O O . PRO A 1 308 ? -4.828 15.231 4.710 1.00 93.81 308 PRO A O 1
ATOM 2433 N N . ALA A 1 309 ? -4.237 13.803 6.341 1.00 92.00 309 ALA A N 1
ATOM 2434 C CA . ALA A 1 309 ? -2.885 13.501 5.875 1.00 92.00 309 ALA A CA 1
ATOM 2435 C C . ALA A 1 309 ? -2.527 12.074 6.319 1.00 92.00 309 ALA A C 1
ATOM 2437 O O . ALA A 1 309 ? -1.637 11.858 7.146 1.00 92.00 309 ALA A O 1
ATOM 2438 N N . VAL A 1 310 ? -3.312 11.111 5.822 1.00 93.50 310 VAL A N 1
ATOM 2439 C CA . VAL A 1 310 ? -3.426 9.759 6.387 1.00 93.50 310 VAL A CA 1
ATOM 2440 C C . VAL A 1 310 ? -2.104 8.996 6.427 1.00 93.50 310 VAL A C 1
ATOM 2442 O O . VAL A 1 310 ? -1.913 8.119 7.280 1.00 93.50 310 VAL A O 1
ATOM 2445 N N . GLY A 1 311 ? -1.173 9.309 5.525 1.00 92.38 311 GLY A N 1
ATOM 2446 C CA . GLY A 1 311 ? 0.089 8.609 5.392 1.00 92.38 311 GLY A CA 1
ATOM 2447 C C . GLY A 1 311 ? -0.145 7.102 5.299 1.00 92.38 311 GLY A C 1
ATOM 2448 O O . GLY A 1 311 ? -1.015 6.621 4.581 1.00 92.38 311 GLY A O 1
ATOM 2449 N N . SER A 1 312 ? 0.595 6.333 6.096 1.00 89.88 312 SER A N 1
ATOM 2450 C CA . SER A 1 312 ? 0.436 4.876 6.192 1.00 89.88 312 SER A CA 1
ATOM 2451 C C . SER A 1 312 ? -0.730 4.408 7.083 1.00 89.88 312 SER A C 1
ATOM 2453 O O . SER A 1 312 ? -0.836 3.217 7.367 1.00 89.88 312 SER A O 1
ATOM 2455 N N . GLY A 1 313 ? -1.602 5.314 7.542 1.00 92.94 313 GLY A N 1
ATOM 2456 C CA . GLY A 1 313 ? -2.873 4.984 8.196 1.00 92.94 313 GLY A CA 1
ATOM 2457 C C . GLY A 1 313 ? -2.829 4.772 9.710 1.00 92.94 313 GLY A C 1
ATOM 2458 O O . GLY A 1 313 ? -3.754 4.181 10.261 1.00 92.94 313 GLY A O 1
ATOM 2459 N N . HIS A 1 314 ? -1.795 5.238 10.415 1.00 92.25 314 HIS A N 1
ATOM 2460 C CA . HIS A 1 314 ? -1.600 4.916 11.840 1.00 92.25 314 HIS A CA 1
ATOM 2461 C C . HIS A 1 314 ? -2.725 5.407 12.750 1.00 92.25 314 HIS A C 1
ATOM 2463 O O . HIS A 1 314 ? -3.171 4.660 13.622 1.00 92.25 314 HIS A O 1
ATOM 2469 N N . PHE A 1 315 ? -3.231 6.620 12.518 1.00 95.38 315 PHE A N 1
ATOM 2470 C CA . PHE A 1 315 ? -4.388 7.130 13.251 1.00 95.38 315 PHE A CA 1
ATOM 2471 C C . PHE A 1 315 ? -5.641 6.303 12.975 1.00 95.38 315 PHE A C 1
ATOM 2473 O O . PHE A 1 315 ? -6.368 5.972 13.910 1.00 95.38 315 PHE A O 1
ATOM 2480 N N . LEU A 1 316 ? -5.868 5.910 11.719 1.00 96.75 316 LEU A N 1
ATOM 2481 C CA . LEU A 1 316 ? -7.031 5.106 11.342 1.00 96.75 316 LEU A CA 1
ATOM 2482 C C . LEU A 1 316 ? -6.970 3.686 11.915 1.00 96.75 316 LEU A C 1
ATOM 2484 O O . LEU A 1 316 ? -7.999 3.139 12.300 1.00 96.75 316 LEU A O 1
ATOM 2488 N N . ILE A 1 317 ? -5.777 3.098 12.019 1.00 94.75 317 ILE A N 1
ATOM 2489 C CA . ILE A 1 317 ? -5.551 1.779 12.628 1.00 94.75 317 ILE A CA 1
ATOM 2490 C C . ILE A 1 317 ? -5.896 1.797 14.121 1.00 94.75 317 ILE A C 1
ATOM 2492 O O . ILE A 1 317 ? -6.569 0.883 14.595 1.00 94.75 317 ILE A O 1
ATOM 2496 N N . GLU A 1 318 ? -5.461 2.818 14.863 1.00 96.38 318 GLU A N 1
ATOM 2497 C CA . GLU A 1 318 ? -5.827 2.978 16.280 1.00 96.38 318 GLU A CA 1
ATOM 2498 C C . GLU A 1 318 ? -7.324 3.295 16.424 1.00 96.38 318 GLU A C 1
ATOM 2500 O O . GLU A 1 318 ? -8.009 2.721 17.272 1.00 96.38 318 GLU A O 1
ATOM 2505 N N . ALA A 1 319 ? -7.864 4.159 15.559 1.00 98.12 319 ALA A N 1
ATOM 2506 C CA . ALA A 1 319 ? -9.286 4.488 15.554 1.00 98.12 319 ALA A CA 1
ATOM 2507 C C . ALA A 1 319 ? -10.158 3.255 15.285 1.00 98.12 319 ALA A C 1
ATOM 2509 O O . ALA A 1 319 ? -11.189 3.094 15.935 1.00 98.12 319 ALA A O 1
ATOM 2510 N N . PHE A 1 320 ? -9.734 2.361 14.386 1.00 98.12 320 PHE A N 1
ATOM 2511 C CA . PHE A 1 320 ? -10.418 1.099 14.113 1.00 98.12 320 PHE A CA 1
ATOM 2512 C C . PHE A 1 320 ? -10.580 0.259 15.386 1.00 98.12 320 PHE A C 1
ATOM 2514 O O . PHE A 1 320 ? -11.678 -0.224 15.650 1.00 98.12 320 PHE A O 1
ATOM 2521 N N . ASP A 1 321 ? -9.524 0.101 16.193 1.00 97.44 321 ASP A N 1
ATOM 2522 C CA . ASP A 1 321 ? -9.599 -0.690 17.431 1.00 97.44 321 ASP A CA 1
ATOM 2523 C C . ASP A 1 321 ? -10.552 -0.060 18.457 1.00 97.44 321 ASP A C 1
ATOM 2525 O O . ASP A 1 321 ? -11.324 -0.771 19.103 1.00 97.44 321 ASP A O 1
ATOM 2529 N N . LEU A 1 322 ? -10.542 1.271 18.581 1.00 98.38 322 LEU A N 1
ATOM 2530 C CA . LEU A 1 322 ? -11.475 1.981 19.456 1.00 98.38 322 LEU A CA 1
ATOM 2531 C C . LEU A 1 322 ? -12.922 1.814 18.986 1.00 98.38 322 LEU A C 1
ATOM 2533 O O . LEU A 1 322 ? -13.781 1.454 19.788 1.00 98.38 322 LEU A O 1
ATOM 2537 N N . LEU A 1 323 ? -13.192 2.039 17.699 1.00 98.56 323 LEU A N 1
ATOM 2538 C CA . LEU A 1 323 ? -14.529 1.895 17.120 1.00 98.56 323 LEU A CA 1
ATOM 2539 C C . LEU A 1 323 ? -15.037 0.460 17.232 1.00 98.56 323 LEU A C 1
ATOM 2541 O O . LEU A 1 323 ? -16.201 0.256 17.560 1.00 98.56 323 LEU A O 1
ATOM 2545 N N . TRP A 1 324 ? -14.174 -0.530 17.006 1.00 98.44 324 TRP A N 1
ATOM 2546 C CA . TRP A 1 324 ? -14.507 -1.940 17.185 1.00 98.44 324 TRP A CA 1
ATOM 2547 C C . TRP A 1 324 ? -15.034 -2.215 18.595 1.00 98.44 324 TRP A C 1
ATOM 2549 O O . TRP A 1 324 ? -16.122 -2.771 18.759 1.00 98.44 324 TRP A O 1
ATOM 2559 N N . ASP A 1 325 ? -14.295 -1.777 19.615 1.00 97.94 325 ASP A N 1
ATOM 2560 C CA . ASP A 1 325 ? -14.695 -1.928 21.012 1.00 97.94 325 ASP A CA 1
ATOM 2561 C C . ASP A 1 325 ? -15.994 -1.161 21.325 1.00 97.94 325 ASP A C 1
ATOM 2563 O O . ASP A 1 325 ? -16.837 -1.664 22.072 1.00 97.94 325 ASP A O 1
ATOM 2567 N N . MET A 1 326 ? -16.199 0.015 20.720 1.00 98.06 326 MET A N 1
ATOM 2568 C CA . MET A 1 326 ? -17.434 0.797 20.859 1.00 98.06 326 MET A CA 1
ATOM 2569 C C . MET A 1 326 ? -18.642 0.088 20.240 1.00 98.06 326 MET A C 1
ATOM 2571 O O . MET A 1 326 ? -19.676 -0.012 20.897 1.00 98.06 326 MET A O 1
ATOM 2575 N N . TYR A 1 327 ? -18.524 -0.460 19.026 1.00 98.12 327 TYR A N 1
ATOM 2576 C CA . TYR A 1 327 ? -19.590 -1.251 18.401 1.00 98.12 327 TYR A CA 1
ATOM 2577 C C . TYR A 1 327 ? -19.922 -2.501 19.218 1.00 98.12 327 TYR A C 1
ATOM 2579 O O . TYR A 1 327 ? -21.093 -2.850 19.367 1.00 98.12 327 TYR A O 1
ATOM 2587 N N . LYS A 1 328 ? -18.905 -3.163 19.785 1.00 97.62 328 LYS A N 1
ATOM 2588 C CA . LYS A 1 328 ? -19.104 -4.310 20.680 1.00 97.62 328 LYS A CA 1
ATOM 2589 C C . LYS A 1 328 ? -19.833 -3.932 21.969 1.00 97.62 328 LYS A C 1
ATOM 2591 O O . LYS A 1 328 ? -20.657 -4.717 22.428 1.00 97.62 328 LYS A O 1
ATOM 2596 N N . GLU A 1 329 ? -19.542 -2.768 22.549 1.00 97.00 329 GLU A N 1
ATOM 2597 C CA . GLU A 1 329 ? -20.244 -2.270 23.740 1.00 97.00 329 GLU A CA 1
ATOM 2598 C C . GLU A 1 329 ? -21.669 -1.786 23.418 1.00 97.00 329 GLU A C 1
ATOM 2600 O O . GLU A 1 329 ? -22.577 -1.992 24.221 1.00 97.00 329 GLU A O 1
ATOM 2605 N N . GLU A 1 330 ? -21.882 -1.167 22.253 1.00 96.19 330 GLU A N 1
ATOM 2606 C CA . GLU A 1 330 ? -23.205 -0.732 21.790 1.00 96.19 330 GLU A CA 1
ATOM 2607 C C . GLU A 1 330 ? -24.131 -1.916 21.485 1.00 96.19 330 GLU A C 1
ATOM 2609 O O . GLU A 1 330 ? -25.296 -1.890 21.871 1.00 96.19 330 GLU A O 1
ATOM 2614 N N . GLY A 1 331 ? -23.614 -2.968 20.843 1.00 95.25 331 GLY A N 1
ATOM 2615 C CA . GLY A 1 331 ? -24.329 -4.228 20.624 1.00 95.25 331 GLY A CA 1
ATOM 2616 C C . GLY A 1 331 ? -25.374 -4.219 19.500 1.00 95.25 331 GLY A C 1
ATOM 2617 O O . GLY A 1 331 ? -25.943 -5.272 19.214 1.00 95.25 331 GLY A O 1
ATOM 2618 N N . ASP A 1 332 ? -25.600 -3.082 18.832 1.00 92.00 332 ASP A N 1
ATOM 2619 C CA . ASP A 1 332 ? -26.573 -2.950 17.733 1.00 92.00 332 ASP A CA 1
ATOM 2620 C C . ASP A 1 332 ? -26.179 -3.757 16.478 1.00 92.00 332 ASP A C 1
ATOM 2622 O O . ASP A 1 332 ? -27.041 -4.189 15.709 1.00 92.00 332 ASP A O 1
ATOM 2626 N N . VAL A 1 333 ? -24.878 -3.989 16.269 1.00 93.50 333 VAL A N 1
ATOM 2627 C CA . VAL A 1 333 ? -24.336 -4.788 15.160 1.00 93.50 333 VAL A CA 1
ATOM 2628 C C . VAL A 1 333 ? -23.723 -6.069 15.715 1.00 93.50 333 VAL A C 1
ATOM 2630 O O . VAL A 1 333 ? -22.718 -6.042 16.422 1.00 93.50 333 VAL A O 1
ATOM 2633 N N . SER A 1 334 ? -24.329 -7.213 15.396 1.00 88.50 334 SER A N 1
ATOM 2634 C CA . SER A 1 334 ? -23.998 -8.481 16.056 1.00 88.50 334 SER A CA 1
ATOM 2635 C C . SER A 1 334 ? -22.853 -9.265 15.410 1.00 88.50 334 SER A C 1
ATOM 2637 O O . SER A 1 334 ? -22.205 -10.050 16.100 1.00 88.50 334 SER A O 1
ATOM 2639 N N . SER A 1 335 ? -22.607 -9.107 14.104 1.00 96.69 335 SER A N 1
ATOM 2640 C CA . SER A 1 335 ? -21.553 -9.847 13.397 1.00 96.69 335 SER A CA 1
ATOM 2641 C C . SER A 1 335 ? -20.251 -9.057 13.299 1.00 96.69 335 SER A C 1
ATOM 2643 O O . SER A 1 335 ? -20.254 -7.848 13.079 1.00 96.69 335 SER A O 1
ATOM 2645 N N . ASP A 1 336 ? -19.130 -9.768 13.387 1.00 97.69 336 ASP A N 1
ATOM 2646 C CA . ASP A 1 336 ? -17.782 -9.206 13.250 1.00 97.69 336 ASP A CA 1
ATOM 2647 C C . ASP A 1 336 ? -17.590 -8.527 11.886 1.00 97.69 336 ASP A C 1
ATOM 2649 O O . ASP A 1 336 ? -17.173 -7.371 11.813 1.00 97.69 336 ASP A O 1
ATOM 2653 N N . ALA A 1 337 ? -18.018 -9.187 10.806 1.00 97.44 337 ALA A N 1
ATOM 2654 C CA . ALA A 1 337 ? -18.009 -8.608 9.464 1.00 97.44 337 ALA A CA 1
ATOM 2655 C C . ALA A 1 337 ? -18.911 -7.364 9.345 1.00 97.44 337 ALA A C 1
ATOM 2657 O O . ALA A 1 337 ? -18.566 -6.417 8.636 1.00 97.44 337 ALA A O 1
ATOM 2658 N N . GLY A 1 338 ? -20.050 -7.334 10.049 1.00 97.50 338 GLY A N 1
ATOM 2659 C CA . GLY A 1 338 ? -20.948 -6.178 10.085 1.00 97.50 338 GLY A CA 1
ATOM 2660 C C . GLY A 1 338 ? -20.326 -4.975 10.792 1.00 97.50 338 GLY A C 1
ATOM 2661 O O . GLY A 1 338 ? -20.490 -3.842 10.333 1.00 97.50 338 GLY A O 1
ATOM 2662 N N . ILE A 1 339 ? -19.565 -5.214 11.866 1.00 98.25 339 ILE A N 1
ATOM 2663 C CA . ILE A 1 339 ? -18.814 -4.169 12.570 1.00 98.25 339 ILE A CA 1
ATOM 2664 C C . ILE A 1 339 ? -17.711 -3.627 11.658 1.00 98.25 339 ILE A C 1
ATOM 2666 O O . ILE A 1 339 ? -17.654 -2.419 11.444 1.00 98.25 339 ILE A O 1
ATOM 2670 N N . CYS A 1 340 ? -16.895 -4.498 11.051 1.00 98.19 340 CYS A N 1
ATOM 2671 C CA . CYS A 1 340 ? -15.863 -4.082 10.092 1.00 98.19 340 CYS A CA 1
ATOM 2672 C C . CYS A 1 340 ? -16.458 -3.250 8.945 1.00 98.19 340 CYS A C 1
ATOM 2674 O O . CYS A 1 340 ? -15.937 -2.186 8.622 1.00 98.19 340 CYS A O 1
ATOM 2676 N N . THR A 1 341 ? -17.586 -3.696 8.380 1.00 97.25 341 THR A N 1
ATOM 2677 C CA . THR A 1 341 ? -18.307 -2.967 7.322 1.00 97.25 341 THR A CA 1
ATOM 2678 C C . THR A 1 341 ? -18.729 -1.581 7.796 1.00 97.25 341 THR A C 1
ATOM 2680 O O . THR A 1 341 ? -18.447 -0.594 7.124 1.00 97.25 341 THR A O 1
ATOM 2683 N N . SER A 1 342 ? -19.336 -1.487 8.980 1.00 97.62 342 SER A N 1
ATOM 2684 C CA . SER A 1 342 ? -19.788 -0.206 9.528 1.00 97.62 342 SER A CA 1
ATOM 2685 C C . SER A 1 342 ? -18.624 0.757 9.783 1.00 97.62 342 SER A C 1
ATOM 2687 O O . SER A 1 342 ? -18.738 1.935 9.450 1.00 97.62 342 SER A O 1
ATOM 2689 N N . ILE A 1 343 ? -17.489 0.258 10.290 1.00 98.44 343 ILE A N 1
ATOM 2690 C CA . ILE A 1 343 ? -16.277 1.060 10.513 1.00 98.44 343 ILE A CA 1
ATOM 2691 C C . ILE A 1 343 ? -15.744 1.637 9.197 1.00 98.44 343 ILE A C 1
ATOM 2693 O O . ILE A 1 343 ? -15.437 2.828 9.120 1.00 98.44 343 ILE A O 1
ATOM 2697 N N . PHE A 1 344 ? -15.656 0.809 8.157 1.00 97.69 344 PHE A N 1
ATOM 2698 C CA . PHE A 1 344 ? -15.141 1.217 6.850 1.00 97.69 344 PHE A CA 1
ATOM 2699 C C . PHE A 1 344 ? -16.069 2.192 6.122 1.00 97.69 344 PHE A C 1
ATOM 2701 O O . PHE A 1 344 ? -15.593 3.139 5.502 1.00 97.69 344 PHE A O 1
ATOM 2708 N N . GLU A 1 345 ? -17.381 1.960 6.176 1.00 95.88 345 GLU A N 1
ATOM 2709 C CA . GLU A 1 345 ? -18.348 2.733 5.394 1.00 95.88 345 GLU A CA 1
ATOM 2710 C C . GLU A 1 345 ? -18.741 4.049 6.067 1.00 95.88 345 GLU A C 1
ATOM 2712 O O . GLU A 1 345 ? -18.892 5.057 5.371 1.00 95.88 345 GLU A O 1
ATOM 2717 N N . ASN A 1 346 ? -18.890 4.048 7.396 1.00 96.88 346 ASN A N 1
ATOM 2718 C CA . ASN A 1 346 ? -19.502 5.159 8.125 1.00 96.88 346 ASN A CA 1
ATOM 2719 C C . ASN A 1 346 ? -18.516 5.954 8.977 1.00 96.88 346 ASN A C 1
ATOM 2721 O O . ASN A 1 346 ? -18.775 7.122 9.249 1.00 96.88 346 ASN A O 1
ATOM 2725 N N . ASN A 1 347 ? -17.428 5.334 9.442 1.00 98.38 347 ASN A N 1
ATOM 2726 C CA . ASN A 1 347 ? -16.610 5.932 10.493 1.00 98.38 347 ASN A CA 1
ATOM 2727 C C . ASN A 1 347 ? -15.278 6.482 9.995 1.00 98.38 347 ASN A C 1
ATOM 2729 O O . ASN A 1 347 ? -14.945 7.611 10.337 1.00 98.38 347 ASN A O 1
ATOM 2733 N N . LEU A 1 348 ? -14.499 5.700 9.247 1.00 98.44 348 LEU A N 1
ATOM 2734 C CA . LEU A 1 348 ? -13.130 6.075 8.885 1.00 98.44 348 LEU A CA 1
ATOM 2735 C C . LEU A 1 348 ? -13.081 6.769 7.529 1.00 98.44 348 LEU A C 1
ATOM 2737 O O . LEU A 1 348 ? -13.563 6.221 6.544 1.00 98.44 348 LEU A O 1
ATOM 2741 N N . PHE A 1 349 ? -12.442 7.935 7.488 1.00 98.25 349 PHE A N 1
ATOM 2742 C CA . PHE A 1 349 ? -12.174 8.724 6.290 1.00 98.25 349 PHE A CA 1
ATOM 2743 C C . PHE A 1 349 ? -10.711 9.160 6.289 1.00 98.25 349 PHE A C 1
ATOM 2745 O O . PHE A 1 349 ? -10.126 9.406 7.345 1.00 98.25 349 PHE A O 1
ATOM 2752 N N . GLY A 1 350 ? -10.115 9.292 5.111 1.00 96.94 350 GLY A N 1
ATOM 2753 C CA . GLY A 1 350 ? -8.737 9.749 5.016 1.00 96.94 350 GLY A CA 1
ATOM 2754 C C . GLY A 1 350 ? -8.377 10.307 3.654 1.00 96.94 350 GLY A C 1
ATOM 2755 O O . GLY A 1 350 ? -8.937 9.909 2.630 1.00 96.94 350 GLY A O 1
ATOM 2756 N N . ILE A 1 351 ? -7.446 11.250 3.663 1.00 95.12 351 ILE A N 1
ATOM 2757 C CA . ILE A 1 351 ? -6.933 11.906 2.466 1.00 95.12 351 ILE A CA 1
ATOM 2758 C C . ILE A 1 351 ? -5.412 11.921 2.557 1.00 95.12 351 ILE A C 1
ATOM 2760 O O . ILE A 1 351 ? -4.866 12.178 3.627 1.00 95.12 351 ILE A O 1
ATOM 2764 N N . ASP A 1 352 ? -4.735 11.641 1.450 1.00 93.44 352 ASP A N 1
ATOM 2765 C CA . ASP A 1 352 ? -3.312 11.944 1.300 1.00 93.44 352 ASP A CA 1
ATOM 2766 C C . ASP A 1 352 ? -3.046 12.554 -0.076 1.00 93.44 352 ASP A C 1
ATOM 2768 O O . ASP A 1 352 ? -3.865 12.452 -0.995 1.00 93.44 352 ASP A O 1
ATOM 2772 N N . ILE A 1 353 ? -1.889 13.182 -0.229 1.00 90.00 353 ILE A N 1
ATOM 2773 C CA . ILE A 1 353 ? -1.394 13.601 -1.537 1.00 90.00 353 ILE A CA 1
ATOM 2774 C C . ILE A 1 353 ? -0.709 12.439 -2.258 1.00 90.00 353 ILE A C 1
ATOM 2776 O O . ILE A 1 353 ? -0.784 12.363 -3.477 1.00 90.00 353 ILE A O 1
ATOM 2780 N N . ASP A 1 354 ? -0.095 11.496 -1.535 1.00 90.69 354 ASP A N 1
ATOM 2781 C CA . ASP A 1 354 ? 0.535 10.327 -2.142 1.00 90.69 354 ASP A CA 1
ATOM 2782 C C . ASP A 1 354 ? -0.429 9.135 -2.211 1.00 90.69 354 ASP A C 1
ATOM 2784 O O . ASP A 1 354 ? -0.821 8.539 -1.203 1.00 90.69 354 ASP A O 1
ATOM 2788 N N . GLU A 1 355 ? -0.753 8.717 -3.432 1.00 91.31 355 GLU A N 1
ATOM 2789 C CA . GLU A 1 355 ? -1.541 7.515 -3.700 1.00 91.31 355 GLU A CA 1
ATOM 2790 C C . GLU A 1 355 ? -0.931 6.246 -3.097 1.00 91.31 355 GLU A C 1
ATOM 2792 O O . GLU A 1 355 ? -1.654 5.371 -2.618 1.00 91.31 355 GLU A O 1
ATOM 2797 N N . ARG A 1 356 ? 0.398 6.155 -3.043 1.00 92.94 356 ARG A N 1
ATOM 2798 C CA . ARG A 1 356 ? 1.115 5.022 -2.448 1.00 92.94 356 ARG A CA 1
ATOM 2799 C C . ARG A 1 356 ? 0.857 4.939 -0.945 1.00 92.94 356 ARG A C 1
ATOM 2801 O O . ARG A 1 356 ? 0.663 3.848 -0.414 1.00 92.94 356 ARG A O 1
ATOM 2808 N N . ALA A 1 357 ? 0.789 6.079 -0.261 1.00 93.19 357 ALA A N 1
ATOM 2809 C CA . ALA A 1 357 ? 0.453 6.131 1.158 1.00 93.19 357 ALA A CA 1
ATOM 2810 C C . ALA A 1 357 ? -0.994 5.659 1.399 1.00 93.19 357 ALA A C 1
ATOM 2812 O O . ALA A 1 357 ? -1.230 4.782 2.233 1.00 93.19 357 ALA A O 1
ATOM 2813 N N . VAL A 1 358 ? -1.938 6.134 0.579 1.00 95.19 358 VAL A N 1
ATOM 2814 C CA . VAL A 1 358 ? -3.351 5.712 0.610 1.00 95.19 358 VAL A CA 1
ATOM 2815 C C . VAL A 1 358 ? -3.506 4.204 0.380 1.00 95.19 358 VAL A C 1
ATOM 2817 O O . VAL A 1 358 ? -4.241 3.545 1.119 1.00 95.19 358 VAL A O 1
ATOM 2820 N N . GLN A 1 359 ? -2.768 3.634 -0.577 1.00 95.50 359 GLN A N 1
ATOM 2821 C CA . GLN A 1 359 ? -2.717 2.187 -0.819 1.00 95.50 359 GLN A CA 1
ATOM 2822 C C . GLN A 1 359 ? -2.266 1.409 0.427 1.00 95.50 359 GLN A C 1
ATOM 2824 O O . GLN A 1 359 ? -2.887 0.406 0.787 1.00 95.50 359 GLN A O 1
ATOM 2829 N N . ILE A 1 360 ? -1.215 1.875 1.111 1.00 95.88 360 ILE A N 1
ATOM 2830 C CA . ILE A 1 360 ? -0.711 1.253 2.345 1.00 95.88 360 ILE A CA 1
ATOM 2831 C C . ILE A 1 360 ? -1.744 1.347 3.469 1.00 95.88 360 ILE A C 1
ATOM 2833 O O . ILE A 1 360 ? -2.026 0.339 4.117 1.00 95.88 360 ILE A O 1
ATOM 2837 N N . ALA A 1 361 ? -2.341 2.522 3.683 1.00 96.00 361 ALA A N 1
ATOM 2838 C CA . ALA A 1 361 ? -3.369 2.714 4.702 1.00 96.00 361 ALA A CA 1
ATOM 2839 C C . ALA A 1 361 ? -4.575 1.786 4.471 1.00 96.00 361 ALA A C 1
ATOM 2841 O O . ALA A 1 361 ? -5.031 1.115 5.401 1.00 96.00 361 ALA A O 1
ATOM 2842 N N . ALA A 1 362 ? -5.046 1.683 3.224 1.00 96.62 362 ALA A N 1
ATOM 2843 C CA . ALA A 1 362 ? -6.139 0.790 2.849 1.00 96.62 362 ALA A CA 1
ATOM 2844 C C . ALA A 1 362 ? -5.793 -0.683 3.104 1.00 96.62 362 ALA A C 1
ATOM 2846 O O . ALA A 1 362 ? -6.607 -1.425 3.655 1.00 96.62 362 ALA A O 1
ATOM 2847 N N . LEU A 1 363 ? -4.578 -1.100 2.744 1.00 97.00 363 LEU A N 1
ATOM 2848 C CA . LEU A 1 363 ? -4.103 -2.468 2.925 1.00 97.00 363 LEU A CA 1
ATOM 2849 C C . LEU A 1 363 ? -3.982 -2.858 4.398 1.00 97.00 363 LEU A C 1
ATOM 2851 O O . LEU A 1 363 ? -4.450 -3.928 4.787 1.00 97.00 363 LEU A O 1
ATOM 2855 N N . VAL A 1 364 ? -3.394 -2.000 5.235 1.00 95.69 364 VAL A N 1
ATOM 2856 C CA . VAL A 1 364 ? -3.244 -2.298 6.665 1.00 95.69 364 VAL A CA 1
ATOM 2857 C C . VAL A 1 364 ? -4.603 -2.334 7.363 1.00 95.69 364 VAL A C 1
ATOM 2859 O O . VAL A 1 364 ? -4.859 -3.257 8.138 1.00 95.69 364 VAL A O 1
ATOM 2862 N N . LEU A 1 365 ? -5.508 -1.399 7.050 1.00 96.88 365 LEU A N 1
ATOM 2863 C CA . LEU A 1 365 ? -6.882 -1.441 7.560 1.00 96.88 365 LEU A CA 1
ATOM 2864 C C . LEU A 1 365 ? -7.606 -2.715 7.121 1.00 96.88 365 LEU A C 1
ATOM 2866 O O . LEU A 1 365 ?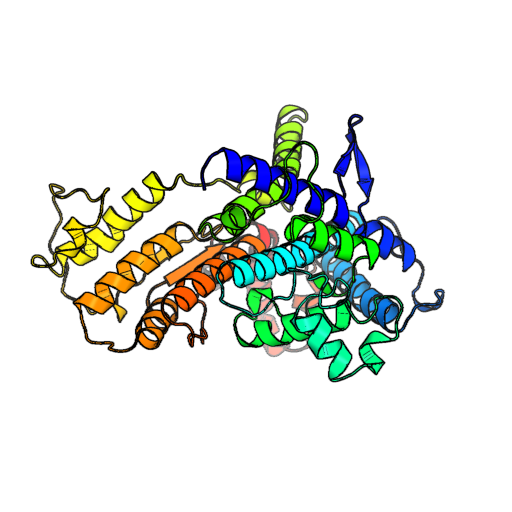 -8.265 -3.356 7.940 1.00 96.88 365 LEU A O 1
ATOM 2870 N N . PHE A 1 366 ? -7.487 -3.096 5.846 1.00 97.31 366 PHE A N 1
ATOM 2871 C CA . PHE A 1 366 ? -8.108 -4.307 5.316 1.00 97.31 366 PHE A CA 1
ATOM 2872 C C . PHE A 1 366 ? -7.623 -5.558 6.055 1.00 97.31 366 PHE A C 1
ATOM 2874 O O . PHE A 1 366 ? -8.446 -6.348 6.517 1.00 97.31 366 PHE A O 1
ATOM 2881 N N . MET A 1 367 ? -6.307 -5.713 6.233 1.00 97.00 367 MET A N 1
ATOM 2882 C CA . MET A 1 367 ? -5.743 -6.843 6.977 1.00 97.00 367 MET A CA 1
ATOM 2883 C C . MET A 1 367 ? -6.221 -6.855 8.430 1.00 97.00 367 MET A C 1
ATOM 2885 O O . MET A 1 367 ? -6.673 -7.890 8.910 1.00 97.00 367 MET A O 1
ATOM 2889 N N . LYS A 1 368 ? -6.229 -5.698 9.100 1.00 96.19 368 LYS A N 1
ATOM 2890 C CA . LYS A 1 368 ? -6.730 -5.571 10.475 1.00 96.19 368 LYS A CA 1
ATOM 2891 C C . LYS A 1 368 ? -8.200 -5.980 10.598 1.00 96.19 368 LYS A C 1
ATOM 2893 O O . LYS A 1 368 ? -8.584 -6.659 11.546 1.00 96.19 368 LYS A O 1
ATOM 2898 N N . ALA A 1 369 ? -9.035 -5.605 9.630 1.00 97.38 369 ALA A N 1
ATOM 2899 C CA . ALA A 1 369 ? -10.433 -6.020 9.592 1.00 97.38 369 ALA A CA 1
ATOM 2900 C C . ALA A 1 369 ? -10.583 -7.526 9.335 1.00 97.38 369 ALA A C 1
ATOM 2902 O O . ALA A 1 369 ? -11.412 -8.174 9.970 1.00 97.38 369 ALA A O 1
ATOM 2903 N N . ARG A 1 370 ? -9.756 -8.093 8.453 1.00 97.06 370 ARG A N 1
ATOM 2904 C CA . ARG A 1 370 ? -9.709 -9.526 8.130 1.00 97.06 370 ARG A CA 1
ATOM 2905 C C . ARG A 1 370 ? -9.237 -10.404 9.287 1.00 97.06 370 ARG A C 1
ATOM 2907 O O . ARG A 1 370 ? -9.709 -11.529 9.414 1.00 97.06 370 ARG A O 1
ATOM 2914 N N . GLU A 1 371 ? -8.354 -9.893 10.141 1.00 96.31 371 GLU A N 1
ATOM 2915 C CA . GLU A 1 371 ? -7.948 -10.553 11.390 1.00 96.31 371 GLU A CA 1
ATOM 2916 C C . GLU A 1 371 ? -9.111 -10.660 12.388 1.00 96.31 371 GLU A C 1
ATOM 2918 O O . GLU A 1 371 ? -9.181 -11.612 13.163 1.00 96.31 371 GLU A O 1
ATOM 2923 N N . ARG A 1 372 ? -10.044 -9.697 12.370 1.00 96.50 372 ARG A N 1
ATOM 2924 C CA . ARG A 1 372 ? -11.260 -9.726 13.201 1.00 96.50 372 ARG A CA 1
ATOM 2925 C C . ARG A 1 372 ? -12.392 -10.522 12.556 1.00 96.50 372 ARG A C 1
ATOM 2927 O O . ARG A 1 372 ? -13.139 -11.194 13.256 1.00 96.50 372 ARG A O 1
ATOM 2934 N N . ALA A 1 373 ? -12.524 -10.429 11.239 1.00 97.06 373 ALA A N 1
ATOM 2935 C CA . ALA A 1 373 ? -13.587 -11.032 10.449 1.00 97.06 373 ALA A CA 1
ATOM 2936 C C . ALA A 1 373 ? -12.990 -11.674 9.180 1.00 97.06 373 ALA A C 1
ATOM 2938 O O . ALA A 1 373 ? -12.838 -10.994 8.162 1.00 97.06 373 ALA A O 1
ATOM 2939 N N . PRO A 1 374 ? -12.645 -12.976 9.207 1.00 94.81 374 PRO A N 1
ATOM 2940 C CA . PRO A 1 374 ? -11.987 -13.657 8.087 1.00 94.81 374 PRO A CA 1
ATOM 2941 C C . PRO A 1 374 ? -12.797 -13.733 6.787 1.00 94.81 374 PRO A C 1
ATOM 2943 O O . PRO A 1 374 ? -12.260 -14.120 5.761 1.00 94.81 374 PRO A O 1
ATOM 2946 N N . ASP A 1 375 ? -14.083 -13.410 6.798 1.00 93.00 375 ASP A N 1
ATOM 2947 C CA . ASP A 1 375 ? -14.947 -13.333 5.617 1.00 93.00 375 ASP A CA 1
ATOM 2948 C C . ASP A 1 375 ? -15.203 -11.885 5.159 1.00 93.00 375 ASP A C 1
ATOM 2950 O O . ASP A 1 375 ? -15.929 -11.661 4.190 1.00 93.00 375 ASP A O 1
ATOM 2954 N N . PHE A 1 376 ? -14.602 -10.893 5.825 1.00 96.31 376 PHE A N 1
ATOM 2955 C CA . PHE A 1 376 ? -14.788 -9.484 5.500 1.00 96.31 376 PHE A CA 1
ATOM 2956 C C . PHE A 1 376 ? -14.217 -9.129 4.126 1.00 96.31 376 PHE A C 1
ATOM 2958 O O . PHE A 1 376 ? -13.067 -9.432 3.806 1.00 96.31 376 PHE A O 1
ATOM 2965 N N . ILE A 1 377 ? -15.022 -8.417 3.339 1.00 94.88 377 ILE A N 1
ATOM 2966 C CA . ILE A 1 377 ? -14.621 -7.789 2.083 1.00 94.88 377 ILE A CA 1
ATOM 2967 C C . ILE A 1 377 ? -15.180 -6.362 2.101 1.00 94.88 377 ILE A C 1
ATOM 2969 O O . ILE A 1 377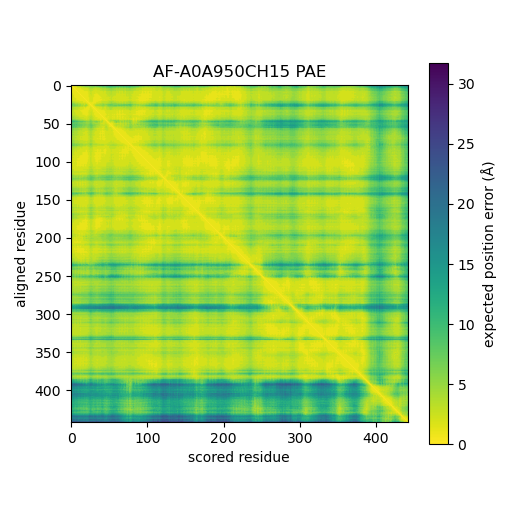 ? -16.399 -6.198 2.236 1.00 94.88 377 ILE A O 1
ATOM 2973 N N . PRO A 1 378 ? -14.333 -5.324 1.993 1.00 92.31 378 PRO A N 1
ATOM 2974 C CA . PRO A 1 378 ? -14.802 -3.949 2.025 1.00 92.31 378 PRO A CA 1
ATOM 2975 C C . PRO A 1 378 ? -15.608 -3.647 0.759 1.00 92.31 378 PRO A C 1
ATOM 2977 O O . PRO A 1 378 ? -15.137 -3.840 -0.358 1.00 92.31 378 PRO A O 1
ATOM 2980 N N . ARG A 1 379 ? -16.827 -3.125 0.920 1.00 89.88 379 ARG A N 1
ATOM 2981 C CA . ARG A 1 379 ? -17.611 -2.600 -0.215 1.00 89.88 379 ARG A CA 1
ATOM 2982 C C . ARG A 1 379 ? -17.162 -1.200 -0.612 1.00 89.88 379 ARG A C 1
ATOM 2984 O O . ARG A 1 379 ? -17.287 -0.809 -1.769 1.00 89.88 379 ARG A O 1
ATOM 2991 N N . ARG A 1 380 ? -16.668 -0.442 0.366 1.00 90.12 380 ARG A N 1
ATOM 2992 C CA . ARG A 1 380 ? -16.181 0.922 0.211 1.00 90.12 380 ARG A CA 1
ATOM 2993 C C . ARG A 1 380 ? -15.011 1.150 1.159 1.00 90.12 380 ARG A C 1
ATOM 2995 O O . ARG A 1 380 ? -15.036 0.707 2.303 1.00 90.12 380 ARG A O 1
ATOM 3002 N N . VAL A 1 381 ? -14.006 1.862 0.667 1.00 93.31 381 VAL A N 1
ATOM 3003 C CA . VAL A 1 381 ? -12.885 2.380 1.453 1.00 93.31 381 VAL A CA 1
ATOM 3004 C C . VAL A 1 381 ? -12.894 3.890 1.249 1.00 93.31 381 VAL A C 1
ATOM 3006 O O . VAL A 1 381 ? -12.727 4.354 0.125 1.00 93.31 381 VAL A O 1
ATOM 3009 N N . ASN A 1 382 ? -13.140 4.665 2.305 1.00 96.25 382 ASN A N 1
ATOM 3010 C CA . ASN A 1 382 ? -13.226 6.127 2.223 1.00 96.25 382 ASN A CA 1
ATOM 3011 C C . ASN A 1 382 ? -11.841 6.795 2.315 1.00 96.25 382 ASN A C 1
ATOM 3013 O O . ASN A 1 382 ? -11.654 7.749 3.071 1.00 96.25 382 ASN A O 1
ATOM 3017 N N . LEU A 1 383 ? -10.868 6.271 1.568 1.00 96.38 383 LEU A N 1
ATOM 3018 C CA . LEU A 1 383 ? -9.525 6.835 1.460 1.00 96.38 383 LEU A CA 1
ATOM 3019 C C . LEU A 1 383 ? -9.297 7.338 0.039 1.00 96.38 383 LEU A C 1
ATOM 3021 O O . LEU A 1 383 ? -9.585 6.616 -0.918 1.00 96.38 383 LEU A O 1
ATOM 3025 N N . VAL A 1 384 ? -8.805 8.568 -0.093 1.00 93.44 384 VAL A N 1
ATOM 3026 C CA . VAL A 1 384 ? -8.653 9.237 -1.390 1.00 93.44 384 VAL A CA 1
ATOM 3027 C C . VAL A 1 384 ? -7.268 9.859 -1.505 1.00 93.44 384 VAL A C 1
ATOM 3029 O O . VAL A 1 384 ? -6.819 10.565 -0.605 1.00 93.44 384 VAL A O 1
ATOM 3032 N N . ALA A 1 385 ? -6.611 9.610 -2.635 1.00 91.44 385 ALA A N 1
ATOM 3033 C CA . ALA A 1 385 ? -5.407 10.324 -3.028 1.00 91.44 385 ALA A CA 1
ATOM 3034 C C . ALA A 1 385 ? -5.788 11.593 -3.800 1.00 91.44 385 ALA A C 1
ATOM 3036 O O . ALA A 1 385 ? -6.696 11.570 -4.632 1.00 91.44 385 ALA A O 1
ATOM 3037 N N . THR A 1 386 ? -5.108 12.700 -3.518 1.00 86.62 386 THR A N 1
ATOM 3038 C CA . THR A 1 386 ? -5.379 14.012 -4.132 1.00 86.62 386 THR A CA 1
ATOM 3039 C C . THR A 1 386 ? -4.370 14.398 -5.214 1.00 86.62 386 THR A C 1
ATOM 3041 O O . THR A 1 386 ? -4.374 15.537 -5.667 1.00 86.62 386 THR A O 1
ATOM 3044 N N . ASN A 1 387 ? -3.566 13.440 -5.691 1.00 78.88 387 ASN A N 1
ATOM 3045 C CA . ASN A 1 387 ? -2.582 13.566 -6.777 1.00 78.88 387 ASN A CA 1
ATOM 3046 C C . ASN A 1 387 ? -3.214 13.734 -8.177 1.00 78.88 387 ASN A C 1
ATOM 3048 O O . ASN A 1 387 ? -2.854 13.042 -9.134 1.00 78.88 387 ASN A O 1
ATOM 3052 N N . ILE A 1 388 ? -4.172 14.648 -8.313 1.00 78.75 388 ILE A N 1
ATOM 3053 C CA . ILE A 1 388 ? -4.848 14.936 -9.577 1.00 78.75 388 ILE A CA 1
ATOM 3054 C C . ILE A 1 388 ? -3.844 15.592 -10.524 1.00 78.75 388 ILE A C 1
ATOM 3056 O O . ILE A 1 388 ? -3.250 16.602 -10.179 1.00 78.75 388 ILE A O 1
ATOM 3060 N N . ARG A 1 389 ? -3.685 15.066 -11.743 1.00 76.06 389 ARG A N 1
ATOM 3061 C CA . ARG A 1 389 ? -2.881 15.724 -12.784 1.00 76.06 389 ARG A CA 1
ATOM 3062 C C . ARG A 1 389 ? -3.770 16.247 -13.893 1.00 76.06 389 ARG A C 1
ATOM 3064 O O . ARG A 1 389 ? -4.588 15.506 -14.440 1.00 76.06 389 ARG A O 1
ATOM 3071 N N . VAL A 1 390 ? -3.590 17.519 -14.228 1.00 74.94 390 VAL A N 1
ATOM 3072 C CA . VAL A 1 390 ? -4.337 18.197 -15.287 1.00 74.94 390 VAL A CA 1
ATOM 3073 C C . VAL A 1 390 ? -3.356 18.612 -16.386 1.00 74.94 390 VAL A C 1
ATOM 3075 O O . VAL A 1 390 ? -2.278 19.120 -16.079 1.00 74.94 390 VAL A O 1
ATOM 3078 N N . PRO A 1 391 ? -3.689 18.404 -17.670 1.00 72.50 391 PRO A N 1
ATOM 3079 C CA . PRO A 1 391 ? -2.886 18.923 -18.771 1.00 72.50 391 PRO A CA 1
ATOM 3080 C C . PRO A 1 391 ? -2.700 20.442 -18.655 1.00 72.50 391 PRO A C 1
ATOM 3082 O O . PRO A 1 391 ? -3.677 21.167 -18.467 1.00 72.50 391 PRO A O 1
ATOM 3085 N N . LYS A 1 392 ? -1.466 20.942 -18.807 1.00 68.88 392 LYS A N 1
ATOM 3086 C CA . LYS A 1 392 ? -1.165 22.386 -18.669 1.00 68.88 392 LYS A CA 1
ATOM 3087 C C . LYS A 1 392 ? -1.702 23.228 -19.828 1.00 68.88 392 LYS A C 1
ATOM 3089 O O . LYS A 1 392 ? -1.874 24.439 -19.714 1.00 68.88 392 LYS A O 1
ATOM 3094 N N . GLY A 1 393 ? -1.938 22.591 -20.971 1.00 68.62 393 GLY A N 1
ATOM 3095 C CA . GLY A 1 393 ? -2.437 23.239 -22.174 1.00 68.62 393 GLY A CA 1
ATOM 3096 C C . GLY A 1 393 ? -3.922 23.619 -22.102 1.00 68.62 393 GLY A C 1
ATOM 3097 O O . GLY A 1 393 ? -4.743 22.914 -21.516 1.00 68.62 393 GLY A O 1
ATOM 3098 N N . LYS A 1 394 ? -4.311 24.703 -22.789 1.00 71.50 394 LYS A N 1
ATOM 3099 C CA . LYS A 1 394 ? -5.732 25.075 -22.969 1.00 71.50 394 LYS A CA 1
ATOM 3100 C C . LYS A 1 394 ? -6.438 24.197 -24.009 1.00 71.50 394 LYS A C 1
ATOM 3102 O O . LYS A 1 394 ? -7.617 24.399 -24.286 1.00 71.50 394 LYS A O 1
ATOM 3107 N N . GLU A 1 395 ? -5.741 23.245 -24.618 1.00 74.31 395 GLU A N 1
ATOM 3108 C CA . GLU A 1 395 ? -6.230 22.355 -25.671 1.00 74.31 395 GLU A CA 1
ATOM 3109 C C . GLU A 1 395 ? -7.455 21.558 -25.216 1.00 74.31 395 GLU A C 1
ATOM 3111 O O . GLU A 1 395 ? -8.412 21.441 -25.978 1.00 74.31 395 GLU A O 1
ATOM 3116 N N . HIS A 1 396 ? -7.483 21.090 -23.965 1.00 76.38 396 HIS A N 1
ATOM 3117 C CA . HIS A 1 396 ? -8.633 20.362 -23.418 1.00 76.38 396 HIS A CA 1
ATOM 3118 C C . HIS A 1 396 ? -9.842 21.267 -23.208 1.00 76.38 396 HIS A C 1
ATOM 3120 O O . HIS A 1 396 ? -10.952 20.892 -23.580 1.00 76.38 396 HIS A O 1
ATOM 3126 N N . LEU A 1 397 ? -9.630 22.479 -22.688 1.00 80.50 397 LEU A N 1
ATOM 3127 C CA . LEU A 1 397 ? -10.691 23.473 -22.556 1.00 80.50 397 LEU A CA 1
ATOM 3128 C C . LEU A 1 397 ? -11.231 23.889 -23.933 1.00 80.50 397 LEU A C 1
ATOM 3130 O O . LEU A 1 397 ? -12.438 23.939 -24.139 1.00 80.50 397 LEU A O 1
ATOM 3134 N N . ARG A 1 398 ? -10.350 24.102 -24.917 1.00 81.19 398 ARG A N 1
ATOM 3135 C CA . ARG A 1 398 ? -10.742 24.371 -26.309 1.00 81.19 398 ARG A CA 1
ATOM 3136 C C . ARG A 1 398 ? -11.533 23.208 -26.903 1.00 81.19 398 ARG A C 1
ATOM 3138 O O . ARG A 1 398 ? -12.559 23.436 -27.530 1.00 81.19 398 ARG A O 1
ATOM 3145 N N . ALA A 1 399 ? -11.084 21.971 -26.700 1.00 82.44 399 ALA A N 1
ATOM 3146 C CA . ALA A 1 399 ? -11.784 20.779 -27.169 1.00 82.44 399 ALA A CA 1
ATOM 3147 C C . ALA A 1 399 ? -13.154 20.608 -26.493 1.00 82.44 399 ALA A C 1
ATOM 3149 O O . ALA A 1 399 ? -14.107 20.202 -27.156 1.00 82.44 399 ALA A O 1
ATOM 3150 N N . PHE A 1 400 ? -13.264 20.938 -25.203 1.00 84.12 400 PHE A N 1
ATOM 3151 C CA . PHE A 1 400 ? -14.526 20.962 -24.468 1.00 84.12 400 PHE A CA 1
ATOM 3152 C C . PHE A 1 400 ? -15.488 21.998 -25.062 1.00 84.12 400 PHE A C 1
ATOM 3154 O O . PHE A 1 400 ? -16.590 21.635 -25.459 1.00 84.12 400 PHE A O 1
ATOM 3161 N N . LEU A 1 401 ? -15.044 23.244 -25.240 1.00 86.19 401 LEU A N 1
ATOM 3162 C CA . LEU A 1 401 ? -15.854 24.324 -25.820 1.00 86.19 401 LEU A CA 1
ATOM 3163 C C . LEU A 1 401 ? -16.237 24.070 -27.288 1.00 86.19 401 LEU A C 1
ATOM 3165 O O . LEU A 1 401 ? -17.316 24.455 -27.722 1.00 86.19 401 LEU A O 1
ATOM 3169 N N . LEU A 1 402 ? -15.391 23.378 -28.060 1.00 88.25 402 LEU A N 1
ATOM 3170 C CA . LEU A 1 402 ? -15.726 22.940 -29.421 1.00 88.25 402 LEU A CA 1
ATOM 3171 C C . LEU A 1 402 ? -16.837 21.881 -29.441 1.00 88.25 402 LEU A C 1
ATOM 3173 O O . LEU A 1 402 ? -17.635 21.856 -30.377 1.00 88.25 402 LEU A O 1
ATOM 3177 N N . LYS A 1 403 ? -16.876 20.992 -28.441 1.00 90.88 403 LYS A N 1
ATOM 3178 C CA . LYS A 1 403 ? -17.943 19.989 -28.284 1.00 90.88 403 LYS A CA 1
ATOM 3179 C C . LYS A 1 403 ? -19.225 20.586 -27.703 1.00 90.88 403 LYS A C 1
ATOM 3181 O O . LYS A 1 403 ? -20.298 20.080 -28.017 1.00 90.88 403 LYS A O 1
ATOM 3186 N N . HIS A 1 404 ? -19.089 21.638 -26.901 1.00 89.12 404 HIS A N 1
ATOM 3187 C CA . HIS A 1 404 ? -20.158 22.305 -26.163 1.00 89.12 404 HIS A CA 1
ATOM 3188 C C . HIS A 1 404 ? -20.176 23.809 -26.466 1.00 89.12 404 HIS A C 1
ATOM 3190 O O . HIS A 1 404 ? -19.833 24.624 -25.605 1.00 89.12 404 HIS A O 1
ATOM 3196 N N . PRO A 1 405 ? -20.534 24.215 -27.699 1.00 87.50 405 PRO A N 1
ATOM 3197 C CA . PRO A 1 405 ? -20.541 25.625 -28.083 1.00 87.50 405 PRO A CA 1
ATOM 3198 C C . PRO A 1 405 ? -21.515 26.467 -27.244 1.00 87.50 405 PRO A C 1
ATOM 3200 O O . PRO A 1 405 ? -21.290 27.666 -27.074 1.00 87.50 405 PRO A O 1
ATOM 3203 N N . GLU A 1 406 ? -22.563 25.861 -26.684 1.00 91.31 406 GLU A N 1
ATOM 3204 C CA . GLU A 1 406 ? -23.485 26.477 -25.727 1.00 91.31 406 GLU A CA 1
ATOM 3205 C C . GLU A 1 406 ? -22.794 26.989 -24.452 1.00 91.31 406 GLU A C 1
ATOM 3207 O O . GLU A 1 406 ? -23.251 27.974 -23.877 1.00 91.31 406 GLU A O 1
ATOM 3212 N N . GLU A 1 407 ? -21.659 26.396 -24.070 1.00 86.81 407 GLU A N 1
ATOM 3213 C CA . GLU A 1 407 ? -20.881 26.755 -22.877 1.00 86.81 407 GLU A CA 1
ATOM 3214 C C . GLU A 1 407 ? -19.830 27.844 -23.153 1.00 86.81 407 GLU A C 1
ATOM 3216 O O . GLU A 1 407 ? -19.117 28.279 -22.249 1.00 86.81 407 GLU A O 1
ATOM 3221 N N . THR A 1 408 ? -19.737 28.347 -24.391 1.00 84.00 408 THR A N 1
ATOM 3222 C CA . THR A 1 408 ? -18.815 29.440 -24.759 1.00 84.00 408 THR A CA 1
ATOM 3223 C C . THR A 1 408 ? -18.927 30.675 -23.847 1.00 84.00 408 THR A C 1
ATOM 3225 O O . THR A 1 408 ? -17.886 31.237 -23.503 1.00 84.00 408 THR A O 1
ATOM 3228 N N . PRO A 1 409 ? -20.121 31.111 -23.384 1.00 87.44 409 PRO A N 1
ATOM 3229 C CA . PRO A 1 409 ? -20.226 32.216 -22.428 1.00 87.44 409 PRO A CA 1
ATOM 3230 C C . PRO A 1 409 ? -19.526 31.952 -21.086 1.00 87.44 409 PRO A C 1
ATOM 3232 O O . PRO A 1 409 ? -19.104 32.903 -20.431 1.00 87.44 409 PRO A O 1
ATOM 3235 N N . LEU A 1 410 ? -19.373 30.683 -20.688 1.00 83.81 410 LEU A N 1
ATOM 3236 C CA . LEU A 1 410 ? -18.671 30.281 -19.467 1.00 83.81 410 LEU A CA 1
ATOM 3237 C C . LEU A 1 410 ? -17.155 30.189 -19.654 1.00 83.81 410 LEU A C 1
ATOM 3239 O O . LEU A 1 410 ? -16.445 29.954 -18.679 1.00 83.81 410 LEU A O 1
ATOM 3243 N N . GLN A 1 411 ? -16.634 30.386 -20.870 1.00 84.62 411 GLN A N 1
ATOM 3244 C CA . GLN A 1 411 ? -15.203 30.269 -21.148 1.00 84.62 411 GLN A CA 1
ATOM 3245 C C . GLN A 1 411 ? -14.326 31.052 -20.152 1.00 84.62 411 GLN A C 1
ATOM 3247 O O . GLN A 1 411 ? -13.377 30.452 -19.654 1.00 84.62 411 GLN A O 1
ATOM 3252 N N . PRO A 1 412 ? -14.605 32.324 -19.797 1.00 84.00 412 PRO A N 1
ATOM 3253 C CA . PRO A 1 412 ? -13.771 33.043 -18.834 1.00 84.00 412 PRO A CA 1
ATOM 3254 C C . PRO A 1 412 ? -13.752 32.382 -17.448 1.00 84.00 412 PRO A C 1
ATOM 3256 O O . PRO A 1 412 ? -12.685 32.249 -16.855 1.00 84.00 412 PRO A O 1
ATOM 3259 N N . ALA A 1 413 ? -14.908 31.913 -16.966 1.00 82.94 413 ALA A N 1
ATOM 3260 C CA . ALA A 1 413 ? -15.025 31.205 -15.694 1.00 82.94 413 ALA A CA 1
ATOM 3261 C C . ALA A 1 413 ? -14.270 29.869 -15.722 1.00 82.94 413 ALA A C 1
ATOM 3263 O O . ALA A 1 413 ? -13.513 29.558 -14.805 1.00 82.94 413 ALA A O 1
ATOM 3264 N N . LEU A 1 414 ? -14.420 29.101 -16.805 1.00 82.88 414 LEU A N 1
ATOM 3265 C CA . LEU A 1 414 ? -13.693 27.850 -17.005 1.00 82.88 414 LEU A CA 1
ATOM 3266 C C . LEU A 1 414 ? -12.182 28.093 -17.083 1.00 82.88 414 LEU A C 1
ATOM 3268 O O . LEU A 1 414 ? -11.420 27.351 -16.476 1.00 82.88 414 LEU A O 1
ATOM 3272 N N . GLU A 1 415 ? -11.723 29.150 -17.755 1.00 83.06 415 GLU A N 1
ATOM 3273 C CA . GLU A 1 415 ? -10.302 29.509 -17.769 1.00 83.06 415 GLU A CA 1
ATOM 3274 C C . GLU A 1 415 ? -9.770 29.809 -16.363 1.00 83.06 415 GLU A C 1
ATOM 3276 O O . GLU A 1 415 ? -8.661 29.387 -16.038 1.00 83.06 415 GLU A O 1
ATOM 3281 N N . THR A 1 416 ? -10.558 30.470 -15.511 1.00 81.81 416 THR A N 1
ATOM 3282 C CA . THR A 1 416 ? -10.206 30.683 -14.101 1.00 81.81 416 THR A CA 1
ATOM 3283 C C . THR A 1 416 ? -10.124 29.367 -13.327 1.00 81.81 416 THR A C 1
ATOM 3285 O O . THR A 1 416 ? -9.142 29.145 -12.626 1.00 81.81 416 THR A O 1
ATOM 3288 N N . VAL A 1 417 ? -11.098 28.467 -13.494 1.00 81.94 417 VAL A N 1
ATOM 3289 C CA . VAL A 1 417 ? -11.081 27.139 -12.855 1.00 81.94 417 VAL A CA 1
ATOM 3290 C C . VAL A 1 417 ? -9.845 26.342 -13.276 1.00 81.94 417 VAL A C 1
ATOM 3292 O O . VAL A 1 417 ? -9.142 25.804 -12.427 1.00 81.94 417 VAL A O 1
ATOM 3295 N N . PHE A 1 418 ? -9.540 26.294 -14.574 1.00 80.69 418 PHE A N 1
ATOM 3296 C CA . PHE A 1 418 ? -8.371 25.577 -15.088 1.00 80.69 418 PHE A CA 1
ATOM 3297 C C . PHE A 1 418 ? -7.051 26.196 -14.614 1.00 80.69 418 PHE A C 1
ATOM 3299 O O . PHE A 1 418 ? -6.116 25.456 -14.329 1.00 80.69 418 PHE A O 1
ATOM 3306 N N . ALA A 1 419 ? -6.975 27.523 -14.472 1.00 80.38 419 ALA A N 1
ATOM 3307 C CA . ALA A 1 419 ? -5.808 28.178 -13.883 1.00 80.38 419 ALA A CA 1
ATOM 3308 C C . ALA A 1 419 ? -5.625 27.800 -12.403 1.00 80.38 419 ALA A C 1
ATOM 3310 O O . ALA A 1 419 ? -4.507 27.527 -11.976 1.00 80.38 419 ALA A O 1
ATOM 3311 N N . SER A 1 420 ? -6.709 27.706 -11.625 1.00 79.81 420 SER A N 1
ATOM 3312 C CA . SER A 1 420 ? -6.644 27.233 -10.235 1.00 79.81 420 SER A CA 1
ATOM 3313 C C . SER A 1 420 ? -6.158 25.783 -10.118 1.00 79.81 420 SER A C 1
ATOM 3315 O O . SER A 1 420 ? -5.578 25.420 -9.099 1.00 79.81 420 SER A O 1
ATOM 3317 N N . LEU A 1 421 ? -6.358 24.961 -11.154 1.00 82.00 421 LEU A N 1
ATOM 3318 C CA . LEU A 1 421 ? -5.923 23.563 -11.193 1.00 82.00 421 LEU A CA 1
ATOM 3319 C C . LEU A 1 421 ? -4.442 23.373 -11.559 1.00 82.00 421 LEU A C 1
ATOM 3321 O O . LEU A 1 421 ? -3.970 22.242 -11.517 1.00 82.00 421 LEU A O 1
ATOM 3325 N N . GLU A 1 422 ? -3.701 24.433 -11.903 1.00 77.94 422 GLU A N 1
ATOM 3326 C CA . GLU A 1 422 ? -2.326 24.327 -12.423 1.00 77.94 422 GLU A CA 1
ATOM 3327 C C . GLU A 1 422 ? -1.364 23.568 -11.490 1.00 77.94 422 GLU A C 1
ATOM 3329 O O . GLU A 1 422 ? -0.475 22.881 -11.982 1.00 77.94 422 GLU A O 1
ATOM 3334 N N . ASN A 1 423 ? -1.569 23.656 -10.170 1.00 78.06 423 ASN A N 1
ATOM 3335 C CA . ASN A 1 423 ? -0.749 22.982 -9.150 1.00 78.06 423 ASN A CA 1
ATOM 3336 C C . ASN A 1 423 ? -1.591 22.061 -8.249 1.00 78.06 423 ASN A C 1
ATOM 3338 O O . ASN A 1 423 ? -1.310 21.911 -7.059 1.00 78.06 423 ASN A O 1
ATOM 3342 N N . VAL A 1 424 ? -2.695 21.511 -8.766 1.00 82.38 424 VAL A N 1
ATOM 3343 C CA . VAL A 1 424 ? -3.612 20.686 -7.958 1.00 82.38 424 VAL A CA 1
ATOM 3344 C C . VAL A 1 424 ? -2.954 19.403 -7.439 1.00 82.38 424 VAL A C 1
ATOM 3346 O O . VAL A 1 424 ? -3.311 18.933 -6.363 1.00 82.38 424 VAL A O 1
ATOM 3349 N N . ASP A 1 425 ? -1.950 18.887 -8.142 1.00 78.69 425 ASP A N 1
ATOM 3350 C CA . ASP A 1 425 ? -1.119 17.758 -7.723 1.00 78.69 425 ASP A CA 1
ATOM 3351 C C . ASP A 1 425 ? -0.214 18.075 -6.524 1.00 78.69 425 ASP A C 1
ATOM 3353 O O . ASP A 1 425 ? 0.156 17.154 -5.802 1.00 78.69 425 ASP A O 1
ATOM 3357 N N . GLU A 1 426 ? 0.113 19.351 -6.287 1.00 81.38 426 GLU A N 1
ATOM 3358 C CA . GLU A 1 426 ? 0.886 19.808 -5.122 1.00 81.38 426 GLU A CA 1
ATOM 3359 C C . GLU A 1 426 ? -0.007 20.291 -3.966 1.00 81.38 426 GLU A C 1
ATOM 3361 O O . GLU A 1 426 ? 0.329 20.122 -2.794 1.00 81.38 426 GLU A O 1
ATOM 3366 N N . ILE A 1 427 ? -1.135 20.930 -4.291 1.00 82.19 427 ILE A N 1
ATOM 3367 C CA . ILE A 1 427 ? -2.044 21.567 -3.324 1.00 82.19 427 ILE A CA 1
ATOM 3368 C C . ILE A 1 427 ? -3.055 20.552 -2.756 1.00 82.19 427 ILE A C 1
ATOM 3370 O O . ILE A 1 427 ? -3.497 20.678 -1.609 1.00 82.19 427 ILE A O 1
ATOM 3374 N N . GLY A 1 428 ? -3.428 19.541 -3.544 1.00 84.25 428 GLY A N 1
ATOM 3375 C CA . GLY A 1 428 ? -4.345 18.477 -3.152 1.00 84.25 428 GLY A CA 1
ATOM 3376 C C . GLY A 1 428 ? -5.700 19.003 -2.667 1.00 84.25 428 GLY A C 1
ATOM 3377 O O . GLY A 1 428 ? -6.383 19.765 -3.353 1.00 84.25 428 GLY A O 1
ATOM 3378 N N . SER A 1 429 ? -6.105 18.614 -1.454 1.00 82.50 429 SER A N 1
ATOM 3379 C CA . SER A 1 429 ? -7.390 19.014 -0.859 1.00 82.50 429 SER A CA 1
ATOM 3380 C C . SER A 1 429 ? -7.491 20.492 -0.460 1.00 82.50 429 SER A C 1
ATOM 3382 O O . SER A 1 429 ? -8.565 20.922 -0.050 1.00 82.50 429 SER A O 1
ATOM 3384 N N . LEU A 1 430 ? -6.403 21.266 -0.545 1.00 84.75 430 LEU A N 1
ATOM 3385 C CA . LEU A 1 430 ? -6.399 22.707 -0.254 1.00 84.75 430 LEU A CA 1
ATOM 3386 C C . LEU A 1 430 ? -6.823 23.563 -1.462 1.00 84.75 430 LEU A C 1
ATOM 3388 O O . LEU A 1 430 ? -6.749 24.787 -1.410 1.00 84.75 430 LEU A O 1
ATOM 3392 N N . LEU A 1 431 ? -7.231 22.934 -2.568 1.00 83.25 431 LEU A N 1
ATOM 3393 C CA . LEU A 1 431 ? -7.672 23.624 -3.773 1.00 83.25 431 LEU A CA 1
ATOM 3394 C C . LEU A 1 431 ? -8.956 24.438 -3.518 1.00 83.25 431 LEU A C 1
ATOM 3396 O O . LEU A 1 431 ? -10.022 23.878 -3.259 1.00 83.25 431 LEU A O 1
ATOM 3400 N N . GLU A 1 432 ? -8.882 25.754 -3.711 1.00 81.62 432 GLU A N 1
ATOM 3401 C CA . GLU A 1 432 ? -10.023 26.669 -3.588 1.00 81.62 432 GLU A CA 1
ATOM 3402 C C . GLU A 1 432 ? -10.487 27.172 -4.967 1.00 81.62 432 GLU A C 1
ATOM 3404 O O . GLU A 1 432 ? -9.978 28.150 -5.514 1.00 81.62 432 GLU A O 1
ATOM 3409 N N . VAL A 1 433 ? -11.477 26.487 -5.553 1.00 77.88 433 VAL A N 1
ATOM 3410 C CA . VAL A 1 433 ? -12.053 26.844 -6.872 1.00 77.88 433 VAL A CA 1
ATOM 3411 C C . VAL A 1 433 ? -13.253 27.793 -6.756 1.00 77.88 433 VAL A C 1
ATOM 3413 O O . VAL A 1 433 ? -13.576 28.508 -7.703 1.00 77.88 433 VAL A O 1
ATOM 3416 N N . ALA A 1 434 ? -13.919 27.814 -5.598 1.00 77.31 434 ALA A N 1
ATOM 3417 C CA . ALA A 1 434 ? -15.161 28.561 -5.404 1.00 77.31 434 ALA A CA 1
ATOM 3418 C C . ALA A 1 434 ? -14.940 30.080 -5.386 1.00 77.31 434 ALA A C 1
ATOM 3420 O O . ALA A 1 434 ? -15.616 30.796 -6.111 1.00 77.31 434 ALA A O 1
ATOM 3421 N N . GLU A 1 435 ? -13.951 30.579 -4.640 1.00 72.38 435 GLU A N 1
ATOM 3422 C CA . GLU A 1 435 ? -13.737 32.026 -4.486 1.00 72.38 435 GLU A CA 1
ATOM 3423 C C . GLU A 1 435 ? -13.444 32.746 -5.824 1.00 72.38 435 GLU A C 1
ATOM 3425 O O . GLU A 1 435 ? -14.033 33.801 -6.086 1.00 72.38 435 GLU A O 1
ATOM 3430 N N . PRO A 1 436 ? -12.591 32.215 -6.728 1.00 69.44 436 PRO A N 1
ATOM 3431 C CA . PRO A 1 436 ? -12.421 32.802 -8.054 1.00 69.44 436 PRO A CA 1
ATOM 3432 C C . PRO A 1 436 ? -13.702 32.801 -8.902 1.00 69.44 436 PRO A C 1
ATOM 3434 O O . PRO A 1 436 ? -13.931 33.757 -9.642 1.00 69.44 436 PRO A O 1
ATOM 3437 N N . LEU A 1 437 ? -14.530 31.759 -8.787 1.00 74.88 437 LEU A N 1
ATOM 3438 C CA . LEU A 1 437 ? -15.784 31.632 -9.530 1.00 74.88 437 LEU A CA 1
ATOM 3439 C C . LEU A 1 437 ? -16.866 32.574 -8.984 1.00 74.88 437 LEU A C 1
ATOM 3441 O O . LEU A 1 437 ? -17.538 33.248 -9.761 1.00 74.88 437 LEU A O 1
ATOM 3445 N N . ASP A 1 438 ? -16.982 32.683 -7.663 1.00 79.12 438 ASP A N 1
ATOM 3446 C CA . ASP A 1 438 ? -17.904 33.595 -6.985 1.00 79.12 438 ASP A CA 1
ATOM 3447 C C . ASP A 1 438 ? -17.600 35.055 -7.348 1.00 79.12 438 ASP A C 1
ATOM 3449 O O . ASP A 1 438 ? -18.516 35.834 -7.598 1.00 79.12 438 ASP A O 1
ATOM 3453 N N . ARG A 1 439 ? -16.313 35.422 -7.471 1.00 73.06 439 ARG A N 1
ATOM 3454 C CA . ARG A 1 439 ? -15.893 36.744 -7.975 1.00 73.06 439 ARG A CA 1
ATOM 3455 C C . ARG A 1 439 ? -16.275 37.006 -9.429 1.00 73.06 439 ARG A C 1
ATOM 3457 O O . ARG A 1 439 ? -16.396 38.166 -9.800 1.00 73.06 439 ARG A O 1
ATOM 3464 N N . TRP A 1 440 ? -16.387 35.969 -10.254 1.00 70.56 440 TRP A N 1
ATOM 3465 C CA . TRP A 1 440 ? -16.822 36.108 -11.645 1.00 70.56 440 TRP A CA 1
ATOM 3466 C C . TRP A 1 440 ? -18.350 36.192 -11.766 1.00 70.56 440 TRP A C 1
ATOM 3468 O O . TRP A 1 440 ? -18.855 36.872 -12.656 1.00 70.56 440 TRP A O 1
ATOM 3478 N N . LEU A 1 441 ? -19.077 35.494 -10.888 1.00 73.00 441 LEU A N 1
ATOM 3479 C CA . LEU A 1 441 ? -20.543 35.497 -10.841 1.00 73.00 441 LEU A CA 1
ATOM 3480 C C . LEU A 1 441 ? -21.134 36.783 -10.235 1.00 73.00 441 LEU A C 1
ATOM 3482 O O . LEU A 1 441 ? -22.297 37.089 -10.511 1.00 73.00 441 LEU A O 1
ATOM 3486 N N . ALA A 1 442 ? -20.369 37.484 -9.393 1.00 72.81 442 ALA A N 1
ATOM 3487 C CA . ALA A 1 442 ? -20.721 38.768 -8.778 1.00 72.81 442 ALA A CA 1
ATOM 3488 C C . ALA A 1 442 ? -20.520 39.948 -9.739 1.00 72.81 442 ALA A C 1
ATOM 3490 O O . ALA A 1 442 ? -21.389 40.855 -9.724 1.00 72.81 442 ALA A O 1
#

Radius of gyration: 24.24 Å; Cα contacts (8 Å, |Δi|>4): 607; chains: 1; bounding box: 57×69×70 Å

Foldseek 3Di:
DDPQLLVQLLLLLVLLCCQQANDQDPVRDTDGHQLQVLCVLQQHDLQDGDPNVVDPDDPLSSQLVVLLVVQLVVVVLLVDRSNVSVSVLSNLLSLLLLLLLLLLLLCVLLVLDAWLLAFDVVQVRGGPQLSVCCVVPVVCQPDPLRNNVVSSLVVLVVCCQFQVLRRPDPDSSNSGDGDSVSSNVSSCQSNQVDGGPPGHGNDSCLSPDLCNLLSSVLSSLAVLCVVLVVCPVPPPPDDQADPNCVSVPLDDDDLLRLLLVLCAPVVVLVCLLPVPDPLNVVRPNHDPPDDDDHDHHDQLLQAADEAAACFLNSNVLSNLVVSLVSCVVVCPQPDLLSSLQSCQPRYYAYEHLDSSRLSNNSSSSSSSSCSRPSPHGHPHGRYDHQQDRDRPDCVVVVVVCVVVVVCVVCSVLVVLQSVLCSRSSPCGPVRDSPVSNVVVVD